Protein AF-0000000076387664 (afdb_homodimer)

Solvent-accessible surface area (backbone atoms only — not comparable to full-atom values): 23752 Å² total; per-residue (Å²): 132,78,81,74,76,81,84,71,78,79,68,80,70,75,61,87,77,56,56,66,65,60,49,48,51,51,49,50,70,64,57,62,90,75,83,64,78,47,61,56,55,52,32,22,51,24,24,40,43,19,26,50,15,23,46,46,24,31,49,44,28,43,52,43,26,47,50,30,44,50,51,26,36,52,34,43,48,50,43,41,53,50,53,54,51,44,67,70,40,57,89,76,50,52,71,69,57,46,52,48,53,50,52,52,52,52,51,33,51,52,48,31,53,52,28,47,53,49,30,53,55,32,43,53,53,30,54,47,25,51,54,40,30,51,45,27,21,50,43,8,47,76,48,65,23,52,67,46,16,51,51,37,51,50,50,49,52,52,51,50,50,54,48,50,53,50,51,53,50,37,52,51,39,53,50,52,40,52,51,53,54,50,54,51,54,56,52,59,62,64,68,59,72,74,76,64,76,77,71,83,71,78,75,79,71,80,78,76,81,76,77,85,66,82,79,69,78,125,132,78,82,74,77,81,84,71,79,77,69,80,68,76,61,87,77,56,57,67,65,61,50,47,52,52,49,51,69,64,57,62,88,76,81,67,80,48,63,55,52,54,31,21,53,25,25,40,44,19,25,50,15,23,46,45,25,31,51,43,26,43,50,44,26,46,49,30,43,51,52,26,37,51,32,42,47,49,42,42,52,49,53,53,51,44,67,69,41,56,91,77,49,51,71,70,55,47,51,50,52,49,53,52,51,53,50,35,52,52,48,32,52,52,28,48,52,50,30,52,56,30,44,54,52,30,54,45,26,51,54,40,31,52,44,27,21,51,43,8,48,75,49,66,23,53,68,48,16,53,51,35,51,50,50,50,52,53,51,51,51,53,50,50,55,51,50,51,49,38,52,50,38,51,48,51,39,52,52,53,55,52,51,52,54,55,52,58,63,65,68,60,71,74,77,63,75,76,69,81,72,76,72,76,70,76,76,71,78,76,74,85,63,79,78,67,78,124

Secondary structure (DSSP, 8-state):
-----S-----S---TTS-HHHHHHHHHHH-----SS-HHHHHHHHHHHHHHHHHHHHHHHHHHHHHHHHHHHHHHHHHHHHHHHHHHHGGG--HHHHHHHHHHHHHHHHHHHHHHHHHHHHHHHHHHHHHHHHHHHHHHHHHT-HHHHHHHHHHHHHHHHHHHHHHHHHHHHHHHHHHHHHHHHHHHHHH---------------------------/-----S-----S---TTS-HHHHHHHHHHH-----SS-HHHHHHHHHHHHHHHHHHHHHHHHHHHHHHHHHHHHHHHHHHHHHHHHHHHGGG--HHHHHHHHHHHHHHHHHHHHHHHHHHHHHHHHHHHHHHHHHHHHHHHHHT-HHHHHHHHHHHHHHHHHHHHHHHHHHHHHHHHHHHHHHHHHHHHHH---------------------------

Nearest PDB structures (foldseek):
  8auw-assembly1_D  TM=9.529E-01  e=4.138E-10  Homo sapiens
  4tx5-assembly1_A  TM=9.502E-01  e=2.004E-09  Homo sapiens
  1g73-assembly2_B  TM=9.040E-01  e=1.109E-09  Homo sapiens
  6jx6-assembly1_A  TM=9.672E-01  e=4.634E-09  Homo sapiens
  8e2i-assembly1_F  TM=9.257E-01  e=3.447E-09  Homo sapiens

Radius of gyration: 40.99 Å; Cα contacts (8 Å, |Δi|>4): 361; chains: 2; bounding box: 117×119×86 Å

pLDDT: mean 77.11, std 24.74, range [21.62, 98.62]

Organism: Callorhinchus milii (NCBI:txid7868)

Foldseek 3Di:
DPDDDDDPPPPPCPDPPDPPVVVVVVVVVVCPPDDPDPVLNVLLVVLLVQLVVLLVLLVVLLVQLLVLLVQLLVLLVVLLVLLVVCVVCVVPDDPVVNVVSVVVNVVSVVSNVVSVVSNVVSVVSNVVSLVSLQVSLVSSVVSVNPVSNVVSVVSSVVSVVSNVVSVVSVVVSVVSSVVSVVVVVVVVVVPPPPPDPPDPPPDPDDPDPPDPDDPVVD/DPDDDDDPPPPPCPDPPDPPVVVVVVVVVVCPPPDPDPVLNVLLVVLLVQLVVLLVLLVVLLVQLLVLLVQLLVLLVVLLVLLVVCVVCVVPDDPVVNVVSVVVNVVSVVSNVVSVVSNVVSVVSNVVSLVSLQVSLVSNVVSVNPVSNVVSVVSSVVSVVSNVVSVVSNVVSVVSSVVSVVVVVVVVVVPPPPPDPPDPPPDPDPPPPPDPDDVVVD

Sequence (436 aa):
MLPLPARFHLHTYLPTYLPTYLMSVFLSLLQSPLLSLSHEDLIKRAASLATDGANTFLSQTTLAFAEALTRYNKAVYTLVSLQQRYTELAPRITGSEEDAVWQVIVGARVKIKEQQEACLQFEAKWLTAVKLSEMAAEAAYQAGADQASVTARTQLELCQGRVEELREQAVRAEGNLAQIQAEDIRRQRQAEPGRETPTPAAAPAPEEEIPEQYLREDMLPLPARFHLHTYLPTYLPTYLMSVFLSLLQSPLLSLSHEDLIKRAASLATDGANTFLSQTTLAFAEALTRYNKAVYTLVSLQQRYTELAPRITGSEEDAVWQVIVGARVKIKEQQEACLQFEAKWLTAVKLSEMAAEAAYQAGADQASVTARTQLELCQGRVEELREQAVRAEGNLAQIQAEDIRRQRQAEPGRETPTPAAAPAPEEEIPEQYLRED

Structure (mmCIF, N/CA/C/O backbone):
data_AF-0000000076387664-model_v1
#
loop_
_entity.id
_entity.type
_entity.pdbx_description
1 polymer 'Direct IAP-binding protein with low pI'
#
loop_
_atom_site.group_PDB
_atom_site.id
_atom_site.type_symbol
_atom_site.label_atom_id
_atom_site.label_alt_id
_atom_site.label_comp_id
_atom_site.label_asym_id
_atom_site.label_entity_id
_atom_site.label_seq_id
_atom_site.pdbx_PDB_ins_code
_atom_site.Cartn_x
_atom_site.Cartn_y
_atom_site.Cartn_z
_atom_site.occupancy
_atom_site.B_iso_or_equiv
_atom_site.auth_seq_id
_atom_site.auth_comp_id
_atom_site.auth_asym_id
_atom_site.auth_atom_id
_atom_site.pdbx_PDB_model_num
ATOM 1 N N . MET A 1 1 ? -10.141 22.344 29.562 1 21.62 1 MET A N 1
ATOM 2 C CA . MET A 1 1 ? -11.367 22.984 29.109 1 21.62 1 MET A CA 1
ATOM 3 C C . MET A 1 1 ? -11.562 24.328 29.812 1 21.62 1 MET A C 1
ATOM 5 O O . MET A 1 1 ? -12.07 24.359 30.938 1 21.62 1 MET A O 1
ATOM 9 N N . LEU A 1 2 ? -10.555 25.219 29.641 1 28.73 2 LEU A N 1
ATOM 10 C CA . LEU A 1 2 ? -10.453 26.344 30.562 1 28.73 2 LEU A CA 1
ATOM 11 C C . LEU A 1 2 ? -11.68 27.25 30.453 1 28.73 2 LEU A C 1
ATOM 13 O O . LEU A 1 2 ? -12.219 27.438 29.359 1 28.73 2 LEU A O 1
ATOM 17 N N . PRO A 1 3 ? -12.438 27.578 31.516 1 29.39 3 PRO A N 1
ATOM 18 C CA . PRO A 1 3 ? -13.734 28.25 31.562 1 29.39 3 PRO A CA 1
ATOM 19 C C . PRO A 1 3 ? -13.719 29.609 30.875 1 29.39 3 PRO A C 1
ATOM 21 O O . PRO A 1 3 ? -12.727 30.344 30.938 1 29.39 3 PRO A O 1
ATOM 24 N N . LEU A 1 4 ? -14.367 29.703 29.641 1 31 4 LEU A N 1
ATOM 25 C CA . LEU A 1 4 ? -14.664 30.906 28.859 1 31 4 LEU A CA 1
ATOM 26 C C . LEU A 1 4 ? -15.297 31.984 29.734 1 31 4 LEU A C 1
ATOM 28 O O . LEU A 1 4 ? -16.266 31.703 30.453 1 31 4 LEU A O 1
ATOM 32 N N . PRO A 1 5 ? -14.586 32.969 30.203 1 31 5 PRO A N 1
ATOM 33 C CA . PRO A 1 5 ? -15.406 33.938 30.922 1 31 5 PRO A CA 1
ATOM 34 C C . PRO A 1 5 ? -16.672 34.312 30.172 1 31 5 PRO A C 1
ATOM 36 O O . PRO A 1 5 ? -16.797 34.031 28.969 1 31 5 PRO A O 1
ATOM 39 N N . ALA A 1 6 ? -17.672 35.125 30.844 1 30.89 6 ALA A N 1
ATOM 40 C CA . ALA A 1 6 ? -19.031 35.594 30.609 1 30.89 6 ALA A CA 1
ATOM 41 C C . ALA A 1 6 ? -19.188 36.125 29.188 1 30.89 6 ALA A C 1
ATOM 43 O O . ALA A 1 6 ? -18.188 36.438 28.531 1 30.89 6 ALA A O 1
ATOM 44 N N . ARG A 1 7 ? -20.516 36.562 28.812 1 33.16 7 ARG A N 1
ATOM 45 C CA . ARG A 1 7 ? -21.375 36.969 27.703 1 33.16 7 ARG A CA 1
ATOM 46 C C . ARG A 1 7 ? -20.766 38.125 26.953 1 33.16 7 ARG A C 1
ATOM 48 O O . ARG A 1 7 ? -21.016 39.281 27.297 1 33.16 7 ARG A O 1
ATOM 55 N N . PHE A 1 8 ? -19.516 38.25 26.844 1 30.52 8 PHE A N 1
ATOM 56 C CA . PHE A 1 8 ? -19.266 39.594 26.281 1 30.52 8 PHE A CA 1
ATOM 57 C C . PHE A 1 8 ? -19.922 39.719 24.906 1 30.52 8 PHE A C 1
ATOM 59 O O . PHE A 1 8 ? -19.781 38.844 24.062 1 30.52 8 PHE A O 1
ATOM 66 N N . HIS A 1 9 ? -21.047 40.438 24.844 1 25.31 9 HIS A N 1
ATOM 67 C CA . HIS A 1 9 ? -21.844 40.969 23.75 1 25.31 9 HIS A CA 1
ATOM 68 C C . HIS A 1 9 ? -20.953 41.469 22.625 1 25.31 9 HIS A C 1
ATOM 70 O O . HIS A 1 9 ? -20.125 42.375 22.828 1 25.31 9 HIS A O 1
ATOM 76 N N . LEU A 1 10 ? -20.578 40.594 21.781 1 27.38 10 LEU A N 1
ATOM 77 C CA . LEU A 1 10 ? -19.766 40.781 20.578 1 27.38 10 LEU A CA 1
ATOM 78 C C . LEU A 1 10 ? -20.422 41.812 19.656 1 27.38 10 LEU A C 1
ATOM 80 O O . LEU A 1 10 ? -21.328 41.469 18.891 1 27.38 10 LEU A O 1
ATOM 84 N N . HIS A 1 11 ? -20.844 43.031 20.297 1 26.58 11 HIS A N 1
ATOM 85 C CA . HIS A 1 11 ? -21.281 44.031 19.328 1 26.58 11 HIS A CA 1
ATOM 86 C C . HIS A 1 11 ? -20.281 44.156 18.188 1 26.58 11 HIS A C 1
ATOM 88 O O . HIS A 1 11 ? -19.078 43.969 18.375 1 26.58 11 HIS A O 1
ATOM 94 N N . THR A 1 12 ? -20.688 44.156 16.969 1 30.03 12 THR A N 1
ATOM 95 C CA . THR A 1 12 ? -20.25 44.25 15.586 1 30.03 12 THR A CA 1
ATOM 96 C C . THR A 1 12 ? -19.188 45.312 15.422 1 30.03 12 THR A C 1
ATOM 98 O O . THR A 1 12 ? -18.75 45.625 14.312 1 30.03 12 THR A O 1
ATOM 101 N N . TYR A 1 13 ? -19.047 46.344 16.406 1 28.06 13 TYR A N 1
ATOM 102 C CA . TYR A 1 13 ? -18.344 47.531 15.969 1 28.06 13 TYR A CA 1
ATOM 103 C C . TYR A 1 13 ? -16.875 47.25 15.75 1 28.06 13 TYR A C 1
ATOM 105 O O . TYR A 1 13 ? -16.156 46.938 16.703 1 28.06 13 TYR A O 1
ATOM 113 N N . LEU A 1 14 ? -16.438 46.562 14.703 1 34.16 14 LEU A N 1
ATOM 114 C CA . LEU A 1 14 ? -15.031 46.594 14.328 1 34.16 14 LEU A CA 1
ATOM 115 C C . LEU A 1 14 ? -14.414 47.938 14.625 1 34.16 14 LEU A C 1
ATOM 117 O O . LEU A 1 14 ? -14.805 48.938 14.023 1 34.16 14 LEU A O 1
ATOM 121 N N . PRO A 1 15 ? -14.086 48.281 15.891 1 36.44 15 PRO A N 1
ATOM 122 C CA . PRO A 1 15 ? -13.664 49.656 16.203 1 36.44 15 PRO A CA 1
ATOM 123 C C . PRO A 1 15 ? -12.57 50.156 15.258 1 36.44 15 PRO A C 1
ATOM 125 O O . PRO A 1 15 ? -11.719 49.406 14.828 1 36.44 15 PRO A O 1
ATOM 128 N N . THR A 1 16 ? -12.781 51.25 14.484 1 38.09 16 THR A N 1
ATOM 129 C CA . THR A 1 16 ? -11.984 52.156 13.68 1 38.09 16 THR A CA 1
ATOM 130 C C . THR A 1 16 ? -10.586 52.312 14.273 1 38.09 16 THR A C 1
ATOM 132 O O . THR A 1 16 ? -9.648 52.719 13.578 1 38.09 16 THR A O 1
ATOM 135 N N . TYR A 1 17 ? -10.391 52.281 15.648 1 38.25 17 TYR A N 1
ATOM 136 C CA . TYR A 1 17 ? -9.125 52.719 16.25 1 38.25 17 TYR A CA 1
ATOM 137 C C . TYR A 1 17 ? -8.211 51.5 16.484 1 38.25 17 TYR A C 1
ATOM 139 O O . TYR A 1 17 ? -7.348 51.562 17.359 1 38.25 17 TYR A O 1
ATOM 147 N N . LEU A 1 18 ? -8.539 50.281 16.094 1 49.34 18 LEU A N 1
ATOM 148 C CA . LEU A 1 18 ? -7.477 49.281 16.281 1 49.34 18 LEU A CA 1
ATOM 149 C C . LEU A 1 18 ? -6.215 49.719 15.531 1 49.34 18 LEU A C 1
ATOM 151 O O . LEU A 1 18 ? -6.277 50.125 14.367 1 49.34 18 LEU A O 1
ATOM 155 N N . PRO A 1 19 ? -5.113 49.812 16.141 1 53.91 19 PRO A N 1
ATOM 156 C CA . PRO A 1 19 ? -3.93 50.156 15.336 1 53.91 19 PRO A CA 1
ATOM 157 C C . PRO A 1 19 ? -3.797 49.25 14.102 1 53.91 19 PRO A C 1
ATOM 159 O O . PRO A 1 19 ? -4.203 48.094 14.125 1 53.91 19 PRO A O 1
ATOM 162 N N . THR A 1 20 ? -3.678 49.875 12.922 1 56.19 20 THR A N 1
ATOM 163 C CA . THR A 1 20 ? -3.59 49.344 11.57 1 56.19 20 THR A CA 1
ATOM 164 C C . THR A 1 20 ? -2.857 48 11.562 1 56.19 20 THR A C 1
ATOM 166 O O . THR A 1 20 ? -3.242 47.094 10.844 1 56.19 20 THR A O 1
ATOM 169 N N . TYR A 1 21 ? -1.98 47.969 12.5 1 52.72 21 TYR A N 1
ATOM 170 C CA . TYR A 1 21 ? -1.157 46.781 12.484 1 52.72 21 TYR A CA 1
ATOM 171 C C . TYR A 1 21 ? -1.936 45.562 13.016 1 52.72 21 TYR A C 1
ATOM 173 O O . TYR A 1 21 ? -1.839 44.469 12.461 1 52.72 21 TYR A O 1
ATOM 181 N N . LEU A 1 22 ? -2.746 45.75 14.055 1 57.53 22 LEU A N 1
ATOM 182 C CA . LEU A 1 22 ? -3.52 44.625 14.602 1 57.53 22 LEU A CA 1
ATOM 183 C C . LEU A 1 22 ? -4.586 44.188 13.617 1 57.53 22 LEU A C 1
ATOM 185 O O . LEU A 1 22 ? -4.867 43 13.5 1 57.53 22 LEU A O 1
ATOM 189 N N . MET A 1 23 ? -5.098 45.156 12.875 1 58.78 23 MET A N 1
ATOM 190 C CA . MET A 1 23 ? -6.074 44.812 11.844 1 58.78 23 MET A CA 1
ATOM 191 C C . MET A 1 23 ? -5.441 44 10.727 1 58.78 23 MET A C 1
ATOM 193 O O . MET A 1 23 ? -6.066 43.062 10.211 1 58.78 23 MET A O 1
ATOM 197 N N . SER A 1 24 ? -4.297 44.375 10.438 1 56.88 24 SER A N 1
ATOM 198 C CA . SER A 1 24 ? -3.598 43.656 9.375 1 56.88 24 SER A CA 1
ATOM 199 C C . SER A 1 24 ? -3.322 42.188 9.781 1 56.88 24 SER A C 1
ATOM 201 O O . SER A 1 24 ? -3.471 41.281 8.969 1 56.88 24 SER A O 1
ATOM 203 N N . VAL A 1 25 ? -3.023 42.094 11 1 57.91 25 VAL A N 1
ATOM 204 C CA . VAL A 1 25 ? -2.76 40.719 11.484 1 57.91 25 VAL A CA 1
ATOM 205 C C . VAL A 1 25 ? -4.051 39.906 11.461 1 57.91 25 VAL A C 1
ATOM 207 O O . VAL A 1 25 ? -4.047 38.75 11.031 1 57.91 25 VAL A O 1
ATOM 210 N N . PHE A 1 26 ? -5.105 40.594 11.844 1 57.22 26 PHE A N 1
ATOM 211 C CA . PHE A 1 26 ? -6.402 39.938 11.805 1 57.22 26 PHE A CA 1
ATOM 212 C C . PHE A 1 26 ? -6.762 39.531 10.383 1 57.22 26 PHE A C 1
ATOM 214 O O . PHE A 1 26 ? -7.215 38.406 10.141 1 57.22 26 PHE A O 1
ATOM 221 N N . LEU A 1 27 ? -6.562 40.5 9.516 1 55.75 27 LEU A N 1
ATOM 222 C CA . LEU A 1 27 ? -6.906 40.219 8.125 1 55.75 27 LEU A CA 1
ATOM 223 C C . LEU A 1 27 ? -6.043 39.094 7.562 1 55.75 27 LEU A C 1
ATOM 225 O O . LEU A 1 27 ? -6.527 38.281 6.785 1 55.75 27 LEU A O 1
ATOM 229 N N . SER A 1 28 ? -4.855 39.156 7.938 1 57.09 28 SER A N 1
ATOM 230 C CA . SER A 1 28 ? -3.951 38.125 7.43 1 57.09 28 SER A CA 1
ATOM 231 C C . SER A 1 28 ? -4.312 36.75 7.977 1 57.09 28 SER A C 1
ATOM 233 O O . SER A 1 28 ? -4.184 35.75 7.277 1 57.09 28 SER A O 1
ATOM 235 N N . LEU A 1 29 ? -4.719 36.781 9.125 1 57.75 29 LEU A N 1
ATOM 236 C CA . LEU A 1 29 ? -5.145 35.531 9.734 1 57.75 29 LEU A CA 1
ATOM 237 C C . LEU A 1 29 ? -6.34 34.938 9 1 57.75 29 LEU A C 1
ATOM 239 O O . LEU A 1 29 ? -6.52 33.719 8.977 1 57.75 29 LEU A O 1
ATOM 243 N N . LEU A 1 30 ? -7.105 35.938 8.492 1 53.31 30 LEU A N 1
ATOM 244 C CA . LEU A 1 30 ? -8.305 35.5 7.773 1 53.31 30 LEU A CA 1
ATOM 245 C C . LEU A 1 30 ? -7.953 35.062 6.363 1 53.31 30 LEU A C 1
ATOM 247 O O . LEU A 1 30 ? -8.734 34.344 5.719 1 53.31 30 LEU A O 1
ATOM 251 N N . GLN A 1 31 ? -6.953 35.625 5.82 1 50.62 31 GLN A N 1
ATOM 252 C CA . GLN A 1 31 ? -6.699 35.375 4.406 1 50.62 31 GLN A CA 1
ATOM 253 C C . GLN A 1 31 ? -6.086 34 4.184 1 50.62 31 GLN A C 1
ATOM 255 O O . GLN A 1 31 ? -4.941 33.75 4.574 1 50.62 31 GLN A O 1
ATOM 260 N N . SER A 1 32 ? -6.746 33.062 4.449 1 52.25 32 SER A N 1
ATOM 261 C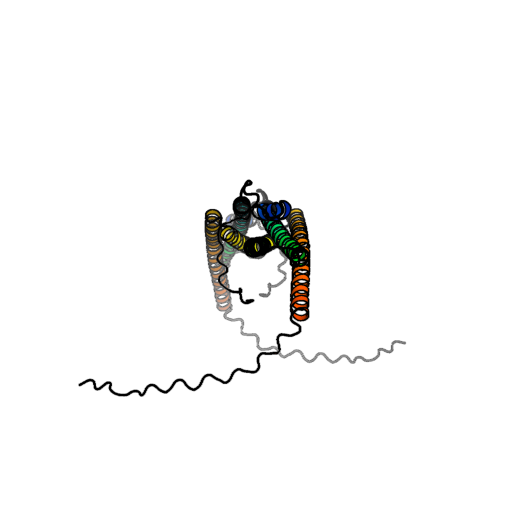 CA . SER A 1 32 ? -6.285 31.766 4 1 52.25 32 SER A CA 1
ATOM 262 C C . SER A 1 32 ? -6.191 31.703 2.479 1 52.25 32 SER A C 1
ATOM 264 O O . SER A 1 32 ? -7.16 32 1.779 1 52.25 32 SER A O 1
ATOM 266 N N . PRO A 1 33 ? -5.148 31.781 1.709 1 45.34 33 PRO A N 1
ATOM 267 C CA . PRO A 1 33 ? -5.082 31.688 0.249 1 45.34 33 PRO A CA 1
ATOM 268 C C . PRO A 1 33 ? -5.941 30.562 -0.312 1 45.34 33 PRO A C 1
ATOM 270 O O . P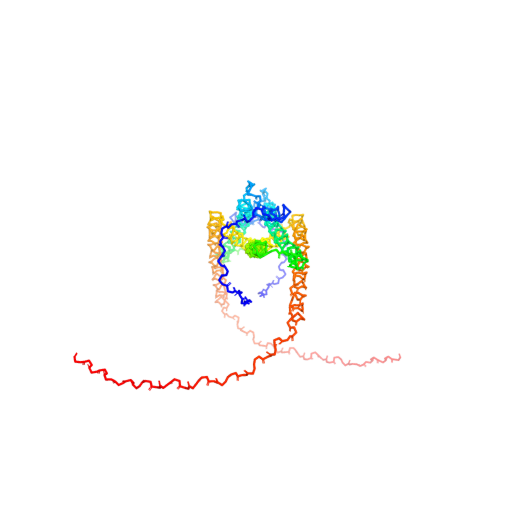RO A 1 33 ? -5.742 29.391 0.045 1 45.34 33 PRO A O 1
ATOM 273 N N . LEU A 1 34 ? -7.137 30.75 -0.855 1 40.5 34 LEU A N 1
ATOM 274 C CA . LEU A 1 34 ? -8.102 29.844 -1.473 1 40.5 34 LEU A CA 1
ATOM 275 C C . LEU A 1 34 ? -7.504 29.156 -2.693 1 40.5 34 LEU A C 1
ATOM 277 O O . LEU A 1 34 ? -8.172 28.359 -3.346 1 40.5 34 LEU A O 1
ATOM 281 N N . LEU A 1 35 ? -6.836 29.844 -3.756 1 40.47 35 LEU A N 1
ATOM 282 C CA . LEU A 1 35 ? -6.98 29.609 -5.188 1 40.47 35 LEU A CA 1
ATOM 283 C C . LEU A 1 35 ? -6.789 28.125 -5.523 1 40.47 35 LEU A C 1
ATOM 285 O O . LEU A 1 35 ? -7.047 27.703 -6.652 1 40.47 35 LEU A O 1
ATOM 289 N N . SER A 1 36 ? -5.516 27.438 -5.633 1 46.59 36 SER A N 1
ATOM 290 C CA . SER A 1 36 ? -4.992 26.281 -6.363 1 46.59 36 SER A CA 1
ATOM 291 C C . SER A 1 36 ? -5.809 25.031 -6.07 1 46.59 36 SER A C 1
ATOM 293 O O . SER A 1 36 ? -6.559 24.984 -5.094 1 46.59 36 SER A O 1
ATOM 295 N N . LEU A 1 37 ? -5.957 24.109 -7.102 1 55.38 37 LEU A N 1
ATOM 296 C CA . LEU A 1 37 ? -6.629 22.844 -6.797 1 55.38 37 LEU A CA 1
ATOM 297 C C . LEU A 1 37 ? -6.422 22.469 -5.336 1 55.38 37 LEU A C 1
ATOM 299 O O . LEU A 1 37 ? -5.293 22.469 -4.84 1 55.38 37 LEU A O 1
ATOM 303 N N . SER A 1 38 ? -7.602 22.391 -4.648 1 79.12 38 SER A N 1
ATOM 304 C CA . SER A 1 38 ? -7.512 22.172 -3.211 1 79.12 38 SER A CA 1
ATOM 305 C C . SER A 1 38 ? -6.625 20.969 -2.898 1 79.12 38 SER A C 1
ATOM 307 O O . SER A 1 38 ? -6.426 20.094 -3.75 1 79.12 38 SER A O 1
ATOM 309 N N . HIS A 1 39 ? -5.715 21.188 -2.199 1 87.81 39 HIS A N 1
ATOM 310 C CA . HIS A 1 39 ? -4.977 20.047 -1.672 1 87.81 39 HIS A CA 1
ATOM 311 C C . HIS A 1 39 ? -5.828 18.781 -1.703 1 87.81 39 HIS A C 1
ATOM 313 O O . HIS A 1 39 ? -5.316 17.703 -1.993 1 87.81 39 HIS A O 1
ATOM 319 N N . GLU A 1 40 ? -7.07 18.938 -1.749 1 90.38 40 GLU A N 1
ATOM 320 C CA . GLU A 1 40 ? -7.965 17.781 -1.731 1 90.38 40 GLU A CA 1
ATOM 321 C C . GLU A 1 40 ? -8.086 17.156 -3.119 1 90.38 40 GLU A C 1
ATOM 323 O O . GLU A 1 40 ? -8.078 15.938 -3.256 1 90.38 40 GLU A O 1
ATOM 328 N N . ASP A 1 41 ? -8.18 18.016 -4.062 1 93 41 ASP A N 1
ATOM 329 C CA . ASP A 1 41 ? -8.297 17.5 -5.422 1 93 41 ASP A CA 1
ATOM 330 C C . ASP A 1 41 ? -7.016 16.797 -5.855 1 93 41 ASP A C 1
ATOM 332 O O . ASP A 1 41 ? -7.062 15.742 -6.492 1 93 41 ASP A O 1
ATOM 336 N N . LEU A 1 42 ? -5.938 17.359 -5.559 1 92.56 42 LEU A N 1
ATOM 337 C CA . LEU A 1 42 ? -4.645 16.781 -5.914 1 92.56 42 LEU A CA 1
ATOM 338 C C . LEU A 1 42 ? -4.434 15.445 -5.207 1 92.56 42 LEU A C 1
ATOM 340 O O . LEU A 1 42 ? -3.918 14.5 -5.805 1 92.56 42 LEU A O 1
ATOM 344 N N . ILE A 1 43 ? -4.875 15.359 -4.035 1 95.81 43 ILE A N 1
ATOM 345 C CA . ILE A 1 43 ? -4.75 14.133 -3.258 1 95.81 43 ILE A CA 1
ATOM 346 C C . ILE A 1 43 ? -5.66 13.055 -3.846 1 95.81 43 ILE A C 1
ATOM 348 O O . ILE A 1 43 ? -5.266 11.891 -3.953 1 95.81 43 ILE A O 1
ATOM 352 N N . LYS A 1 44 ? -6.844 13.484 -4.266 1 95.5 44 LYS A N 1
ATOM 353 C CA . LYS A 1 44 ? -7.77 12.539 -4.895 1 95.5 44 LYS A CA 1
ATOM 354 C C . LYS A 1 44 ? -7.18 11.961 -6.176 1 95.5 44 LYS A C 1
ATOM 356 O O . LYS A 1 44 ? -7.25 10.75 -6.406 1 95.5 44 LYS A O 1
ATOM 361 N N . ARG A 1 45 ? -6.633 12.805 -6.918 1 94.62 45 ARG A N 1
ATOM 362 C CA . ARG A 1 45 ? -6.008 12.352 -8.156 1 94.62 45 ARG A CA 1
ATOM 363 C C . ARG A 1 45 ? -4.832 11.422 -7.879 1 94.62 45 ARG A C 1
ATOM 365 O O . ARG A 1 45 ? -4.672 10.398 -8.547 1 94.62 45 ARG A O 1
ATOM 372 N N . ALA A 1 46 ? -4.035 11.836 -6.953 1 97 46 ALA A N 1
ATOM 373 C CA . ALA A 1 46 ? -2.881 11.016 -6.602 1 97 46 ALA A CA 1
ATOM 374 C C . ALA A 1 46 ? -3.316 9.656 -6.07 1 97 46 ALA A C 1
ATOM 376 O O . ALA A 1 46 ? -2.676 8.641 -6.348 1 97 46 ALA A O 1
ATOM 377 N N . ALA A 1 47 ? -4.398 9.633 -5.305 1 97.62 47 ALA A N 1
ATOM 378 C CA . ALA A 1 47 ? -4.938 8.367 -4.797 1 97.62 47 ALA A CA 1
ATOM 379 C C . ALA A 1 47 ? -5.387 7.465 -5.941 1 97.62 47 ALA A C 1
ATOM 381 O O . ALA A 1 47 ? -5.168 6.254 -5.902 1 97.62 47 ALA A O 1
ATOM 382 N N . SER A 1 48 ? -5.973 8.055 -6.938 1 96.88 48 SER A N 1
ATOM 383 C CA . SER A 1 48 ? -6.402 7.289 -8.102 1 96.88 48 SER A CA 1
ATOM 384 C C . SER A 1 48 ? -5.211 6.695 -8.844 1 96.88 48 SER A C 1
ATOM 386 O O . SER A 1 48 ? -5.254 5.539 -9.273 1 96.88 48 SER A O 1
ATOM 388 N N . LEU A 1 49 ? -4.207 7.449 -8.945 1 94.5 49 LEU A N 1
ATOM 389 C CA . LEU A 1 49 ? -2.994 6.961 -9.586 1 94.5 49 LEU A CA 1
ATOM 390 C C . LEU A 1 49 ? -2.383 5.809 -8.797 1 94.5 49 LEU A C 1
ATOM 392 O O . LEU A 1 49 ? -1.91 4.832 -9.375 1 94.5 49 LEU A O 1
ATOM 396 N N . ALA A 1 50 ? -2.379 5.941 -7.492 1 97.56 50 ALA A N 1
ATOM 397 C CA . ALA A 1 50 ? -1.838 4.891 -6.633 1 97.56 50 ALA A CA 1
ATOM 398 C C . ALA A 1 50 ? -2.635 3.598 -6.781 1 97.56 50 ALA A C 1
ATOM 400 O O . ALA A 1 50 ? -2.057 2.51 -6.855 1 97.56 50 ALA A O 1
ATOM 401 N N . THR A 1 51 ? -3.986 3.709 -6.832 1 98.19 51 THR A N 1
ATOM 402 C CA . THR A 1 51 ? -4.812 2.521 -7.016 1 98.19 51 THR A CA 1
ATOM 403 C C . THR A 1 51 ? -4.562 1.891 -8.383 1 98.19 51 THR A C 1
ATOM 405 O O . THR A 1 51 ? -4.512 0.665 -8.5 1 98.19 51 THR A O 1
ATOM 408 N N . ASP A 1 52 ? -4.355 2.701 -9.367 1 96 52 ASP A N 1
ATOM 409 C CA . ASP A 1 52 ? -4.074 2.174 -10.695 1 96 52 ASP A CA 1
ATOM 410 C C . ASP A 1 52 ? -2.77 1.38 -10.711 1 96 52 ASP A C 1
ATOM 412 O O . ASP A 1 52 ? -2.703 0.294 -11.289 1 96 52 ASP A O 1
ATOM 416 N N . GLY A 1 53 ? -1.798 1.969 -10.086 1 96.19 53 GLY A N 1
ATOM 417 C CA . GLY A 1 53 ? -0.529 1.266 -9.992 1 96.19 53 GLY A CA 1
ATOM 418 C C . GLY A 1 53 ? -0.628 -0.045 -9.234 1 96.19 53 GLY A C 1
ATOM 419 O O . GLY A 1 53 ? -0.129 -1.074 -9.695 1 96.19 53 GLY A O 1
ATOM 420 N N . ALA A 1 54 ? -1.292 -0.029 -8.148 1 98.12 54 ALA A N 1
ATOM 421 C CA . ALA A 1 54 ? -1.462 -1.23 -7.34 1 98.12 54 ALA A CA 1
ATOM 422 C C . ALA A 1 54 ? -2.268 -2.289 -8.086 1 98.12 54 ALA A C 1
ATOM 424 O O . ALA A 1 54 ? -1.935 -3.477 -8.047 1 98.12 54 ALA A O 1
ATOM 425 N N . ASN A 1 55 ? -3.271 -1.834 -8.82 1 96.19 55 ASN A N 1
ATOM 426 C CA . ASN A 1 55 ? -4.117 -2.75 -9.578 1 96.19 55 ASN A CA 1
ATOM 427 C C . ASN A 1 55 ? -3.346 -3.408 -10.719 1 96.19 55 ASN A C 1
ATOM 429 O O . ASN A 1 55 ? -3.535 -4.594 -11 1 96.19 55 ASN A O 1
ATOM 433 N N . THR A 1 56 ? -2.576 -2.689 -11.344 1 96.38 56 THR A N 1
ATOM 434 C CA . THR A 1 56 ? -1.752 -3.248 -12.414 1 96.38 56 THR A CA 1
ATOM 435 C C . THR A 1 56 ? -0.787 -4.293 -11.852 1 96.38 56 THR A C 1
ATOM 437 O O . THR A 1 56 ? -0.612 -5.359 -12.445 1 96.38 56 THR A O 1
ATOM 440 N N . PHE A 1 57 ? -0.133 -3.967 -10.75 1 98.44 57 PHE A N 1
ATOM 441 C CA . PHE A 1 57 ? 0.755 -4.914 -10.086 1 98.44 57 PHE A CA 1
ATOM 442 C C . PHE A 1 57 ? 0.001 -6.176 -9.695 1 98.44 57 PHE A C 1
ATOM 444 O O . PHE A 1 57 ? 0.469 -7.289 -9.945 1 98.44 57 PHE A O 1
ATOM 451 N N . LEU A 1 58 ? -1.185 -5.988 -9.164 1 98.06 58 LEU A N 1
ATOM 452 C CA . LEU A 1 58 ? -2.025 -7.117 -8.781 1 98.06 58 LEU A CA 1
ATOM 453 C C . LEU A 1 58 ? -2.395 -7.961 -10 1 98.06 58 LEU A C 1
ATOM 455 O O . LEU A 1 58 ? -2.291 -9.188 -9.961 1 98.06 58 LEU A O 1
ATOM 459 N N . SER A 1 59 ? -2.748 -7.332 -11.031 1 97.25 59 SER A N 1
ATOM 460 C CA . SER A 1 59 ? -3.148 -8.031 -12.25 1 97.25 59 SER A CA 1
ATOM 461 C C . SER A 1 59 ? -1.995 -8.852 -12.82 1 97.25 59 SER A C 1
ATOM 463 O O . SER A 1 59 ? -2.168 -10.023 -13.156 1 97.25 59 SER A O 1
ATOM 465 N N . GLN A 1 60 ? -0.87 -8.219 -12.875 1 96 60 GLN A N 1
ATOM 466 C CA . GLN A 1 60 ? 0.284 -8.914 -13.445 1 96 60 GLN A CA 1
ATOM 467 C C . GLN A 1 60 ? 0.71 -10.086 -12.57 1 96 60 GLN A C 1
ATOM 469 O O . GLN A 1 60 ? 1.037 -11.156 -13.078 1 96 60 GLN A O 1
ATOM 474 N N . THR A 1 61 ? 0.732 -9.898 -11.266 1 97.56 61 THR A N 1
ATOM 475 C CA . THR A 1 61 ? 1.107 -10.992 -10.367 1 97.56 61 THR A CA 1
ATOM 476 C C . THR A 1 61 ? 0.067 -12.109 -10.406 1 97.56 61 THR A C 1
ATOM 478 O O . THR A 1 61 ? 0.41 -13.289 -10.312 1 97.56 61 THR A O 1
ATOM 481 N N . THR A 1 62 ? -1.207 -11.719 -10.555 1 98 62 THR A N 1
ATOM 482 C CA . THR A 1 62 ? -2.264 -12.719 -10.656 1 98 62 THR A CA 1
ATOM 483 C C . THR A 1 62 ? -2.092 -13.562 -11.914 1 98 62 THR A C 1
ATOM 485 O O . THR A 1 62 ? -2.223 -14.789 -11.867 1 98 62 THR A O 1
ATOM 488 N N . LEU A 1 63 ? -1.762 -12.859 -12.961 1 95.44 63 LEU A N 1
ATOM 489 C CA . LEU A 1 63 ? -1.563 -13.57 -14.219 1 95.44 63 LEU A CA 1
ATOM 490 C C . LEU A 1 63 ? -0.403 -14.555 -14.109 1 95.44 63 LEU A C 1
ATOM 492 O O . LEU A 1 63 ? -0.519 -15.711 -14.531 1 95.44 63 LEU A O 1
ATOM 496 N N . ALA A 1 64 ? 0.661 -14.102 -13.57 1 95.12 64 ALA A N 1
ATOM 497 C CA . ALA A 1 64 ? 1.836 -14.961 -13.414 1 95.12 64 ALA A CA 1
ATOM 498 C C . ALA A 1 64 ? 1.542 -16.141 -12.492 1 95.12 64 ALA A C 1
ATOM 500 O O . ALA A 1 64 ? 1.9 -17.281 -12.797 1 95.12 64 ALA A O 1
ATOM 501 N N . PHE A 1 65 ? 0.913 -15.859 -11.398 1 96.75 65 PHE A N 1
ATOM 502 C CA . PHE A 1 65 ? 0.586 -16.906 -10.438 1 96.75 65 PHE A CA 1
ATOM 503 C C . PHE A 1 65 ? -0.418 -17.891 -11.023 1 96.75 65 PHE A C 1
ATOM 505 O O . PHE A 1 65 ? -0.264 -19.094 -10.875 1 96.75 65 PHE A O 1
ATOM 512 N N . ALA A 1 66 ? -1.422 -17.422 -11.703 1 95.19 66 ALA A N 1
ATOM 513 C CA . ALA A 1 66 ? -2.418 -18.281 -12.344 1 95.19 66 ALA A CA 1
ATOM 514 C C . ALA A 1 66 ? -1.767 -19.203 -13.359 1 95.19 66 ALA A C 1
ATOM 516 O O . ALA A 1 66 ? -2.088 -20.391 -13.414 1 95.19 66 ALA A O 1
ATOM 517 N N . GLU A 1 67 ? -0.911 -18.641 -14.117 1 93.75 67 GLU A N 1
ATOM 518 C CA . GLU A 1 67 ? -0.208 -19.453 -15.102 1 93.75 67 GLU A CA 1
ATOM 519 C C . GLU A 1 67 ? 0.649 -20.516 -14.422 1 93.75 67 GLU A C 1
ATOM 521 O O . GLU A 1 67 ? 0.708 -21.672 -14.883 1 93.75 67 GLU A O 1
ATOM 526 N N . ALA A 1 68 ? 1.333 -20.078 -13.336 1 94.19 68 ALA A N 1
ATOM 527 C CA . ALA A 1 68 ? 2.135 -21.031 -12.594 1 94.19 68 ALA A CA 1
ATOM 528 C C . ALA A 1 68 ? 1.263 -22.156 -12.031 1 94.19 68 ALA A C 1
ATOM 530 O O . ALA A 1 68 ? 1.632 -23.328 -12.094 1 94.19 68 ALA A O 1
ATOM 531 N N . LEU A 1 69 ? 0.122 -21.844 -11.516 1 95.5 69 LEU A N 1
ATOM 532 C CA . LEU A 1 69 ? -0.802 -22.844 -10.984 1 95.5 69 LEU A CA 1
ATOM 533 C C . LEU A 1 69 ? -1.297 -23.766 -12.094 1 95.5 69 LEU A C 1
ATOM 535 O O . LEU A 1 69 ? -1.401 -24.969 -11.891 1 95.5 69 LEU A O 1
ATOM 539 N N . THR A 1 70 ? -1.597 -23.188 -13.234 1 93.69 70 THR A N 1
ATOM 540 C CA . THR A 1 70 ? -2.064 -23.969 -14.367 1 93.69 70 THR A CA 1
ATOM 541 C C . THR A 1 70 ? -0.99 -24.953 -14.82 1 93.69 70 THR A C 1
ATOM 543 O O . THR A 1 70 ? -1.286 -26.125 -15.094 1 93.69 70 THR A O 1
ATOM 546 N N . ARG A 1 71 ? 0.219 -24.453 -14.844 1 92.19 71 ARG A N 1
ATOM 547 C CA . ARG A 1 71 ? 1.325 -25.328 -15.203 1 92.19 71 ARG A CA 1
ATOM 548 C C . ARG A 1 71 ? 1.507 -26.438 -14.172 1 92.19 71 ARG A C 1
ATOM 550 O O . ARG A 1 71 ? 1.771 -27.594 -14.531 1 92.19 71 ARG A O 1
ATOM 557 N N . TYR A 1 72 ? 1.368 -26.078 -12.961 1 94.31 72 TYR A N 1
ATOM 558 C CA . TYR A 1 72 ? 1.444 -27.062 -11.883 1 94.31 72 TYR A CA 1
ATOM 559 C C . TYR A 1 72 ? 0.354 -28.109 -12.039 1 94.31 72 TYR A C 1
ATOM 561 O O . TYR A 1 72 ? 0.63 -29.312 -11.977 1 94.31 72 TYR A O 1
ATOM 569 N N . ASN A 1 73 ? -0.874 -27.734 -12.227 1 94.56 73 ASN A N 1
ATOM 570 C CA . ASN A 1 73 ? -1.998 -28.641 -12.406 1 9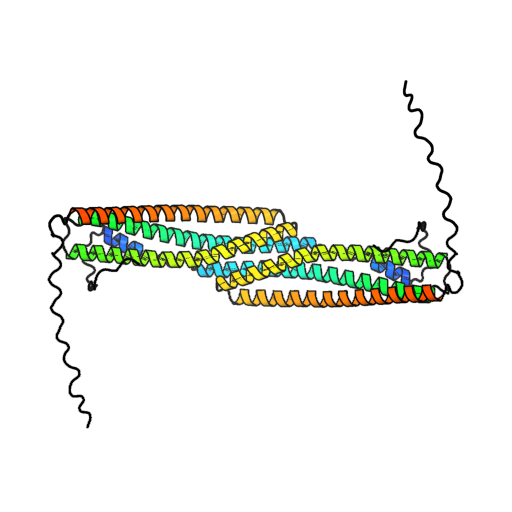4.56 73 ASN A CA 1
ATOM 571 C C . ASN A 1 73 ? -1.773 -29.594 -13.586 1 94.56 73 ASN A C 1
ATOM 573 O O . ASN A 1 73 ? -2.01 -30.797 -13.477 1 94.56 73 ASN A O 1
ATOM 577 N N . LYS A 1 74 ? -1.33 -29 -14.656 1 92 74 LYS A N 1
ATOM 578 C CA . LYS A 1 74 ? -1.061 -29.812 -15.844 1 92 74 LYS A CA 1
ATOM 579 C C . LYS A 1 74 ? 0.002 -30.875 -15.562 1 92 74 LYS A C 1
ATOM 581 O O . LYS A 1 74 ? -0.111 -32 -16.016 1 92 74 LYS A O 1
ATOM 586 N N . ALA A 1 75 ? 1.017 -30.422 -14.828 1 92.69 75 ALA A N 1
ATOM 587 C CA . ALA A 1 75 ? 2.084 -31.359 -14.484 1 92.69 75 ALA A CA 1
ATOM 588 C C . ALA A 1 75 ? 1.552 -32.5 -13.633 1 92.69 75 ALA A C 1
ATOM 590 O O . ALA A 1 75 ? 1.909 -33.656 -13.852 1 92.69 75 ALA A O 1
ATOM 591 N N . VAL A 1 76 ? 0.7 -32.25 -12.711 1 93.88 76 VAL A N 1
ATOM 592 C CA . VAL A 1 76 ? 0.135 -33.281 -11.836 1 93.88 76 VAL A CA 1
ATOM 593 C C . VAL A 1 76 ? -0.743 -34.219 -12.648 1 93.88 76 VAL A C 1
ATOM 595 O O . VAL A 1 76 ? -0.625 -35.438 -12.523 1 93.88 76 VAL A O 1
ATOM 598 N N . TYR A 1 77 ? -1.579 -33.719 -13.539 1 91.88 77 TYR A N 1
ATOM 599 C CA . TYR A 1 77 ? -2.447 -34.562 -14.367 1 91.88 77 TYR A CA 1
ATOM 600 C C . TYR A 1 77 ? -1.63 -35.406 -15.32 1 91.88 77 TYR A C 1
ATOM 602 O O . TYR A 1 77 ? -2.014 -36.562 -15.625 1 91.88 77 TYR A O 1
ATOM 610 N N . THR A 1 78 ? -0.575 -34.844 -15.766 1 90.5 78 THR A N 1
ATOM 611 C CA . THR A 1 78 ? 0.311 -35.625 -16.625 1 90.5 78 THR A CA 1
ATOM 612 C C . THR A 1 78 ? 0.856 -36.844 -15.875 1 90.5 78 THR A C 1
ATOM 614 O O . THR A 1 78 ? 0.862 -37.938 -16.406 1 90.5 78 THR A O 1
ATOM 617 N N . LEU A 1 79 ? 1.311 -36.594 -14.617 1 91.88 79 LEU A N 1
ATOM 618 C CA . LEU A 1 79 ? 1.809 -37.719 -13.812 1 91.88 79 LEU A CA 1
ATOM 619 C C . LEU A 1 79 ? 0.706 -38.719 -13.547 1 91.88 79 LEU A C 1
ATOM 621 O O . LEU A 1 79 ? 0.939 -39.938 -13.633 1 91.88 79 LEU A O 1
ATOM 625 N N . VAL A 1 80 ? -0.454 -38.312 -13.258 1 90 80 VAL A N 1
ATOM 626 C CA . VAL A 1 80 ? -1.601 -39.188 -13.016 1 90 80 VAL A CA 1
ATOM 627 C C . VAL A 1 80 ? -1.86 -40.062 -14.242 1 90 80 VAL A C 1
ATOM 629 O O . VAL A 1 80 ? -2.025 -41.281 -14.133 1 90 80 VAL A O 1
ATOM 632 N N . SER A 1 81 ? -1.839 -39.438 -15.398 1 88.75 81 SER A N 1
ATOM 633 C CA . SER A 1 81 ? -2.078 -40.156 -16.656 1 88.75 81 SER A CA 1
ATOM 634 C C . SER A 1 81 ? -0.977 -41.188 -16.922 1 88.75 81 SER A C 1
ATOM 636 O O . SER A 1 81 ? -1.253 -42.281 -17.375 1 88.75 81 SER A O 1
ATOM 638 N N . LEU A 1 82 ? 0.214 -40.812 -16.609 1 85 82 LEU A N 1
ATOM 639 C CA . LEU A 1 82 ? 1.344 -41.719 -16.812 1 85 82 LEU A CA 1
ATOM 640 C C . LEU A 1 82 ? 1.263 -42.938 -15.883 1 85 82 LEU A C 1
ATOM 642 O O . LEU A 1 82 ? 1.508 -44.062 -16.297 1 85 82 LEU A O 1
ATOM 646 N N . GLN A 1 83 ? 0.923 -42.656 -14.703 1 86.19 83 GLN A N 1
ATOM 647 C CA . GLN A 1 83 ? 0.813 -43.75 -13.719 1 86.19 83 GLN A CA 1
ATOM 648 C C . GLN A 1 83 ? -0.324 -44.688 -14.07 1 86.19 83 GLN A C 1
ATOM 650 O O . GLN A 1 83 ? -0.187 -45.906 -13.938 1 86.19 83 GLN A O 1
ATOM 655 N N . GLN A 1 84 ? -1.374 -44.219 -14.508 1 83.94 84 GLN A N 1
ATOM 656 C CA . GLN A 1 84 ? -2.496 -45.062 -14.938 1 83.94 84 GLN A CA 1
ATOM 657 C C . GLN A 1 84 ? -2.117 -45.906 -16.141 1 83.94 84 GLN A C 1
ATOM 659 O O . GLN A 1 84 ? -2.404 -47.094 -16.172 1 83.94 84 GLN A O 1
ATOM 664 N N . ARG A 1 85 ? -1.47 -45.312 -17.078 1 80.88 85 ARG A N 1
ATOM 665 C CA . ARG A 1 85 ? -1.053 -46.031 -18.281 1 80.88 85 ARG A CA 1
ATOM 666 C C . ARG A 1 85 ? -0.03 -47.094 -17.938 1 80.88 85 ARG A C 1
ATOM 668 O O . ARG A 1 85 ? -0.049 -48.188 -18.516 1 80.88 85 ARG A O 1
ATOM 675 N N . TYR A 1 86 ? 0.844 -46.75 -17.016 1 83.25 86 TYR A N 1
ATOM 676 C CA . TYR A 1 86 ? 1.84 -47.719 -16.594 1 83.25 86 TYR A CA 1
ATOM 677 C C . TYR A 1 86 ? 1.174 -48.938 -15.977 1 83.25 86 TYR A C 1
ATOM 679 O O . TYR A 1 86 ? 1.562 -50.094 -16.266 1 83.25 86 TYR A O 1
ATOM 687 N N . THR A 1 87 ? 0.238 -48.781 -15.172 1 81.44 87 THR A N 1
ATOM 688 C CA . THR A 1 87 ? -0.463 -49.875 -14.516 1 81.44 87 THR A CA 1
ATOM 689 C C . THR A 1 87 ? -1.168 -50.75 -15.539 1 81.44 87 THR A C 1
ATOM 691 O O . THR A 1 87 ? -1.239 -51.969 -15.375 1 81.44 87 THR A O 1
ATOM 694 N N . GLU A 1 88 ? -1.604 -50.156 -16.531 1 78.94 88 GLU A N 1
ATOM 695 C CA . GLU A 1 88 ? -2.311 -50.906 -17.562 1 78.94 88 GLU A CA 1
ATOM 696 C C . GLU A 1 88 ? -1.337 -51.688 -18.453 1 78.94 88 GLU A C 1
ATOM 698 O O . GLU A 1 88 ? -1.642 -52.812 -18.891 1 78.94 88 GLU A O 1
ATOM 703 N N . LEU A 1 89 ? -0.168 -51.188 -18.625 1 79.25 89 LEU A N 1
ATOM 704 C CA . LEU A 1 89 ? 0.768 -51.75 -19.594 1 79.25 89 LEU A CA 1
ATOM 705 C C . LEU A 1 89 ? 1.759 -52.688 -18.906 1 79.25 89 LEU A C 1
ATOM 707 O O . LEU A 1 89 ? 2.389 -53.531 -19.562 1 79.25 89 LEU A O 1
ATOM 711 N N . ALA A 1 90 ? 1.974 -52.531 -17.656 1 77.5 90 ALA A N 1
ATOM 712 C CA . ALA A 1 90 ? 3.025 -53.188 -16.891 1 77.5 90 ALA A CA 1
ATOM 713 C C . ALA A 1 90 ? 3.053 -54.688 -17.172 1 77.5 90 ALA A C 1
ATOM 715 O O . ALA A 1 90 ? 4.117 -55.25 -17.406 1 77.5 90 ALA A O 1
ATOM 716 N N . PRO A 1 91 ? 1.812 -55.406 -17.297 1 75.06 91 PRO A N 1
ATOM 717 C CA . PRO A 1 91 ? 1.861 -56.844 -17.531 1 75.06 91 PRO A CA 1
ATOM 718 C C . PRO A 1 91 ? 2.328 -57.188 -18.938 1 75.06 91 PRO A C 1
ATOM 720 O O . PRO A 1 91 ? 2.74 -58.344 -19.188 1 75.06 91 PRO A O 1
ATOM 723 N N . ARG A 1 92 ? 2.516 -56.344 -19.828 1 80.81 92 ARG A N 1
ATOM 724 C CA . ARG A 1 92 ? 2.732 -56.625 -2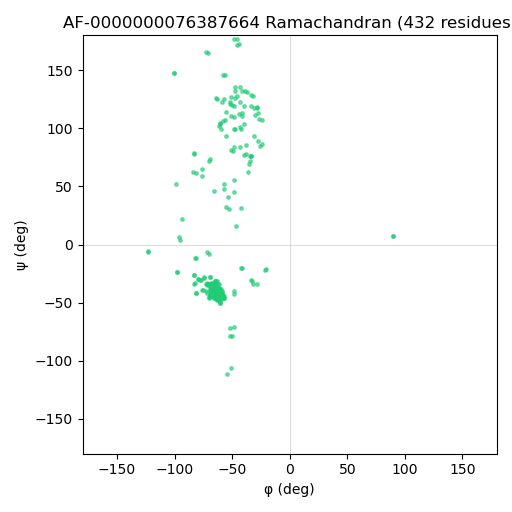1.25 1 80.81 92 ARG A CA 1
ATOM 725 C C . ARG A 1 92 ? 4.043 -56.031 -21.734 1 80.81 92 ARG A C 1
ATOM 727 O O . ARG A 1 92 ? 4.438 -56.25 -22.891 1 80.81 92 ARG A O 1
ATOM 734 N N . ILE A 1 93 ? 4.668 -55.281 -20.844 1 77.88 93 ILE A N 1
ATOM 735 C CA . ILE A 1 93 ? 5.793 -54.531 -21.375 1 77.88 93 ILE A CA 1
ATOM 736 C C . ILE A 1 93 ? 7.102 -55.219 -21.047 1 77.88 93 ILE A C 1
ATOM 738 O O . ILE A 1 93 ? 7.176 -56 -20.062 1 77.88 93 ILE A O 1
ATOM 742 N N . THR A 1 94 ? 8.039 -55.031 -22 1 81.38 94 THR A N 1
ATOM 743 C CA . THR A 1 94 ? 9.375 -55.562 -21.781 1 81.38 94 THR A CA 1
ATOM 744 C C . THR A 1 94 ? 10.117 -54.781 -20.719 1 81.38 94 THR A C 1
ATOM 746 O O . THR A 1 94 ? 9.688 -53.688 -20.344 1 81.38 94 THR A O 1
ATOM 749 N N . GLY A 1 95 ? 11.203 -55.312 -20.203 1 76.5 95 GLY A N 1
ATOM 750 C CA . GLY A 1 95 ? 11.992 -54.656 -19.188 1 76.5 95 GLY A CA 1
ATOM 751 C C . GLY A 1 95 ? 12.547 -53.312 -19.641 1 76.5 95 GLY A C 1
ATOM 752 O O . GLY A 1 95 ? 12.523 -52.312 -18.891 1 76.5 95 GLY A O 1
ATOM 753 N N . SER A 1 96 ? 12.992 -53.312 -20.812 1 80.38 96 SER A N 1
ATOM 754 C CA . SER A 1 96 ? 13.562 -52.094 -21.344 1 80.38 96 SER A CA 1
ATOM 755 C C . SER A 1 96 ? 12.484 -51.031 -21.516 1 80.38 96 SER A C 1
ATOM 757 O O . SER A 1 96 ? 12.734 -49.844 -21.266 1 80.38 96 SER A O 1
ATOM 759 N N . GLU A 1 97 ? 11.258 -51.5 -21.922 1 76.44 97 GLU A N 1
ATOM 760 C CA . GLU A 1 97 ? 10.133 -50.562 -22.078 1 76.44 97 GLU A CA 1
ATOM 761 C C . GLU A 1 97 ? 9.672 -50.062 -20.719 1 76.44 97 GLU A C 1
ATOM 763 O O . GLU A 1 97 ? 9.312 -48.875 -20.594 1 76.44 97 GLU A O 1
ATOM 768 N N . GLU A 1 98 ? 9.773 -50.906 -19.781 1 80.31 98 GLU A N 1
ATOM 769 C CA . GLU A 1 98 ? 9.398 -50.5 -18.438 1 80.31 98 GLU A CA 1
ATOM 770 C C . GLU A 1 98 ? 10.344 -49.438 -17.875 1 80.31 98 GLU A C 1
ATOM 772 O O . GLU A 1 98 ? 9.906 -48.5 -17.25 1 80.31 98 GLU A O 1
ATOM 777 N N . ASP A 1 99 ? 11.602 -49.625 -18.109 1 80.5 99 ASP A N 1
ATOM 778 C CA . ASP A 1 99 ? 12.594 -48.656 -17.656 1 80.5 99 ASP A CA 1
ATOM 779 C C . ASP A 1 99 ? 12.359 -47.281 -18.281 1 80.5 99 ASP A C 1
ATOM 781 O O . ASP A 1 99 ? 12.516 -46.25 -17.625 1 80.5 99 ASP A O 1
ATOM 785 N N . ALA A 1 100 ? 11.992 -47.281 -19.5 1 80.19 100 ALA A N 1
ATOM 786 C CA . ALA A 1 100 ? 11.734 -46.031 -20.188 1 80.19 100 ALA A CA 1
ATOM 787 C C . ALA A 1 100 ? 10.523 -45.312 -19.594 1 80.19 100 ALA A C 1
ATOM 789 O O . ALA A 1 100 ? 10.539 -44.094 -19.406 1 80.19 100 ALA A O 1
ATOM 790 N N . VAL A 1 101 ? 9.5 -46.125 -19.281 1 80.94 101 VAL A N 1
ATOM 791 C CA . VAL A 1 101 ? 8.297 -45.562 -18.703 1 80.94 101 VAL A CA 1
ATOM 792 C C . VAL A 1 101 ? 8.617 -44.969 -17.312 1 80.94 101 VAL A C 1
ATOM 794 O O . VAL A 1 101 ? 8.164 -43.875 -16.969 1 80.94 101 VAL A O 1
ATOM 797 N N . TRP A 1 102 ? 9.492 -45.625 -16.625 1 83.81 102 TRP A N 1
ATOM 798 C CA . TRP A 1 102 ? 9.875 -45.188 -15.289 1 83.81 102 TRP A CA 1
ATOM 799 C C . TRP A 1 102 ? 10.664 -43.875 -15.359 1 83.81 102 TRP A C 1
ATOM 801 O O . TRP A 1 102 ? 10.492 -43 -14.523 1 83.81 102 TRP A O 1
ATOM 811 N N . GLN A 1 103 ? 11.453 -43.75 -16.328 1 83.56 103 GLN A N 1
ATOM 812 C CA . GLN A 1 103 ? 12.219 -42.531 -16.5 1 83.56 103 GLN A CA 1
ATOM 813 C C . GLN A 1 103 ? 11.305 -41.344 -16.766 1 83.56 103 GLN A C 1
ATOM 815 O O . GLN A 1 103 ? 11.539 -40.25 -16.25 1 83.56 103 GLN A O 1
ATOM 820 N N . VAL A 1 104 ? 10.242 -41.594 -17.516 1 86.06 104 VAL A N 1
ATOM 821 C CA . VAL A 1 104 ? 9.281 -40.531 -17.828 1 86.06 104 VAL A CA 1
ATOM 822 C C . VAL A 1 104 ? 8.508 -40.156 -16.562 1 86.06 104 VAL A C 1
ATOM 824 O O . VAL A 1 104 ? 8.258 -38.969 -16.312 1 86.06 104 VAL A O 1
ATOM 827 N N . ILE A 1 105 ? 8.25 -41.094 -15.742 1 87.56 105 ILE A N 1
ATOM 828 C CA . ILE A 1 105 ? 7.52 -40.844 -14.5 1 87.56 105 ILE A CA 1
ATOM 829 C C . ILE A 1 105 ? 8.375 -40.031 -13.547 1 87.56 105 ILE A C 1
ATOM 831 O O . ILE A 1 105 ? 7.895 -39.062 -12.945 1 87.56 105 ILE A O 1
ATOM 835 N N . VAL A 1 106 ? 9.617 -40.344 -13.43 1 89 106 VAL A N 1
ATOM 836 C CA . VAL A 1 106 ? 10.539 -39.594 -12.578 1 89 106 VAL A CA 1
ATOM 837 C C . VAL A 1 106 ? 10.688 -38.188 -13.102 1 89 106 VAL A C 1
ATOM 839 O O . VAL A 1 106 ? 10.688 -37.219 -12.32 1 89 106 VAL A O 1
ATOM 842 N N . GLY A 1 107 ? 10.82 -38.062 -14.445 1 89.44 107 GLY A N 1
ATOM 843 C CA . GLY A 1 107 ? 10.875 -36.75 -15.047 1 89.44 107 GLY A CA 1
ATOM 844 C C . GLY A 1 107 ? 9.641 -35.906 -14.75 1 89.44 107 GLY A C 1
ATOM 845 O O . GLY A 1 107 ? 9.75 -34.719 -14.469 1 89.44 107 GLY A O 1
ATOM 846 N N . ALA A 1 108 ? 8.492 -36.562 -14.781 1 89.94 108 ALA A N 1
ATOM 847 C CA . ALA A 1 108 ? 7.238 -35.875 -14.477 1 89.94 108 ALA A CA 1
ATOM 848 C C . ALA A 1 108 ? 7.207 -35.438 -13.016 1 89.94 108 ALA A C 1
ATOM 850 O O . ALA A 1 108 ? 6.703 -34.344 -12.703 1 89.94 108 ALA A O 1
ATOM 851 N N . ARG A 1 109 ? 7.758 -36.188 -12.133 1 91.25 109 ARG A N 1
ATOM 852 C CA . ARG A 1 109 ? 7.812 -35.844 -10.719 1 91.25 109 ARG A CA 1
ATOM 853 C C . ARG A 1 109 ? 8.711 -34.656 -10.484 1 91.25 109 ARG A C 1
ATOM 855 O O . ARG A 1 109 ? 8.398 -33.781 -9.672 1 91.25 109 ARG A O 1
ATOM 862 N N . VAL A 1 110 ? 9.828 -34.656 -11.172 1 92.75 110 VAL A N 1
ATOM 863 C CA . VAL A 1 110 ? 10.75 -33.531 -11.07 1 92.75 110 VAL A CA 1
ATOM 864 C C . VAL A 1 110 ? 10.062 -32.25 -11.562 1 92.75 110 VAL A C 1
ATOM 866 O O . VAL A 1 110 ? 10.188 -31.188 -10.938 1 92.75 110 VAL A O 1
ATOM 869 N N . LYS A 1 111 ? 9.312 -32.375 -12.641 1 91.25 111 LYS A N 1
ATOM 870 C CA . LYS A 1 111 ? 8.609 -31.219 -13.195 1 91.25 111 LYS A CA 1
ATOM 871 C C . LYS A 1 111 ? 7.57 -30.672 -12.219 1 91.25 111 LYS A C 1
ATOM 873 O O . LYS A 1 111 ? 7.387 -29.469 -12.102 1 91.25 111 LYS A O 1
ATOM 878 N N . ILE A 1 112 ? 6.914 -31.562 -11.523 1 93.62 112 ILE A N 1
ATOM 879 C CA . ILE A 1 112 ? 5.934 -31.141 -10.531 1 93.62 112 ILE A CA 1
ATOM 880 C C . ILE A 1 112 ? 6.617 -30.312 -9.445 1 93.62 112 ILE A C 1
ATOM 882 O O . ILE A 1 112 ? 6.109 -29.266 -9.039 1 93.62 112 ILE A O 1
ATOM 886 N N . LYS A 1 113 ? 7.766 -30.766 -9.008 1 93.62 113 LYS A N 1
ATOM 887 C CA . LYS A 1 113 ? 8.5 -30.047 -7.973 1 93.62 113 LYS A CA 1
ATOM 888 C C . LYS A 1 113 ? 8.953 -28.672 -8.477 1 93.62 113 LYS A C 1
ATOM 890 O O . LYS A 1 113 ? 8.891 -27.688 -7.738 1 93.62 113 LYS A O 1
ATOM 895 N N . GLU A 1 114 ? 9.375 -28.625 -9.711 1 92.81 114 GLU A N 1
ATOM 896 C CA . GLU A 1 114 ? 9.789 -27.359 -10.312 1 92.81 114 GLU A CA 1
ATOM 897 C C . GLU A 1 114 ? 8.625 -26.375 -10.383 1 92.81 114 GLU A C 1
ATOM 899 O O . GLU A 1 114 ? 8.773 -25.203 -10.031 1 92.81 114 GLU A O 1
ATOM 904 N N . GLN A 1 115 ? 7.496 -26.953 -10.859 1 93.5 115 GLN A N 1
ATOM 905 C CA . GLN A 1 115 ? 6.32 -26.094 -10.977 1 93.5 115 GLN A CA 1
ATOM 906 C C . GLN A 1 115 ? 5.805 -25.672 -9.602 1 93.5 115 GLN A C 1
ATOM 908 O O . GLN A 1 115 ? 5.293 -24.562 -9.445 1 93.5 115 GLN A O 1
ATOM 913 N N . GLN A 1 116 ? 5.93 -26.531 -8.656 1 94.75 116 GLN A N 1
ATOM 914 C CA . GLN A 1 116 ? 5.531 -26.203 -7.293 1 94.75 116 GLN A CA 1
ATOM 915 C C . GLN A 1 116 ? 6.367 -25.047 -6.738 1 94.75 116 GLN A C 1
ATOM 917 O O . GLN A 1 116 ? 5.832 -24.141 -6.098 1 94.75 116 GLN A O 1
ATOM 922 N N . GLU A 1 117 ? 7.641 -25.062 -6.969 1 94.56 117 GLU A N 1
ATOM 923 C CA . GLU A 1 117 ? 8.523 -24 -6.52 1 94.56 117 GLU A CA 1
ATOM 924 C C . GLU A 1 117 ? 8.172 -22.672 -7.191 1 94.56 117 GLU A C 1
ATOM 926 O O . GLU A 1 117 ? 8.18 -21.625 -6.539 1 94.56 117 GLU A O 1
ATOM 931 N N . ALA A 1 118 ? 7.914 -22.766 -8.445 1 92.38 118 ALA A N 1
ATOM 932 C CA . ALA A 1 118 ? 7.496 -21.562 -9.164 1 92.38 118 ALA A CA 1
ATOM 933 C C . ALA A 1 118 ? 6.199 -21 -8.586 1 92.38 118 ALA A C 1
ATOM 935 O O . ALA A 1 118 ? 6.047 -19.797 -8.445 1 92.38 118 ALA A O 1
ATOM 936 N N . CYS A 1 119 ? 5.301 -21.922 -8.242 1 94.25 119 CYS A N 1
ATOM 937 C CA . CYS A 1 119 ? 4.031 -21.5 -7.656 1 94.25 119 CYS A CA 1
ATOM 938 C C . CYS A 1 119 ? 4.25 -20.766 -6.34 1 94.25 119 CYS A C 1
ATOM 940 O O . CYS A 1 119 ? 3.613 -19.75 -6.086 1 94.25 119 CYS A O 1
ATOM 942 N N . LEU A 1 120 ? 5.156 -21.234 -5.594 1 95.56 120 LEU A N 1
ATOM 943 C CA . LEU A 1 120 ? 5.43 -20.625 -4.297 1 95.56 120 LEU A CA 1
ATOM 944 C C . LEU A 1 120 ? 6.027 -19.219 -4.469 1 95.56 120 LEU A C 1
ATOM 946 O O . LEU A 1 120 ? 5.684 -18.297 -3.727 1 95.56 120 LEU A O 1
ATOM 950 N N . GLN A 1 121 ? 6.867 -19.094 -5.395 1 94.62 121 GLN A N 1
ATOM 951 C CA . GLN A 1 121 ? 7.504 -17.812 -5.652 1 94.62 121 GLN A CA 1
ATOM 952 C C . GLN A 1 121 ? 6.484 -16.781 -6.109 1 94.62 121 GLN A C 1
ATOM 954 O O . GLN A 1 121 ? 6.461 -15.656 -5.598 1 94.62 121 GLN A O 1
ATOM 959 N N . PHE A 1 122 ? 5.664 -17.141 -6.996 1 95.69 122 PHE A N 1
ATOM 960 C CA . PHE A 1 122 ? 4.691 -16.203 -7.523 1 95.69 122 PHE A CA 1
ATOM 961 C C . PHE A 1 122 ? 3.578 -15.953 -6.512 1 95.69 122 PHE A C 1
ATOM 963 O O . PHE A 1 122 ? 3.004 -14.859 -6.469 1 95.69 122 PHE A O 1
ATOM 970 N N . GLU A 1 123 ? 3.316 -16.922 -5.676 1 96.94 123 GLU A N 1
ATOM 971 C CA . GLU A 1 123 ? 2.328 -16.719 -4.617 1 96.94 123 GLU A CA 1
ATOM 972 C C . GLU A 1 123 ? 2.77 -15.625 -3.652 1 96.94 123 GLU A C 1
ATOM 974 O O . GLU A 1 123 ? 1.961 -14.797 -3.232 1 96.94 123 GLU A O 1
ATOM 979 N N . ALA A 1 124 ? 3.961 -15.641 -3.309 1 96.12 124 ALA A N 1
ATOM 980 C CA . ALA A 1 124 ? 4.488 -14.633 -2.4 1 96.12 124 ALA A CA 1
ATOM 981 C C . ALA A 1 124 ? 4.32 -13.227 -2.982 1 96.12 124 ALA A C 1
ATOM 983 O O . ALA A 1 124 ? 3.893 -12.305 -2.285 1 96.12 124 ALA A O 1
ATOM 984 N N . LYS A 1 125 ? 4.703 -13.133 -4.23 1 96.56 125 LYS A N 1
ATOM 985 C CA . LYS A 1 125 ? 4.531 -11.844 -4.898 1 96.56 125 LYS A CA 1
ATOM 986 C C . LYS A 1 125 ? 3.059 -11.445 -4.957 1 96.56 125 LYS A C 1
ATOM 988 O O . LYS A 1 125 ? 2.715 -10.281 -4.742 1 96.56 125 LYS A O 1
ATOM 993 N N . TRP A 1 126 ? 2.262 -12.445 -5.262 1 97.94 126 TRP A N 1
ATOM 994 C CA . TRP A 1 126 ? 0.827 -12.203 -5.371 1 97.94 126 TRP A CA 1
ATOM 995 C C . TRP A 1 126 ? 0.249 -11.758 -4.031 1 97.94 126 TRP A C 1
ATOM 997 O O . TRP A 1 126 ? -0.569 -10.828 -3.98 1 97.94 126 TRP A O 1
ATOM 1007 N N . LEU A 1 127 ? 0.646 -12.336 -2.922 1 97.88 127 LEU A N 1
ATOM 1008 C CA . LEU A 1 127 ? 0.16 -11.977 -1.595 1 97.88 127 LEU A CA 1
ATOM 1009 C C . LEU A 1 127 ? 0.537 -10.539 -1.249 1 97.88 127 LEU A C 1
ATOM 1011 O O . LEU A 1 127 ? -0.266 -9.805 -0.667 1 97.88 127 LEU A O 1
ATOM 1015 N N . THR A 1 128 ? 1.707 -10.211 -1.6 1 97.88 128 THR A N 1
ATOM 1016 C CA . THR A 1 128 ? 2.143 -8.836 -1.387 1 97.88 128 THR A CA 1
ATOM 1017 C C . THR A 1 128 ? 1.301 -7.867 -2.215 1 97.88 128 THR A C 1
ATOM 1019 O O . THR A 1 128 ? 0.939 -6.789 -1.74 1 97.88 128 THR A O 1
ATOM 1022 N N . ALA A 1 129 ? 1.008 -8.25 -3.465 1 98.5 129 ALA A N 1
ATOM 1023 C CA . ALA A 1 129 ? 0.178 -7.422 -4.336 1 98.5 129 ALA A CA 1
ATOM 1024 C C . ALA A 1 129 ? -1.225 -7.254 -3.756 1 98.5 129 ALA A C 1
ATOM 1026 O O . ALA A 1 129 ? -1.814 -6.176 -3.848 1 98.5 129 ALA A O 1
ATOM 1027 N N . VAL A 1 130 ? -1.742 -8.258 -3.164 1 98.62 130 VAL A N 1
ATOM 1028 C CA . VAL A 1 130 ? -3.062 -8.203 -2.543 1 98.62 130 VAL A CA 1
ATOM 1029 C C . VAL A 1 130 ? -3.061 -7.188 -1.406 1 98.62 130 VAL A C 1
ATOM 1031 O O . VAL A 1 130 ? -3.939 -6.324 -1.335 1 98.62 130 VAL A O 1
ATOM 1034 N N . LYS A 1 131 ? -2.102 -7.234 -0.578 1 98 131 LYS A N 1
ATOM 1035 C CA . LYS A 1 131 ? -1.99 -6.301 0.539 1 98 131 LYS A CA 1
ATOM 1036 C C . LYS A 1 131 ? -1.854 -4.863 0.043 1 98 131 LYS A C 1
ATOM 1038 O O . LYS A 1 131 ? -2.477 -3.951 0.588 1 98 131 LYS A O 1
ATOM 1043 N N . LEU A 1 132 ? -1.028 -4.727 -0.941 1 98.62 132 LEU A N 1
ATOM 1044 C CA . LEU A 1 132 ? -0.82 -3.402 -1.517 1 98.62 132 LEU A CA 1
ATOM 1045 C C . LEU A 1 132 ? -2.121 -2.848 -2.088 1 98.62 132 LEU A C 1
ATOM 1047 O O . LEU A 1 132 ? -2.436 -1.672 -1.898 1 98.62 132 LEU A O 1
ATOM 1051 N N . SER A 1 133 ? -2.832 -3.688 -2.783 1 98.31 133 SER A N 1
ATOM 1052 C CA . SER A 1 133 ? -4.09 -3.268 -3.391 1 98.31 133 SER A CA 1
ATOM 1053 C C . SER A 1 133 ? -5.129 -2.918 -2.328 1 98.31 133 SER A C 1
ATOM 1055 O O . SER A 1 133 ? -5.879 -1.952 -2.479 1 98.31 133 SER A O 1
ATOM 1057 N N . GLU A 1 134 ? -5.168 -3.648 -1.297 1 98.12 134 GLU A N 1
ATOM 1058 C CA . GLU A 1 134 ? -6.066 -3.357 -0.185 1 98.12 134 GLU A CA 1
ATOM 1059 C C . GLU A 1 134 ? -5.758 -1.999 0.435 1 98.12 134 GLU A C 1
ATOM 1061 O O . GLU A 1 134 ? -6.668 -1.213 0.707 1 98.12 134 GLU A O 1
ATOM 1066 N N . MET A 1 135 ? -4.531 -1.814 0.655 1 97.88 135 MET A N 1
ATOM 1067 C CA . MET A 1 135 ? -4.113 -0.551 1.258 1 97.88 135 MET A CA 1
ATOM 1068 C C . MET A 1 135 ? -4.395 0.619 0.322 1 97.88 135 MET A C 1
ATOM 1070 O O . MET A 1 135 ? -4.781 1.7 0.771 1 97.88 135 MET A O 1
ATOM 1074 N N . ALA A 1 136 ? -4.145 0.406 -0.948 1 98.56 136 ALA A N 1
ATOM 1075 C CA . ALA A 1 136 ? -4.418 1.456 -1.925 1 98.56 136 ALA A CA 1
ATOM 1076 C C . ALA A 1 136 ? -5.906 1.788 -1.966 1 98.56 136 ALA A C 1
ATOM 1078 O O . ALA A 1 136 ? -6.285 2.955 -2.094 1 98.56 136 ALA A O 1
ATOM 1079 N N . ALA A 1 137 ? -6.73 0.792 -1.888 1 98.44 137 ALA A N 1
ATOM 1080 C CA . ALA A 1 137 ? -8.172 1.016 -1.86 1 98.44 137 ALA A CA 1
ATOM 1081 C C . ALA A 1 137 ? -8.578 1.836 -0.639 1 98.44 137 ALA A C 1
ATOM 1083 O O . ALA A 1 137 ? -9.406 2.744 -0.74 1 98.44 137 ALA A O 1
ATOM 1084 N N . GLU A 1 138 ? -8.008 1.493 0.481 1 97.44 138 GLU A N 1
ATOM 1085 C CA . GLU A 1 138 ? -8.266 2.242 1.708 1 97.44 138 GLU A CA 1
ATOM 1086 C C . GLU A 1 138 ? -7.793 3.688 1.58 1 97.44 138 GLU A C 1
ATOM 1088 O O . GLU A 1 138 ? -8.492 4.613 1.995 1 97.44 138 GLU A O 1
ATOM 1093 N N . ALA A 1 139 ? -6.645 3.871 1.062 1 98.12 139 ALA A N 1
ATOM 1094 C CA . ALA A 1 139 ? -6.105 5.211 0.842 1 98.12 139 ALA A CA 1
ATOM 1095 C C . ALA A 1 139 ? -7.039 6.039 -0.038 1 98.12 139 ALA A C 1
ATOM 1097 O O . ALA A 1 139 ? -7.305 7.207 0.253 1 98.12 139 ALA A O 1
ATOM 1098 N N . ALA A 1 140 ? -7.523 5.418 -1.103 1 98.38 140 ALA A N 1
ATOM 1099 C CA . ALA A 1 140 ? -8.445 6.102 -2.006 1 98.38 140 ALA A CA 1
ATOM 1100 C C . ALA A 1 140 ? -9.734 6.488 -1.283 1 98.38 140 ALA A C 1
ATOM 1102 O O . ALA A 1 140 ? -10.242 7.598 -1.458 1 98.38 140 ALA A O 1
ATOM 1103 N N . TYR A 1 141 ? -10.219 5.629 -0.458 1 97.31 141 TYR A N 1
ATOM 1104 C CA . TYR A 1 141 ? -11.422 5.902 0.312 1 97.31 141 TYR A CA 1
ATOM 1105 C C . TYR A 1 141 ? -11.219 7.086 1.248 1 97.31 141 TYR A C 1
ATOM 1107 O O . TYR A 1 141 ? -12.039 8.008 1.288 1 97.31 141 TYR A O 1
ATOM 1115 N N . GLN A 1 142 ? -10.109 7.098 1.97 1 96.06 142 GLN A N 1
ATOM 1116 C CA . GLN A 1 142 ? -9.797 8.164 2.92 1 96.06 142 GLN A CA 1
ATOM 1117 C C . GLN A 1 142 ? -9.602 9.492 2.205 1 96.06 142 GLN A C 1
ATOM 1119 O O . GLN A 1 142 ? -9.922 10.555 2.754 1 96.06 142 GLN A O 1
ATOM 1124 N N . ALA A 1 143 ? -9.109 9.398 0.979 1 96.38 143 ALA A N 1
ATOM 1125 C CA . ALA A 1 143 ? -8.844 10.602 0.191 1 96.38 143 ALA A CA 1
ATOM 1126 C C . ALA A 1 143 ? -10.117 11.109 -0.477 1 96.38 143 ALA A C 1
ATOM 1128 O O . ALA A 1 143 ? -10.133 12.195 -1.053 1 96.38 143 ALA A O 1
ATOM 1129 N N . GLY A 1 144 ? -11.18 10.328 -0.465 1 95.69 144 GLY A N 1
ATOM 1130 C CA . GLY A 1 144 ? -12.445 10.711 -1.088 1 95.69 144 GLY A CA 1
ATOM 1131 C C . GLY A 1 144 ? -12.539 10.281 -2.541 1 95.69 144 GLY A C 1
ATOM 1132 O O . GLY A 1 144 ? -13.406 10.758 -3.275 1 95.69 144 GLY A O 1
ATOM 1133 N N . ALA A 1 145 ? -11.609 9.539 -2.994 1 97.31 145 ALA A N 1
ATOM 1134 C CA . ALA A 1 145 ? -11.648 8.992 -4.352 1 97.31 145 ALA A CA 1
ATOM 1135 C C . ALA A 1 145 ? -12.492 7.723 -4.41 1 97.31 145 ALA A C 1
ATOM 1137 O O . ALA A 1 145 ? -11.969 6.633 -4.637 1 97.31 145 ALA A O 1
ATOM 1138 N N . ASP A 1 146 ? -13.734 7.781 -4.418 1 96.19 146 ASP A N 1
ATOM 1139 C CA . ASP A 1 146 ? -14.648 6.664 -4.23 1 96.19 146 ASP A CA 1
ATOM 1140 C C . ASP A 1 146 ? -14.625 5.723 -5.434 1 96.19 146 ASP A C 1
ATOM 1142 O O . ASP A 1 146 ? -14.594 4.5 -5.27 1 96.19 146 ASP A O 1
ATOM 1146 N N . GLN A 1 147 ? -14.672 6.301 -6.535 1 96.56 147 GLN A N 1
ATOM 1147 C CA . GLN A 1 147 ? -14.664 5.465 -7.73 1 96.56 147 GLN A CA 1
ATOM 1148 C C . GLN A 1 147 ? -13.398 4.613 -7.801 1 96.56 147 GLN A C 1
ATOM 1150 O O . GLN A 1 147 ? -13.461 3.428 -8.133 1 96.56 147 GLN A O 1
ATOM 1155 N N . ALA A 1 148 ? -12.297 5.27 -7.535 1 97.12 148 ALA A N 1
ATOM 1156 C CA . ALA A 1 148 ? -11.039 4.535 -7.531 1 97.12 148 ALA A CA 1
ATOM 1157 C C . ALA A 1 148 ? -11.047 3.426 -6.488 1 97.12 148 ALA A C 1
ATOM 1159 O O . ALA A 1 148 ? -10.57 2.318 -6.742 1 97.12 148 ALA A O 1
ATOM 1160 N N . SER A 1 149 ? -11.578 3.684 -5.293 1 98.12 149 SER A N 1
ATOM 1161 C CA . SER A 1 149 ? -11.664 2.703 -4.215 1 98.12 149 SER A CA 1
ATOM 1162 C C . SER A 1 149 ? -12.516 1.509 -4.621 1 98.12 149 SER A C 1
ATOM 1164 O O . SER A 1 149 ? -12.094 0.359 -4.477 1 98.12 149 SER A O 1
ATOM 1166 N N . VAL A 1 150 ? -13.625 1.736 -5.199 1 97.88 150 VAL A N 1
ATOM 1167 C CA . VAL A 1 150 ? -14.547 0.679 -5.598 1 97.88 150 VAL A CA 1
ATOM 1168 C C . VAL A 1 150 ? -13.93 -0.159 -6.711 1 97.88 150 VAL A C 1
ATOM 1170 O O . VAL A 1 150 ? -13.992 -1.391 -6.68 1 97.88 150 VAL A O 1
ATOM 1173 N N . THR A 1 151 ? -13.367 0.481 -7.652 1 96.88 151 THR A N 1
ATOM 1174 C CA . THR A 1 151 ? -12.719 -0.23 -8.75 1 96.88 151 THR A CA 1
ATOM 1175 C C . THR A 1 151 ? -11.609 -1.136 -8.227 1 96.88 151 THR A C 1
ATOM 1177 O O . THR A 1 151 ? -11.484 -2.283 -8.656 1 96.88 151 THR A O 1
ATOM 1180 N N . ALA A 1 152 ? -10.805 -0.568 -7.328 1 97.5 152 ALA A N 1
ATOM 1181 C CA . ALA A 1 152 ? -9.711 -1.35 -6.762 1 97.5 152 ALA A CA 1
ATOM 1182 C C . ALA A 1 152 ? -10.234 -2.572 -6.02 1 97.5 152 ALA A C 1
ATOM 1184 O O . ALA A 1 152 ? -9.703 -3.674 -6.164 1 97.5 152 ALA A O 1
ATOM 1185 N N . ARG A 1 153 ? -11.281 -2.436 -5.258 1 97.88 153 ARG A N 1
ATOM 1186 C CA . ARG A 1 153 ? -11.859 -3.535 -4.496 1 97.88 153 ARG A CA 1
ATOM 1187 C C . ARG A 1 153 ? -12.453 -4.59 -5.426 1 97.88 153 ARG A C 1
ATOM 1189 O O . ARG A 1 153 ? -12.32 -5.789 -5.176 1 97.88 153 ARG A O 1
ATOM 1196 N N . THR A 1 154 ? -13.055 -4.148 -6.422 1 97.38 154 THR A N 1
ATOM 1197 C CA . THR A 1 154 ? -13.633 -5.062 -7.402 1 97.38 154 THR A CA 1
ATOM 1198 C C . THR A 1 154 ? -12.539 -5.887 -8.078 1 97.38 154 THR A C 1
ATOM 1200 O O . THR A 1 154 ? -12.68 -7.098 -8.25 1 97.38 154 THR A O 1
ATOM 1203 N N . GLN A 1 155 ? -11.508 -5.199 -8.508 1 96.94 155 GLN A N 1
ATOM 1204 C CA . GLN A 1 155 ? -10.383 -5.898 -9.125 1 96.94 155 GLN A CA 1
ATOM 1205 C C . GLN A 1 155 ? -9.773 -6.914 -8.164 1 96.94 155 GLN A C 1
ATOM 1207 O O . GLN A 1 155 ? -9.391 -8.016 -8.57 1 96.94 155 GLN A O 1
ATOM 1212 N N . LEU A 1 156 ? -9.656 -6.52 -6.934 1 98.25 156 LEU A N 1
ATOM 1213 C CA . LEU A 1 156 ? -9.133 -7.406 -5.902 1 98.25 156 LEU A CA 1
ATOM 1214 C C . LEU A 1 156 ? -9.969 -8.68 -5.809 1 98.25 156 LEU A C 1
ATOM 1216 O O . LEU A 1 156 ? -9.43 -9.789 -5.812 1 98.25 156 LEU A O 1
ATOM 1220 N N . GLU A 1 157 ? -11.234 -8.547 -5.797 1 97.69 157 GLU A N 1
ATOM 1221 C CA . GLU A 1 157 ? -12.148 -9.68 -5.703 1 97.69 157 GLU A CA 1
ATOM 1222 C C . GLU A 1 157 ? -12.039 -10.578 -6.93 1 97.69 157 GLU A C 1
ATOM 1224 O O . GLU A 1 157 ? -12.039 -11.805 -6.812 1 97.69 157 GLU A O 1
ATOM 1229 N N . LEU A 1 158 ? -11.961 -9.977 -8.055 1 97.25 158 LEU A N 1
ATOM 1230 C CA . LEU A 1 158 ? -11.836 -10.734 -9.297 1 97.25 158 LEU A CA 1
ATOM 1231 C C . LEU A 1 158 ? -10.555 -11.562 -9.305 1 97.25 158 LEU A C 1
ATOM 1233 O O . LEU A 1 158 ? -10.578 -12.742 -9.656 1 97.25 158 LEU A O 1
ATOM 1237 N N . CYS A 1 159 ? -9.484 -10.898 -8.93 1 98.06 159 CYS A N 1
ATOM 1238 C CA . CYS A 1 159 ? -8.195 -11.594 -8.914 1 98.06 159 CYS A CA 1
ATOM 1239 C C . CYS A 1 159 ? -8.188 -12.711 -7.883 1 98.06 159 CYS A C 1
ATOM 1241 O O . CYS A 1 159 ? -7.688 -13.805 -8.148 1 98.06 159 CYS A O 1
ATOM 1243 N N . GLN A 1 160 ? -8.742 -12.5 -6.762 1 97.88 160 GLN A N 1
ATOM 1244 C CA . GLN A 1 160 ? -8.836 -13.531 -5.734 1 97.88 160 GLN A CA 1
ATOM 1245 C C . GLN A 1 160 ? -9.695 -14.695 -6.203 1 97.88 160 GLN A C 1
ATOM 1247 O O . GLN A 1 160 ? -9.367 -15.859 -5.945 1 97.88 160 GLN A O 1
ATOM 1252 N N . GLY A 1 161 ? -10.766 -14.391 -6.871 1 97.75 161 GLY A N 1
ATOM 1253 C CA . GLY A 1 161 ? -11.609 -15.438 -7.426 1 97.75 161 GLY A CA 1
ATOM 1254 C C . GLY A 1 161 ? -10.883 -16.312 -8.43 1 97.75 161 GLY A C 1
ATOM 1255 O O . GLY A 1 161 ? -11.039 -17.531 -8.422 1 97.75 161 GLY A O 1
ATOM 1256 N N . ARG A 1 162 ? -10.156 -15.719 -9.211 1 97.31 162 ARG A N 1
ATOM 1257 C CA . ARG A 1 162 ? -9.406 -16.453 -10.219 1 97.31 162 ARG A CA 1
ATOM 1258 C C . ARG A 1 162 ? -8.406 -17.406 -9.57 1 97.31 162 ARG A C 1
ATOM 1260 O O . ARG A 1 162 ? -8.305 -18.562 -9.977 1 97.31 162 ARG A O 1
ATOM 1267 N N . VAL A 1 163 ? -7.691 -16.938 -8.609 1 97.94 163 VAL A N 1
ATOM 1268 C CA . VAL A 1 163 ? -6.68 -17.734 -7.93 1 97.94 163 VAL A CA 1
ATOM 1269 C C . VAL A 1 163 ? -7.352 -18.875 -7.168 1 97.94 163 VAL A C 1
ATOM 1271 O O . VAL A 1 163 ? -6.867 -20.016 -7.176 1 97.94 163 VAL A O 1
ATOM 1274 N N . GLU A 1 164 ? -8.453 -18.609 -6.613 1 97.62 164 GLU A N 1
ATOM 1275 C CA . GLU A 1 164 ? -9.164 -19.641 -5.852 1 97.62 164 GLU A CA 1
ATOM 1276 C C . GLU A 1 164 ? -9.641 -20.766 -6.758 1 97.62 164 GLU A C 1
ATOM 1278 O O . GLU A 1 164 ? -9.555 -21.938 -6.391 1 97.62 164 GLU A O 1
ATOM 1283 N N . GLU A 1 165 ? -10.086 -20.469 -7.875 1 97.06 165 GLU A N 1
ATOM 1284 C CA . GLU A 1 165 ? -10.516 -21.484 -8.844 1 97.06 165 GLU A CA 1
ATOM 1285 C C . GLU A 1 165 ? -9.367 -22.422 -9.203 1 97.06 165 GLU A C 1
ATOM 1287 O O . GLU A 1 165 ? -9.539 -23.641 -9.234 1 97.06 165 GLU A O 1
ATOM 1292 N N . LEU A 1 166 ? -8.289 -21.844 -9.406 1 97.31 166 LEU A N 1
ATOM 1293 C CA . LEU A 1 166 ? -7.129 -22.641 -9.805 1 97.31 166 LEU A CA 1
ATOM 1294 C C . LEU A 1 166 ? -6.609 -23.453 -8.625 1 97.31 166 LEU A C 1
ATOM 1296 O O . LEU A 1 166 ? -6.125 -24.578 -8.812 1 97.31 166 LEU A O 1
ATOM 1300 N N . ARG A 1 167 ? -6.711 -22.922 -7.453 1 97.19 167 ARG A N 1
ATOM 1301 C CA . ARG A 1 167 ? -6.316 -23.656 -6.258 1 97.19 167 ARG A CA 1
ATOM 1302 C C . ARG A 1 167 ? -7.207 -24.875 -6.039 1 97.19 167 ARG A C 1
ATOM 1304 O O . ARG A 1 167 ? -6.73 -25.938 -5.648 1 97.19 167 ARG A O 1
ATOM 1311 N N . GLU A 1 168 ? -8.438 -24.75 -6.352 1 97.31 168 GLU A N 1
ATOM 1312 C CA . GLU A 1 168 ? -9.367 -25.875 -6.258 1 97.31 168 GLU A CA 1
ATOM 1313 C C . GLU A 1 168 ? -9.008 -26.969 -7.258 1 97.31 168 GLU A C 1
ATOM 1315 O O . GLU A 1 168 ? -9.102 -28.156 -6.945 1 97.31 168 GLU A O 1
ATOM 1320 N N . GLN A 1 169 ? -8.648 -26.547 -8.398 1 96.69 169 GLN A N 1
ATOM 1321 C CA . GLN A 1 169 ? -8.219 -27.5 -9.406 1 96.69 169 GLN A CA 1
ATOM 1322 C C . GLN A 1 169 ? -6.961 -28.25 -8.961 1 96.69 169 GLN A C 1
ATOM 1324 O O . GLN A 1 169 ? -6.816 -29.438 -9.203 1 96.69 169 GLN A O 1
ATOM 1329 N N . ALA A 1 170 ? -6.125 -27.453 -8.297 1 95.56 170 ALA A N 1
ATOM 1330 C CA . ALA A 1 170 ? -4.906 -28.078 -7.789 1 95.56 170 ALA A CA 1
ATOM 1331 C C . ALA A 1 170 ? -5.223 -29.125 -6.723 1 95.56 170 ALA A C 1
ATOM 1333 O O . ALA A 1 170 ? -4.66 -30.219 -6.734 1 95.56 170 ALA A O 1
ATOM 1334 N N . VAL A 1 171 ? -6.129 -28.828 -5.898 1 96.31 171 VAL A N 1
ATOM 1335 C CA . VAL A 1 171 ? -6.543 -29.75 -4.848 1 96.31 171 VAL A CA 1
ATOM 1336 C C . VAL A 1 171 ? -7.156 -31 -5.473 1 96.31 171 VAL A C 1
ATOM 1338 O O . VAL A 1 171 ? -6.871 -32.125 -5.039 1 96.31 171 VAL A O 1
ATOM 1341 N N . ARG A 1 172 ? -7.875 -30.891 -6.508 1 95.5 172 ARG A N 1
ATOM 1342 C CA . ARG A 1 172 ? -8.492 -32.031 -7.199 1 95.5 172 ARG A CA 1
ATOM 1343 C C . ARG A 1 172 ? -7.441 -32.875 -7.883 1 95.5 172 ARG A C 1
ATOM 1345 O O . ARG A 1 172 ? -7.484 -34.125 -7.793 1 95.5 172 ARG A O 1
ATOM 1352 N N . ALA A 1 173 ? -6.566 -32.188 -8.516 1 94.31 173 ALA A N 1
ATOM 1353 C CA . ALA A 1 173 ? -5.492 -32.938 -9.188 1 94.31 173 ALA A CA 1
ATOM 1354 C C . ALA A 1 173 ? -4.664 -33.719 -8.188 1 94.31 173 ALA A C 1
ATOM 1356 O O . ALA A 1 173 ? -4.344 -34.906 -8.438 1 94.31 173 ALA A O 1
ATOM 1357 N N . GLU A 1 174 ? -4.359 -33.094 -7.09 1 95.06 174 GLU A N 1
ATOM 1358 C CA . GLU A 1 174 ? -3.588 -33.75 -6.047 1 95.06 174 GLU A CA 1
ATOM 1359 C C . GLU A 1 174 ? -4.371 -34.906 -5.426 1 95.06 174 GLU A C 1
ATOM 1361 O O . GLU A 1 174 ? -3.799 -35.938 -5.074 1 95.06 174 GLU A O 1
ATOM 1366 N N . GLY A 1 175 ? -5.625 -34.781 -5.328 1 95 175 GLY A N 1
ATOM 1367 C CA . GLY A 1 175 ? -6.48 -35.875 -4.867 1 95 175 GLY A CA 1
ATOM 1368 C C . GLY A 1 175 ? -6.473 -37.062 -5.793 1 95 175 GLY A C 1
ATOM 1369 O O . GLY A 1 175 ? -6.41 -38.219 -5.332 1 95 175 GLY A O 1
ATOM 1370 N N . ASN A 1 176 ? -6.52 -36.844 -7.066 1 94.19 176 ASN A N 1
ATOM 1371 C CA . ASN A 1 176 ? -6.445 -37.906 -8.062 1 94.19 176 ASN A CA 1
ATOM 1372 C C . ASN A 1 176 ? -5.113 -38.656 -7.992 1 94.19 176 ASN A C 1
ATOM 1374 O O . ASN A 1 176 ? -5.078 -39.875 -8.086 1 94.19 176 ASN A O 1
ATOM 1378 N N . LEU A 1 177 ? -4.094 -37.844 -7.824 1 94.12 177 LEU A N 1
ATOM 1379 C CA . LEU A 1 177 ? -2.773 -38.469 -7.73 1 94.12 177 LEU A CA 1
ATOM 1380 C C . LEU A 1 177 ? -2.676 -39.344 -6.496 1 94.12 177 LEU A C 1
ATOM 1382 O O . LEU A 1 177 ? -2.162 -40.469 -6.57 1 94.12 177 LEU A O 1
ATOM 1386 N N . ALA A 1 178 ? -3.182 -38.844 -5.426 1 94.31 178 ALA A N 1
ATOM 1387 C CA . ALA A 1 178 ? -3.178 -39.625 -4.188 1 94.31 178 ALA A CA 1
ATOM 1388 C C . ALA A 1 178 ? -3.973 -40.906 -4.344 1 94.31 178 ALA A C 1
ATOM 1390 O O . ALA A 1 178 ? -3.562 -41.969 -3.85 1 94.31 178 ALA A O 1
ATOM 1391 N N . GLN A 1 179 ? -5.074 -40.906 -5.047 1 91.81 179 GLN A N 1
ATOM 1392 C CA . GLN A 1 179 ? -5.918 -42.062 -5.266 1 91.81 179 GLN A CA 1
ATOM 1393 C C . GLN A 1 179 ? -5.199 -43.125 -6.117 1 91.81 179 GLN A C 1
ATOM 1395 O O . GLN A 1 179 ? -5.23 -44.312 -5.805 1 91.81 179 GLN A O 1
ATOM 1400 N N . ILE A 1 180 ? -4.535 -42.719 -7.086 1 90.38 180 ILE A N 1
ATOM 1401 C CA . ILE A 1 180 ? -3.824 -43.625 -7.977 1 90.38 180 ILE A CA 1
ATOM 1402 C C . ILE A 1 180 ? -2.656 -44.281 -7.23 1 90.38 180 ILE A C 1
ATOM 1404 O O . ILE A 1 180 ? -2.4 -45.469 -7.379 1 90.38 180 ILE A O 1
ATOM 1408 N N . GLN A 1 181 ? -1.995 -43.5 -6.461 1 88.56 181 GLN A N 1
ATOM 1409 C CA . GLN A 1 181 ? -0.884 -44.031 -5.676 1 88.56 181 GLN A CA 1
ATOM 1410 C C . GLN A 1 181 ? -1.369 -45.062 -4.652 1 88.56 181 GLN A C 1
ATOM 1412 O O . GLN A 1 181 ? -0.723 -46.094 -4.441 1 88.56 181 GLN A O 1
ATOM 1417 N N . ALA A 1 182 ? -2.502 -44.781 -4.098 1 88.81 182 ALA A N 1
ATOM 1418 C CA . ALA A 1 182 ? -3.076 -45.75 -3.148 1 88.81 182 ALA A CA 1
ATOM 1419 C C . ALA A 1 182 ? -3.48 -47.031 -3.846 1 88.81 182 ALA A C 1
ATOM 1421 O O . ALA A 1 182 ? -3.275 -48.125 -3.309 1 88.81 182 ALA A O 1
ATOM 1422 N N . GLU A 1 183 ? -4.039 -46.969 -4.973 1 86.25 183 GLU A N 1
ATOM 1423 C CA . GLU A 1 183 ? -4.445 -48.156 -5.746 1 86.25 183 GLU A CA 1
ATOM 1424 C C . GLU A 1 183 ? -3.234 -48.969 -6.152 1 86.25 183 GLU A C 1
ATOM 1426 O O . GLU A 1 183 ? -3.291 -50.219 -6.141 1 86.25 183 GLU A O 1
ATOM 1431 N N . ASP A 1 184 ? -2.225 -48.312 -6.453 1 82.19 184 ASP A N 1
ATOM 1432 C CA . ASP A 1 184 ? -0.996 -49.031 -6.812 1 82.19 184 ASP A CA 1
ATOM 1433 C C . ASP A 1 184 ? -0.442 -49.812 -5.625 1 82.19 184 ASP A C 1
ATOM 1435 O O . ASP A 1 184 ? 0.004 -50.938 -5.777 1 82.19 184 ASP A O 1
ATOM 1439 N N . ILE A 1 185 ? -0.501 -49.188 -4.48 1 83.19 185 ILE A N 1
ATOM 1440 C CA . ILE A 1 185 ? -0.016 -49.844 -3.273 1 83.19 185 ILE A CA 1
ATOM 1441 C C . ILE A 1 185 ? -0.882 -51.062 -2.969 1 83.19 185 ILE A C 1
ATOM 1443 O O . ILE A 1 185 ? -0.365 -52.125 -2.639 1 83.19 185 ILE A O 1
ATOM 1447 N N . ARG A 1 186 ? -2.145 -51.031 -3.162 1 85.5 186 ARG A N 1
ATOM 1448 C CA . ARG A 1 186 ? -3.074 -52.156 -2.912 1 85.5 186 ARG A CA 1
ATOM 1449 C C . ARG A 1 186 ? -2.842 -53.281 -3.891 1 85.5 186 ARG A C 1
ATOM 1451 O O . ARG A 1 186 ? -2.84 -54.469 -3.498 1 85.5 186 ARG A O 1
ATOM 1458 N N . ARG A 1 187 ? -2.508 -53.125 -5.129 1 80.75 187 ARG A N 1
ATOM 1459 C CA . ARG A 1 187 ? -2.273 -54.125 -6.164 1 80.75 187 ARG A CA 1
ATOM 1460 C C . ARG A 1 187 ? -0.975 -54.875 -5.906 1 80.75 187 ARG A C 1
ATOM 1462 O O . ARG A 1 187 ? -0.916 -56.094 -6.082 1 80.75 187 ARG A O 1
ATOM 1469 N N . GLN A 1 188 ? 0.046 -54.188 -5.52 1 78.12 188 GLN A N 1
ATOM 1470 C CA . GLN A 1 188 ? 1.333 -54.812 -5.234 1 78.12 188 GLN A CA 1
ATOM 1471 C C . GLN A 1 188 ? 1.236 -55.719 -4.031 1 78.12 188 GLN A C 1
ATOM 1473 O O . GLN A 1 188 ? 1.85 -56.812 -4.016 1 78.12 188 GLN A O 1
ATOM 1478 N N . ARG A 1 189 ? 0.466 -55.406 -3.059 1 80.88 189 ARG A N 1
ATOM 1479 C CA . ARG A 1 189 ? 0.276 -56.25 -1.876 1 80.88 189 ARG A CA 1
ATOM 1480 C C . ARG A 1 189 ? -0.49 -57.531 -2.221 1 80.88 189 ARG A C 1
ATOM 1482 O O . ARG A 1 189 ? -0.209 -58.594 -1.673 1 80.88 189 ARG A O 1
ATOM 1489 N N . GLN A 1 190 ? -1.351 -57.562 -3.223 1 78.06 190 GLN A N 1
ATOM 1490 C CA . GLN A 1 190 ? -2.146 -58.688 -3.633 1 78.06 190 GLN A CA 1
ATOM 1491 C C . GLN A 1 190 ? -1.347 -59.625 -4.547 1 78.06 190 GLN A C 1
ATOM 1493 O O . GLN A 1 190 ? -1.568 -60.844 -4.559 1 78.06 190 GLN A O 1
ATOM 1498 N N . ALA A 1 191 ? -0.403 -59.344 -5.27 1 69.62 191 ALA A N 1
ATOM 1499 C CA . ALA A 1 191 ? 0.387 -60.156 -6.199 1 69.62 191 ALA A CA 1
ATOM 1500 C C . ALA A 1 191 ? 1.471 -60.938 -5.465 1 69.62 191 ALA A C 1
ATOM 1502 O O . ALA A 1 191 ? 1.904 -62 -5.926 1 69.62 191 ALA A O 1
ATOM 1503 N N . GLU A 1 192 ? 2.094 -60.625 -4.484 1 59 192 GLU A N 1
ATOM 1504 C CA . GLU A 1 192 ? 3.041 -61.438 -3.697 1 59 192 GLU A CA 1
ATOM 1505 C C . GLU A 1 192 ? 2.316 -62.312 -2.682 1 59 192 GLU A C 1
ATOM 1507 O O . GLU A 1 192 ? 2.143 -61.906 -1.526 1 59 192 GLU A O 1
ATOM 1512 N N . PRO A 1 193 ? 1.525 -63.156 -3.301 1 55.19 193 PRO A N 1
ATOM 1513 C CA . PRO A 1 193 ? 0.914 -63.969 -2.242 1 55.19 193 PRO A CA 1
ATOM 1514 C C . PRO A 1 193 ? 1.941 -64.5 -1.264 1 55.19 193 PRO A C 1
ATOM 1516 O O . PRO A 1 193 ? 1.679 -64.625 -0.061 1 55.19 193 PRO A O 1
ATOM 1519 N N . GLY A 1 194 ? 2.863 -65.625 -1.84 1 51.09 194 GLY A N 1
ATOM 1520 C CA . GLY A 1 194 ? 3.691 -66.625 -1.18 1 51.09 194 GLY A CA 1
ATOM 1521 C C . GLY A 1 194 ? 4.84 -66 -0.394 1 51.09 194 GLY A C 1
ATOM 1522 O O . GLY A 1 194 ? 5.703 -66.75 0.107 1 51.09 194 GLY A O 1
ATOM 1523 N N . ARG A 1 195 ? 5.57 -65.062 -0.745 1 49.28 195 ARG A N 1
ATOM 1524 C CA . ARG A 1 195 ? 6.75 -64.812 0.089 1 49.28 195 ARG A CA 1
ATOM 1525 C C . ARG A 1 195 ? 6.371 -64.75 1.565 1 49.28 195 ARG A C 1
ATOM 1527 O O . ARG A 1 195 ? 5.602 -63.906 1.986 1 49.28 195 ARG A O 1
ATOM 1534 N N . GLU A 1 196 ? 6.223 -65.938 2.182 1 46.94 196 GLU A N 1
ATOM 1535 C CA . GLU A 1 196 ? 6.281 -66.188 3.619 1 46.94 196 GLU A CA 1
ATOM 1536 C C . GLU A 1 196 ? 7.164 -65.125 4.324 1 46.94 196 GLU A C 1
ATOM 1538 O O . GLU A 1 196 ? 8.211 -64.75 3.803 1 46.94 196 GLU A O 1
ATOM 1543 N N . THR A 1 197 ? 6.645 -64.25 5.047 1 45.44 197 THR A N 1
ATOM 1544 C CA . THR A 1 197 ? 7.398 -63.438 5.973 1 45.44 197 THR A CA 1
ATOM 1545 C C . THR A 1 197 ? 8.664 -64.125 6.445 1 45.44 197 THR A C 1
ATOM 1547 O O . THR A 1 197 ? 8.594 -65.25 6.957 1 45.44 197 THR A O 1
ATOM 1550 N N . PRO A 1 198 ? 9.883 -64.062 5.688 1 42.94 198 PRO A N 1
ATOM 1551 C CA . PRO A 1 198 ? 11.047 -64.75 6.262 1 42.94 198 PRO A CA 1
ATOM 1552 C C . PRO A 1 198 ? 11.039 -64.75 7.789 1 42.94 198 PRO A C 1
ATOM 1554 O O . PRO A 1 198 ? 10.57 -63.812 8.406 1 42.94 198 PRO A O 1
ATOM 1557 N N . THR A 1 199 ? 10.969 -65.875 8.461 1 41.28 199 THR A N 1
ATOM 1558 C CA . THR A 1 199 ? 11.242 -66.062 9.883 1 41.28 199 THR A CA 1
ATOM 1559 C C . THR A 1 199 ? 12.469 -65.312 10.305 1 41.28 199 THR A C 1
ATOM 1561 O O . THR A 1 199 ? 13.445 -65.188 9.562 1 41.28 199 THR A O 1
ATOM 1564 N N . PRO A 1 200 ? 12.391 -64.375 11.328 1 43.25 200 PRO A N 1
ATOM 1565 C CA . PRO A 1 200 ? 13.469 -63.594 11.891 1 43.25 200 PRO A CA 1
ATOM 1566 C C . PRO A 1 200 ? 14.797 -64.312 11.953 1 43.25 200 PRO A C 1
ATOM 1568 O O . PRO A 1 200 ? 14.898 -65.375 12.617 1 43.25 200 PRO A O 1
ATOM 1571 N N . ALA A 1 201 ? 15.531 -64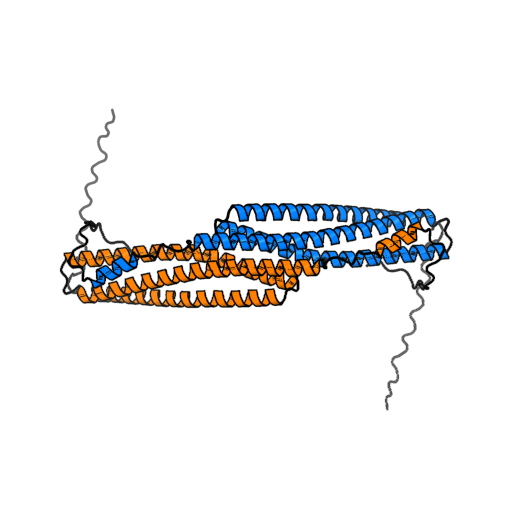.562 10.828 1 38.47 201 ALA A N 1
ATOM 1572 C CA . ALA A 1 201 ? 16.859 -65.188 10.992 1 38.47 201 ALA A CA 1
ATOM 1573 C C . ALA A 1 201 ? 17.562 -64.625 12.219 1 38.47 201 ALA A C 1
ATOM 1575 O O . ALA A 1 201 ? 17.328 -63.469 12.609 1 38.47 201 ALA A O 1
ATOM 1576 N N . ALA A 1 202 ? 18.141 -65.5 13.109 1 39.16 202 ALA A N 1
ATOM 1577 C CA . ALA A 1 202 ? 18.891 -65.312 14.352 1 39.16 202 ALA A CA 1
ATOM 1578 C C . ALA A 1 202 ? 19.922 -64.188 14.219 1 39.16 202 ALA A C 1
ATOM 1580 O O . ALA A 1 202 ? 20.516 -64 13.156 1 39.16 202 ALA A O 1
ATOM 1581 N N . ALA A 1 203 ? 19.672 -63.094 14.961 1 40.03 203 ALA A N 1
ATOM 1582 C CA . ALA A 1 203 ? 20.516 -61.938 15.18 1 40.03 203 ALA A CA 1
ATOM 1583 C C . ALA A 1 203 ? 22 -62.281 15.148 1 40.03 203 ALA A C 1
ATOM 1585 O O . ALA A 1 203 ? 22.422 -63.25 15.805 1 40.03 203 ALA A O 1
ATOM 1586 N N . PRO A 1 204 ? 22.656 -62.125 13.906 1 38.09 204 PRO A N 1
ATOM 1587 C CA . PRO A 1 204 ? 24.078 -62.438 13.961 1 38.09 204 PRO A CA 1
ATOM 1588 C C . PRO A 1 204 ? 24.734 -62 15.273 1 38.09 204 PRO A C 1
ATOM 1590 O O . PRO A 1 204 ? 24.25 -61.062 15.93 1 38.09 204 PRO A O 1
ATOM 1593 N N . ALA A 1 205 ? 25.469 -62.906 15.867 1 37.06 205 ALA A N 1
ATOM 1594 C CA . ALA A 1 205 ? 26.172 -62.906 17.156 1 37.06 205 ALA A CA 1
ATOM 1595 C C . ALA A 1 205 ? 26.969 -61.594 17.312 1 37.06 205 ALA A C 1
ATOM 1597 O O . ALA A 1 205 ? 27.375 -61 16.328 1 37.06 205 ALA A O 1
ATOM 1598 N N . PRO A 1 206 ? 26.906 -60.938 18.516 1 37.91 206 PRO A N 1
ATOM 1599 C CA . PRO A 1 206 ? 27.594 -59.719 18.984 1 37.91 206 PRO A CA 1
ATOM 1600 C C . PRO A 1 206 ? 29.062 -59.688 18.594 1 37.91 206 PRO A C 1
ATOM 1602 O O . PRO A 1 206 ? 29.797 -60.625 18.844 1 37.91 206 PRO A O 1
ATOM 1605 N N . GLU A 1 207 ? 29.328 -59.188 17.25 1 31.97 207 GLU A N 1
ATOM 1606 C CA . GLU A 1 207 ? 30.734 -59.031 16.891 1 31.97 207 GLU A CA 1
ATOM 1607 C C . GLU A 1 207 ? 31.578 -58.625 18.109 1 31.97 207 GLU A C 1
ATOM 1609 O O . GLU A 1 207 ? 31.141 -57.812 18.922 1 31.97 207 GLU A O 1
ATOM 1614 N N . GLU A 1 208 ? 32.531 -59.406 18.484 1 32.5 208 GLU A N 1
ATOM 1615 C CA . GLU A 1 208 ? 33.531 -59.406 19.547 1 32.5 208 GLU A CA 1
ATOM 1616 C C . GLU A 1 208 ? 34.25 -58.062 19.641 1 32.5 208 GLU A C 1
ATOM 1618 O O . GLU A 1 208 ? 34.562 -57.438 18.609 1 32.5 208 GLU A O 1
ATOM 1623 N N . GLU A 1 209 ? 34 -57.25 20.75 1 34.25 209 GLU A N 1
ATOM 1624 C CA . GLU A 1 209 ? 34.594 -56.062 21.359 1 34.25 209 GLU A CA 1
ATOM 1625 C C . GLU A 1 209 ? 36.125 -56.094 21.203 1 34.25 209 GLU A C 1
ATOM 1627 O O . GLU A 1 209 ? 36.812 -56.906 21.812 1 34.25 209 GLU A O 1
ATOM 1632 N N . ILE A 1 210 ? 36.594 -55.906 19.828 1 35.25 210 ILE A N 1
ATOM 1633 C CA . ILE A 1 210 ? 38.031 -55.875 19.688 1 35.25 210 ILE A CA 1
ATOM 1634 C C . ILE A 1 210 ? 38.625 -54.875 20.688 1 35.25 210 ILE A C 1
ATOM 1636 O O . ILE A 1 210 ? 38.219 -53.719 20.75 1 35.25 210 ILE A O 1
ATOM 1640 N N . PRO A 1 211 ? 39.344 -55.312 21.734 1 36.19 211 PRO A N 1
ATOM 1641 C CA . PRO A 1 211 ? 39.969 -54.562 22.844 1 36.19 211 PRO A CA 1
ATOM 1642 C C . PRO A 1 211 ? 40.906 -53.469 22.375 1 36.19 211 PRO A C 1
ATOM 1644 O O . PRO A 1 211 ? 41.562 -53.594 21.344 1 36.19 211 PRO A O 1
ATOM 1647 N N . GLU A 1 212 ? 40.562 -52.125 22.625 1 34.06 212 GLU A N 1
ATOM 1648 C CA . GLU A 1 212 ? 41.25 -50.812 22.5 1 34.06 212 GLU A CA 1
ATOM 1649 C C . GLU A 1 212 ? 42.688 -50.875 22.984 1 34.06 212 GLU A C 1
ATOM 1651 O O . GLU A 1 212 ? 43.219 -49.906 23.453 1 34.06 212 GLU A O 1
ATOM 1656 N N . GLN A 1 213 ? 43.344 -52.062 22.828 1 30.48 213 GLN A N 1
ATOM 1657 C CA . GLN A 1 213 ? 44.594 -52.094 23.547 1 30.48 213 GLN A CA 1
ATOM 1658 C C . GLN A 1 213 ? 45.5 -50.906 23.156 1 30.48 213 GLN A C 1
ATOM 1660 O O . GLN A 1 213 ? 45.844 -50.062 24 1 30.48 213 GLN A O 1
ATOM 1665 N N . TYR A 1 214 ? 46.688 -51.125 22.438 1 30.98 214 TYR A N 1
ATOM 1666 C CA . TYR A 1 214 ? 48.062 -50.781 22.781 1 30.98 214 TYR A CA 1
ATOM 1667 C C . TYR A 1 214 ? 48.469 -49.5 22.078 1 30.98 214 TYR A C 1
ATOM 1669 O O . TYR A 1 214 ? 48.812 -49.5 20.891 1 30.98 214 TYR A O 1
ATOM 1677 N N . LEU A 1 215 ? 47.688 -48.406 22.188 1 29.16 215 LEU A N 1
ATOM 1678 C CA . LEU A 1 215 ? 48.188 -47.125 21.719 1 29.16 215 LEU A CA 1
ATOM 1679 C C . LEU A 1 215 ? 49.594 -46.812 22.234 1 29.16 215 LEU A C 1
ATOM 1681 O O . LEU A 1 215 ? 49.75 -46.406 23.391 1 29.16 215 LEU A O 1
ATOM 1685 N N . ARG A 1 216 ? 50.469 -47.781 22.172 1 31.2 216 ARG A N 1
ATOM 1686 C CA . ARG A 1 216 ? 51.812 -47.469 22.688 1 31.2 216 ARG A CA 1
ATOM 1687 C C . ARG A 1 216 ? 52.469 -46.406 21.812 1 31.2 216 ARG A C 1
ATOM 1689 O O . ARG A 1 216 ? 52.969 -46.719 20.719 1 31.2 216 ARG A O 1
ATOM 1696 N N . GLU A 1 217 ? 51.75 -45.344 21.469 1 28.36 217 GLU A N 1
ATOM 1697 C CA . GLU A 1 217 ? 52.531 -44.406 20.672 1 28.36 217 GLU A CA 1
ATOM 1698 C C . GLU A 1 217 ? 53.812 -44 21.391 1 28.36 217 GLU A C 1
ATOM 1700 O O . GLU A 1 217 ? 53.781 -43.5 22.516 1 28.36 217 GLU A O 1
ATOM 1705 N N . ASP A 1 218 ? 54.969 -44.688 21.156 1 25.83 218 ASP A N 1
ATOM 1706 C CA . ASP A 1 218 ? 56.281 -44.156 21.375 1 25.83 218 ASP A CA 1
ATOM 1707 C C . ASP A 1 218 ? 56.469 -42.812 20.625 1 25.83 218 ASP A C 1
ATOM 1709 O O . ASP A 1 218 ? 55.938 -42.656 19.516 1 25.83 218 ASP A O 1
ATOM 1713 N N . MET B 1 1 ? 8.656 -37.938 2.891 1 22.14 1 MET B N 1
ATOM 1714 C CA . MET B 1 1 ? 9.945 -38.156 2.227 1 22.14 1 MET B CA 1
ATOM 1715 C C . MET B 1 1 ? 10.086 -39.594 1.737 1 22.14 1 MET B C 1
ATOM 1717 O O . MET B 1 1 ? 10.422 -40.469 2.514 1 22.14 1 MET B O 1
ATOM 1721 N N . LEU B 1 2 ? 9.102 -39.969 0.85 1 28.92 2 LEU B N 1
ATOM 1722 C CA . LEU B 1 2 ? 8.914 -41.406 0.617 1 28.92 2 LEU B CA 1
ATOM 1723 C C . LEU B 1 2 ? 10.156 -42.031 -0.022 1 28.92 2 LEU B C 1
ATOM 1725 O O . LEU B 1 2 ? 10.836 -41.375 -0.823 1 28.92 2 LEU B O 1
ATOM 1729 N N . PRO B 1 3 ? 10.805 -43.094 0.481 1 29.39 3 PRO B N 1
ATOM 1730 C CA . PRO B 1 3 ? 12.109 -43.656 0.132 1 29.39 3 PRO B CA 1
ATOM 1731 C C . PRO B 1 3 ? 12.203 -44.062 -1.343 1 29.39 3 PRO B C 1
ATOM 1733 O O . PRO B 1 3 ? 11.219 -44.5 -1.932 1 29.39 3 PRO B O 1
ATOM 1736 N N . LEU B 1 4 ? 12.969 -43.25 -2.16 1 31.02 4 LEU B N 1
ATOM 1737 C CA . LEU B 1 4 ? 13.383 -43.469 -3.541 1 31.02 4 LEU B CA 1
ATOM 1738 C C . LEU B 1 4 ? 13.938 -44.875 -3.715 1 31.02 4 LEU B C 1
ATOM 1740 O O . LEU B 1 4 ? 14.797 -45.312 -2.945 1 31.02 4 LEU B O 1
ATOM 1744 N N . PRO B 1 5 ? 13.18 -45.844 -4.223 1 30.98 5 PRO B N 1
ATOM 1745 C CA . PRO B 1 5 ? 13.945 -47.094 -4.402 1 30.98 5 PRO B CA 1
ATOM 1746 C C . PRO B 1 5 ? 15.32 -46.844 -5.023 1 30.98 5 PRO B C 1
ATOM 1748 O O . PRO B 1 5 ? 15.578 -45.781 -5.559 1 30.98 5 PRO B O 1
ATOM 1751 N N . ALA B 1 6 ? 16.219 -48 -5.086 1 31.05 6 ALA B N 1
ATOM 1752 C CA . ALA B 1 6 ? 17.625 -48.219 -5.445 1 31.05 6 ALA B CA 1
ATOM 1753 C C . ALA B 1 6 ? 17.953 -47.531 -6.777 1 31.05 6 ALA B C 1
ATOM 1755 O O . ALA B 1 6 ? 17.062 -47.156 -7.535 1 31.05 6 ALA B O 1
ATOM 1756 N N . ARG B 1 7 ? 19.328 -47.625 -7.191 1 33.03 7 ARG B N 1
ATOM 1757 C CA . ARG B 1 7 ? 20.328 -47.156 -8.148 1 33.03 7 ARG B CA 1
ATOM 1758 C C . ARG B 1 7 ? 19.844 -47.344 -9.586 1 33.03 7 ARG B C 1
ATOM 1760 O O . ARG B 1 7 ? 20.094 -48.375 -10.195 1 33.03 7 ARG B O 1
ATOM 1767 N N . PHE B 1 8 ? 18.609 -47.281 -9.867 1 30.41 8 PHE B N 1
ATOM 1768 C CA . PHE B 1 8 ? 18.5 -47.719 -11.258 1 30.41 8 PHE B CA 1
ATOM 1769 C C . PHE B 1 8 ? 19.297 -46.812 -12.18 1 30.41 8 PHE B C 1
ATOM 1771 O O . PHE B 1 8 ? 19.203 -45.594 -12.094 1 30.41 8 PHE B O 1
ATOM 1778 N N . HIS B 1 9 ? 20.453 -47.281 -12.625 1 25.64 9 HIS B N 1
ATOM 1779 C CA . HIS B 1 9 ? 21.391 -46.844 -13.664 1 25.64 9 HIS B CA 1
ATOM 1780 C C . HIS B 1 9 ? 20.641 -46.312 -14.875 1 25.64 9 HIS B C 1
ATOM 1782 O O . HIS B 1 9 ? 19.906 -47.031 -15.547 1 25.64 9 HIS B O 1
ATOM 1788 N N . LEU B 1 10 ? 20.172 -45.125 -14.766 1 27.64 10 LEU B N 1
ATOM 1789 C CA . LEU B 1 10 ? 19.469 -44.375 -15.797 1 27.64 10 LEU B CA 1
ATOM 1790 C C . LEU B 1 10 ? 20.312 -44.25 -17.047 1 27.64 10 LEU B C 1
ATOM 1792 O O . LEU B 1 10 ? 21.219 -43.406 -17.109 1 27.64 10 LEU B O 1
ATOM 1796 N N . HIS B 1 11 ? 20.828 -45.469 -17.562 1 26.7 11 HIS B N 1
ATOM 1797 C CA . HIS B 1 11 ? 21.422 -45.375 -18.891 1 26.7 11 HIS B CA 1
ATOM 1798 C C . HIS B 1 11 ? 20.562 -44.531 -19.812 1 26.7 11 HIS B C 1
ATOM 1800 O O . HIS B 1 11 ? 19.344 -44.5 -19.672 1 26.7 11 HIS B O 1
ATOM 1806 N N . THR B 1 12 ? 21.109 -43.656 -20.562 1 30 12 THR B N 1
ATOM 1807 C CA . THR B 1 12 ? 20.844 -42.656 -21.578 1 30 12 THR B CA 1
ATOM 1808 C C . THR B 1 12 ? 19.844 -43.156 -22.609 1 30 12 THR B C 1
ATOM 1810 O O . THR B 1 12 ? 19.547 -42.469 -23.594 1 30 12 THR B O 1
ATOM 1813 N N . TYR B 1 13 ? 19.625 -44.531 -22.75 1 28.28 13 TYR B N 1
ATOM 1814 C CA . TYR B 1 13 ? 19.016 -44.938 -24.016 1 28.28 13 TYR B CA 1
ATOM 1815 C C . TYR B 1 13 ? 17.562 -44.5 -24.094 1 28.28 13 TYR B C 1
ATOM 1817 O O . TYR B 1 13 ? 16.719 -44.969 -23.328 1 28.28 13 TYR B O 1
ATOM 1825 N N . LEU B 1 14 ? 17.234 -43.219 -24.25 1 34.03 14 LEU B N 1
ATOM 1826 C CA . LEU B 1 14 ? 15.883 -42.875 -24.656 1 34.03 14 LEU B CA 1
ATOM 1827 C C . LEU B 1 14 ? 15.305 -43.906 -25.609 1 34.03 14 LEU B C 1
ATOM 1829 O O . LEU B 1 14 ? 15.797 -44.094 -26.719 1 34.03 14 LEU B O 1
ATOM 1833 N N . PRO B 1 15 ? 14.867 -45.125 -25.125 1 36.47 15 PRO B N 1
ATOM 1834 C CA . PRO B 1 15 ? 14.469 -46.188 -26.031 1 36.47 15 PRO B CA 1
ATOM 1835 C C . PRO B 1 15 ? 13.5 -45.719 -27.125 1 36.47 15 PRO B C 1
ATOM 1837 O O . PRO B 1 15 ? 12.664 -44.844 -26.859 1 36.47 15 PRO B O 1
ATOM 1840 N N . THR B 1 16 ? 13.844 -45.812 -28.406 1 38.31 16 THR B N 1
ATOM 1841 C CA . THR B 1 16 ? 13.156 -45.75 -29.703 1 38.31 16 THR B CA 1
ATOM 1842 C C . THR B 1 16 ? 11.711 -46.219 -29.578 1 38.31 16 THR B C 1
ATOM 1844 O O . THR B 1 16 ? 10.867 -45.875 -30.406 1 38.31 16 THR B O 1
ATOM 1847 N N . TYR B 1 17 ? 11.383 -47.219 -28.688 1 38.59 17 TYR B N 1
ATOM 1848 C CA . TYR B 1 17 ? 10.078 -47.875 -28.75 1 38.59 17 TYR B CA 1
ATOM 1849 C C . TYR B 1 17 ? 9.102 -47.25 -27.766 1 38.59 17 TYR B C 1
ATOM 1851 O O . TYR B 1 17 ? 8.156 -47.875 -27.312 1 38.59 17 TYR B O 1
ATOM 1859 N N . LEU B 1 18 ? 9.422 -46.156 -27.062 1 49.56 18 LEU B N 1
ATOM 1860 C CA . LEU B 1 18 ? 8.32 -45.594 -26.281 1 49.56 18 LEU B CA 1
ATOM 1861 C C . LEU B 1 18 ? 7.145 -45.219 -27.172 1 49.56 18 LEU B C 1
ATOM 1863 O O . LEU B 1 18 ? 7.328 -44.625 -28.234 1 49.56 18 LEU B O 1
ATOM 1867 N N . PRO B 1 19 ? 6 -45.719 -26.969 1 54.53 19 PRO B N 1
ATOM 1868 C CA . PRO B 1 19 ? 4.902 -45.281 -27.828 1 54.53 19 PRO B CA 1
ATOM 1869 C C . PRO B 1 19 ? 4.848 -43.75 -27.969 1 54.53 19 PRO B C 1
ATOM 1871 O O . PRO B 1 19 ? 5.203 -43.031 -27.047 1 54.53 19 PRO B O 1
ATOM 1874 N N . THR B 1 20 ? 4.848 -43.281 -29.219 1 56.34 20 THR B N 1
ATOM 1875 C CA . THR B 1 20 ? 4.852 -41.906 -29.703 1 56.34 20 THR B CA 1
ATOM 1876 C C . THR B 1 20 ? 4.074 -41 -28.766 1 56.34 20 THR B C 1
ATOM 1878 O O . THR B 1 20 ? 4.484 -39.875 -28.5 1 56.34 20 THR B O 1
ATOM 1881 N N . TYR B 1 21 ? 3.127 -41.656 -28.188 1 53 21 TYR B N 1
ATOM 1882 C CA . TYR B 1 21 ? 2.268 -40.812 -27.359 1 53 21 TYR B CA 1
ATOM 1883 C C . TYR B 1 21 ? 2.959 -40.469 -26.047 1 53 21 TYR B C 1
ATOM 1885 O O . TYR B 1 21 ? 2.873 -39.312 -25.594 1 53 21 TYR B O 1
ATOM 1893 N N . LEU B 1 22 ? 3.686 -41.406 -25.422 1 58.31 22 LEU B N 1
ATOM 1894 C CA . LEU B 1 22 ? 4.379 -41.125 -24.172 1 58.31 22 LEU B CA 1
ATOM 1895 C C . LEU B 1 22 ? 5.508 -40.125 -24.391 1 58.31 22 LEU B C 1
ATOM 1897 O O . LEU B 1 22 ? 5.758 -39.25 -23.531 1 58.31 22 LEU B O 1
ATOM 1901 N N . MET B 1 23 ? 6.113 -40.219 -25.547 1 59.19 23 MET B N 1
ATOM 1902 C CA . MET B 1 23 ? 7.16 -39.281 -25.906 1 59.19 23 MET B CA 1
ATOM 1903 C C . MET B 1 23 ? 6.594 -37.875 -26.062 1 59.19 23 MET B C 1
ATOM 1905 O O . MET B 1 23 ? 7.227 -36.875 -25.656 1 59.19 23 MET B O 1
ATOM 1909 N N . SER B 1 24 ? 5.477 -37.844 -26.625 1 56.94 24 SER B N 1
ATOM 1910 C CA . SER B 1 24 ? 4.848 -36.531 -26.828 1 56.94 24 SER B CA 1
ATOM 1911 C C . SER B 1 24 ? 4.492 -35.875 -25.5 1 56.94 24 SER B C 1
ATOM 1913 O O . SER B 1 24 ? 4.676 -34.656 -25.344 1 56.94 24 SER B O 1
ATOM 1915 N N . VAL B 1 25 ? 4.094 -36.719 -24.656 1 58.62 25 VAL B N 1
ATOM 1916 C CA . VAL B 1 25 ? 3.744 -36.156 -23.344 1 58.62 25 VAL B CA 1
ATOM 1917 C 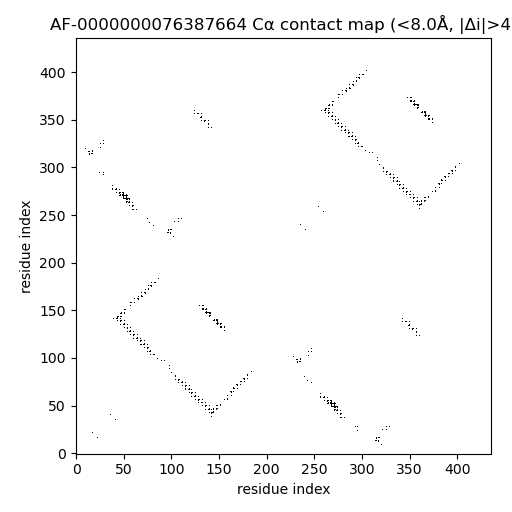C . VAL B 1 25 ? 5 -35.656 -22.641 1 58.62 25 VAL B C 1
ATOM 1919 O O . VAL B 1 25 ? 4.992 -34.562 -22.047 1 58.62 25 VAL B O 1
ATOM 1922 N N . PHE B 1 26 ? 6.043 -36.438 -22.828 1 57.94 26 PHE B N 1
ATOM 1923 C CA . PHE B 1 26 ? 7.312 -36.031 -22.25 1 57.94 26 PHE B CA 1
ATOM 1924 C C . PHE B 1 26 ? 7.777 -34.719 -22.859 1 57.94 26 PHE B C 1
ATOM 1926 O O . PHE B 1 26 ? 8.211 -33.812 -22.125 1 57.94 26 PHE B O 1
ATOM 1933 N N . LEU B 1 27 ? 7.688 -34.688 -24.141 1 55.97 27 LEU B N 1
ATOM 1934 C CA . LEU B 1 27 ? 8.125 -33.469 -24.828 1 55.97 27 LEU B CA 1
ATOM 1935 C C . LEU B 1 27 ? 7.273 -32.281 -24.422 1 55.97 27 LEU B C 1
ATOM 1937 O O . LEU B 1 27 ? 7.785 -31.172 -24.266 1 55.97 27 LEU B O 1
ATOM 1941 N N . SER B 1 28 ? 6.055 -32.562 -24.312 1 57.56 28 SER B N 1
ATOM 1942 C CA . SER B 1 28 ? 5.164 -31.469 -23.953 1 57.56 28 SER B CA 1
ATOM 1943 C C . SER B 1 28 ? 5.434 -31 -22.531 1 57.56 28 SER B C 1
ATOM 1945 O O . SER B 1 28 ? 5.336 -29.797 -22.234 1 57.56 28 SER B O 1
ATOM 1947 N N . LEU B 1 29 ? 5.762 -31.891 -21.797 1 57.84 29 LEU B N 1
ATOM 1948 C CA . LEU B 1 29 ? 6.09 -31.547 -20.406 1 57.84 29 LEU B CA 1
ATOM 1949 C C . LEU B 1 29 ? 7.32 -30.656 -20.344 1 57.84 29 LEU B C 1
ATOM 1951 O O . LEU B 1 29 ? 7.453 -29.828 -19.438 1 57.84 29 LEU B O 1
ATOM 1955 N N . LEU B 1 30 ? 8.164 -30.953 -21.359 1 53.59 30 LEU B N 1
ATOM 1956 C CA . LEU B 1 30 ? 9.398 -30.172 -21.406 1 53.59 30 LEU B CA 1
ATOM 1957 C C . LEU B 1 30 ? 9.156 -28.797 -22.016 1 53.59 30 LEU B C 1
ATOM 1959 O O . LEU B 1 30 ? 9.953 -27.875 -21.812 1 53.59 30 LEU B O 1
ATOM 1963 N N . GLN B 1 31 ? 8.227 -28.719 -22.875 1 50.91 31 GLN B N 1
ATOM 1964 C CA . GLN B 1 31 ? 8.078 -27.484 -23.641 1 50.91 31 GLN B CA 1
ATOM 1965 C C . GLN B 1 31 ? 7.43 -26.391 -22.812 1 50.91 31 GLN B C 1
ATOM 1967 O O . GLN B 1 31 ? 6.23 -26.438 -22.516 1 50.91 31 GLN B O 1
ATOM 1972 N N . SER B 1 32 ? 7.965 -26.078 -21.828 1 52.41 32 SER B N 1
ATOM 1973 C CA . SER B 1 32 ? 7.484 -24.875 -21.172 1 52.41 32 SER B CA 1
ATOM 1974 C C . SER B 1 32 ? 7.602 -23.656 -22.094 1 52.41 32 SER B C 1
ATOM 1976 O O . SER B 1 32 ? 8.68 -23.375 -22.625 1 52.41 32 SER B O 1
ATOM 1978 N N . PRO B 1 33 ? 6.691 -23.078 -22.812 1 45.41 33 PRO B N 1
ATOM 1979 C CA . PRO B 1 33 ? 6.824 -21.906 -23.672 1 45.41 33 PRO B CA 1
ATOM 1980 C C . PRO B 1 33 ? 7.656 -20.797 -23.047 1 45.41 33 PRO B C 1
ATOM 1982 O O . PRO B 1 33 ? 7.309 -20.297 -21.969 1 45.41 33 PRO B O 1
ATOM 1985 N N . LEU B 1 34 ? 8.898 -20.594 -23.328 1 41.16 34 LEU B N 1
ATOM 1986 C CA . LEU B 1 34 ? 9.836 -19.547 -22.906 1 41.16 34 LEU B CA 1
ATOM 1987 C C . LEU B 1 34 ? 9.352 -18.172 -23.328 1 41.16 34 LEU B C 1
ATOM 1989 O O . LEU B 1 34 ? 10.039 -17.172 -23.094 1 41.16 34 LEU B O 1
ATOM 1993 N N . LEU B 1 35 ? 8.844 -17.844 -24.594 1 40.22 35 LEU B N 1
ATOM 1994 C CA . LEU B 1 35 ? 9.078 -16.625 -25.375 1 40.22 35 LEU B CA 1
ATOM 1995 C C . LEU B 1 35 ? 8.828 -15.383 -24.516 1 40.22 35 LEU B C 1
ATOM 1997 O O . LEU B 1 35 ? 9.172 -14.273 -24.922 1 40.22 35 LEU B O 1
ATOM 2001 N N . SER B 1 36 ? 7.539 -14.805 -24.172 1 46.81 36 SER B N 1
ATOM 2002 C CA . SER B 1 36 ? 7.023 -13.477 -23.844 1 46.81 36 SER B CA 1
ATOM 2003 C C . SER B 1 36 ? 7.742 -12.883 -22.641 1 46.81 36 SER B C 1
ATOM 2005 O O . SER B 1 36 ? 8.398 -13.594 -21.891 1 46.81 36 SER B O 1
ATOM 2007 N N . LEU B 1 37 ? 7.941 -11.492 -22.625 1 55.12 37 LEU B N 1
ATOM 2008 C CA . LEU B 1 37 ? 8.508 -10.891 -21.422 1 55.12 37 LEU B CA 1
ATOM 2009 C C . LEU B 1 37 ? 8.141 -11.711 -20.188 1 55.12 37 LEU B C 1
ATOM 2011 O O . LEU B 1 37 ? 6.973 -12.031 -19.969 1 55.12 37 LEU B O 1
ATOM 2015 N N . SER B 1 38 ? 9.234 -12.234 -19.562 1 79.38 38 SER B N 1
ATOM 2016 C CA . SER B 1 38 ? 9 -13.164 -18.469 1 79.38 38 SER B CA 1
ATOM 2017 C C . SER B 1 38 ? 8.039 -12.57 -17.438 1 79.38 38 SER B C 1
ATOM 2019 O O . SER B 1 38 ? 7.883 -11.352 -17.359 1 79.38 38 SER B O 1
ATOM 2021 N N . HIS B 1 39 ? 7.07 -13.203 -17.266 1 88.19 39 HIS B N 1
ATOM 2022 C CA . HIS B 1 39 ? 6.242 -12.82 -16.125 1 88.19 39 HIS B CA 1
ATOM 2023 C C . HIS B 1 39 ? 7.035 -12.008 -15.109 1 88.19 39 HIS B C 1
ATOM 2025 O O . HIS B 1 39 ? 6.512 -11.055 -14.523 1 88.19 39 HIS B O 1
ATOM 2031 N N . GLU B 1 40 ? 8.281 -12.125 -15.148 1 90.44 40 GLU B N 1
ATOM 2032 C CA . GLU B 1 40 ? 9.125 -11.422 -14.18 1 90.44 40 GLU B CA 1
ATOM 2033 C C . GLU B 1 40 ? 9.344 -9.969 -14.602 1 90.44 40 GLU B C 1
ATOM 2035 O O . GLU B 1 40 ? 9.297 -9.062 -13.773 1 90.44 40 GLU B O 1
ATOM 2040 N N . ASP B 1 41 ? 9.562 -9.82 -15.852 1 93 41 ASP B N 1
ATOM 2041 C CA . ASP B 1 41 ? 9.781 -8.461 -16.344 1 93 41 ASP B CA 1
ATOM 2042 C C . ASP B 1 41 ? 8.516 -7.621 -16.203 1 93 41 ASP B C 1
ATOM 2044 O O . ASP B 1 41 ? 8.578 -6.453 -15.812 1 93 41 ASP B O 1
ATOM 2048 N N . LEU B 1 42 ? 7.438 -8.164 -16.531 1 92.69 42 LEU B N 1
ATOM 2049 C CA . LEU B 1 42 ? 6.16 -7.465 -16.438 1 92.69 42 LEU B CA 1
ATOM 2050 C C . LEU B 1 42 ? 5.832 -7.113 -14.992 1 92.69 42 LEU B C 1
ATOM 2052 O O . LEU B 1 42 ? 5.336 -6.02 -14.711 1 92.69 42 LEU B O 1
ATOM 2056 N N . ILE B 1 43 ? 6.152 -7.961 -14.125 1 95.94 43 ILE B N 1
ATOM 2057 C CA . ILE B 1 43 ? 5.906 -7.738 -12.703 1 95.94 43 ILE B CA 1
ATOM 2058 C C . ILE B 1 43 ? 6.82 -6.629 -12.188 1 95.94 43 ILE B C 1
ATOM 2060 O O . ILE B 1 43 ? 6.387 -5.77 -11.414 1 95.94 43 ILE B O 1
ATOM 2064 N N . LYS B 1 44 ? 8.055 -6.641 -12.672 1 95.62 44 LYS B N 1
ATOM 2065 C CA . LYS B 1 44 ? 8.992 -5.594 -12.289 1 95.62 44 LYS B CA 1
ATOM 2066 C C . LYS B 1 44 ? 8.5 -4.219 -12.734 1 95.62 44 LYS B C 1
ATOM 2068 O O . LYS B 1 44 ? 8.539 -3.26 -11.961 1 95.62 44 LYS B O 1
ATOM 2073 N N . ARG B 1 45 ? 8.055 -4.184 -13.891 1 94.94 45 ARG B N 1
ATOM 2074 C CA . ARG B 1 45 ? 7.531 -2.928 -14.422 1 94.94 45 ARG B CA 1
ATOM 2075 C C . ARG B 1 45 ? 6.293 -2.484 -13.641 1 94.94 45 ARG B C 1
ATOM 2077 O O . ARG B 1 45 ? 6.152 -1.305 -13.312 1 94.94 45 ARG B O 1
ATOM 2084 N N . ALA B 1 46 ? 5.438 -3.422 -13.43 1 97.06 46 ALA B N 1
ATOM 2085 C CA . ALA B 1 46 ? 4.223 -3.104 -12.688 1 97.06 46 ALA B CA 1
ATOM 2086 C C . ALA B 1 46 ? 4.551 -2.631 -11.273 1 97.06 46 ALA B C 1
ATOM 2088 O O . ALA B 1 46 ? 3.896 -1.729 -10.742 1 97.06 46 ALA B O 1
ATOM 2089 N N . ALA B 1 47 ? 5.559 -3.236 -10.656 1 97.62 47 ALA B N 1
ATOM 2090 C CA . ALA B 1 47 ? 5.996 -2.816 -9.328 1 97.62 47 ALA B CA 1
ATOM 2091 C C . ALA B 1 47 ? 6.512 -1.38 -9.344 1 97.62 47 ALA B C 1
ATOM 2093 O O . ALA B 1 47 ? 6.238 -0.604 -8.422 1 97.62 47 ALA B O 1
ATOM 2094 N N . SER B 1 48 ? 7.207 -1.033 -10.383 1 96.88 48 SER B N 1
ATOM 2095 C CA . SER B 1 48 ? 7.711 0.329 -10.523 1 96.88 48 SER B CA 1
ATOM 2096 C C . SER B 1 48 ? 6.566 1.329 -10.664 1 96.88 48 SER B C 1
ATOM 2098 O O . SER B 1 48 ? 6.602 2.408 -10.07 1 96.88 48 SER B O 1
ATOM 2100 N N . LEU B 1 49 ? 5.605 0.947 -11.391 1 94.56 49 LEU B N 1
ATOM 2101 C CA . LEU B 1 49 ? 4.434 1.806 -11.547 1 94.56 49 LEU B CA 1
ATOM 2102 C C . LEU B 1 49 ? 3.705 1.984 -10.227 1 94.56 49 LEU B C 1
ATOM 2104 O O . LEU B 1 49 ? 3.248 3.084 -9.906 1 94.56 49 LEU B O 1
ATOM 2108 N N . ALA B 1 50 ? 3.598 0.917 -9.477 1 97.62 50 ALA B N 1
ATOM 2109 C CA . ALA B 1 50 ? 2.938 0.979 -8.18 1 97.62 50 ALA B CA 1
ATOM 2110 C C . ALA B 1 50 ? 3.691 1.901 -7.223 1 97.62 50 ALA B C 1
ATOM 2112 O O . ALA B 1 50 ? 3.078 2.693 -6.504 1 97.62 50 ALA B O 1
ATOM 2113 N N . THR B 1 51 ? 5.043 1.806 -7.215 1 98.19 51 THR B N 1
ATOM 2114 C CA . THR B 1 51 ? 5.84 2.684 -6.359 1 98.19 51 THR B CA 1
ATOM 2115 C C . THR B 1 51 ? 5.684 4.141 -6.793 1 98.19 51 THR B C 1
ATOM 2117 O O . THR B 1 51 ? 5.602 5.035 -5.949 1 98.19 51 THR B O 1
ATOM 2120 N N . ASP B 1 52 ? 5.602 4.363 -8.062 1 95.81 52 ASP B N 1
ATOM 2121 C CA . ASP B 1 52 ? 5.418 5.727 -8.555 1 95.81 52 ASP B CA 1
ATOM 2122 C C . ASP B 1 52 ? 4.09 6.309 -8.086 1 95.81 52 ASP B C 1
ATOM 2124 O O . ASP B 1 52 ? 4.031 7.461 -7.645 1 95.81 52 ASP B O 1
ATOM 2128 N N . GLY B 1 53 ? 3.092 5.492 -8.203 1 96.06 53 GLY B N 1
ATOM 2129 C CA . GLY B 1 53 ? 1.791 5.934 -7.727 1 96.06 53 GLY B CA 1
ATOM 2130 C C . GLY B 1 53 ? 1.767 6.215 -6.238 1 96.06 53 GLY B C 1
ATOM 2131 O O . GLY B 1 53 ? 1.267 7.254 -5.805 1 96.06 53 GLY B O 1
ATOM 2132 N N . ALA B 1 54 ? 2.336 5.363 -5.484 1 98.12 54 ALA B N 1
ATOM 2133 C CA . ALA B 1 54 ? 2.383 5.531 -4.035 1 98.12 54 ALA B CA 1
ATOM 2134 C C . ALA B 1 54 ? 3.209 6.754 -3.648 1 98.12 54 ALA B C 1
ATOM 2136 O O . ALA B 1 54 ? 2.826 7.512 -2.754 1 98.12 54 ALA B O 1
ATOM 2137 N N . ASN B 1 55 ? 4.293 6.973 -4.375 1 96.12 55 ASN B N 1
ATOM 2138 C CA . ASN B 1 55 ? 5.164 8.109 -4.105 1 96.12 55 ASN B CA 1
ATOM 2139 C C . ASN B 1 55 ? 4.473 9.43 -4.418 1 96.12 55 ASN B C 1
ATOM 2141 O O . ASN B 1 55 ? 4.641 10.414 -3.689 1 96.12 55 ASN B O 1
ATOM 2145 N N . THR B 1 56 ? 3.787 9.461 -5.438 1 96.25 56 THR B N 1
ATOM 2146 C CA . THR B 1 56 ? 3.039 10.672 -5.777 1 96.25 56 THR B CA 1
ATOM 2147 C C . THR B 1 56 ? 1.985 10.969 -4.715 1 96.25 56 THR B C 1
ATOM 2149 O O . THR B 1 56 ? 1.819 12.125 -4.309 1 96.25 56 THR B O 1
ATOM 2152 N N . PHE B 1 57 ? 1.261 9.953 -4.305 1 98.38 57 PHE B N 1
ATOM 2153 C CA . PHE B 1 57 ? 0.277 10.102 -3.238 1 98.38 57 PHE B CA 1
ATOM 2154 C C . PHE B 1 57 ? 0.938 10.602 -1.958 1 98.38 57 PHE B C 1
ATOM 2156 O O . PHE B 1 57 ? 0.448 11.539 -1.324 1 98.38 57 PHE B O 1
ATOM 2163 N N . LEU B 1 58 ? 2.082 10.039 -1.649 1 98.06 58 LEU B N 1
ATOM 2164 C CA . LEU B 1 58 ? 2.838 10.445 -0.472 1 98.06 58 LEU B CA 1
ATOM 2165 C C . LEU B 1 58 ? 3.281 11.898 -0.592 1 98.06 58 LEU B C 1
ATOM 2167 O O . LEU B 1 58 ? 3.125 12.68 0.349 1 98.06 58 LEU B O 1
ATOM 2171 N N . SER B 1 59 ? 3.74 12.258 -1.706 1 97.12 59 SER B N 1
ATOM 2172 C CA . SER B 1 59 ? 4.223 13.617 -1.927 1 97.12 59 SER B CA 1
ATOM 2173 C C . SER B 1 59 ? 3.092 14.633 -1.784 1 97.12 59 SER B C 1
ATOM 2175 O O . SER B 1 59 ? 3.248 15.648 -1.105 1 97.12 59 SER B O 1
ATOM 2177 N N . GLN B 1 60 ? 2 14.297 -2.391 1 95.69 60 GLN B N 1
ATOM 2178 C CA . GLN B 1 60 ? 0.876 15.227 -2.348 1 95.69 60 GLN B CA 1
ATOM 2179 C C . GLN B 1 60 ? 0.322 15.352 -0.931 1 95.69 60 GLN B C 1
ATOM 2181 O O . GLN B 1 60 ? 0 16.453 -0.482 1 95.69 60 GLN B O 1
ATOM 2186 N N . THR B 1 61 ? 0.196 14.25 -0.228 1 97.5 61 THR B N 1
ATOM 2187 C CA . THR B 1 61 ? -0.304 14.305 1.142 1 97.5 61 THR B CA 1
ATOM 2188 C C . THR B 1 61 ? 0.689 15.023 2.053 1 97.5 61 THR B C 1
ATOM 2190 O O . THR B 1 61 ? 0.291 15.734 2.977 1 97.5 61 THR B O 1
ATOM 2193 N N . THR B 1 62 ? 1.986 14.836 1.791 1 97.94 62 THR B N 1
ATOM 2194 C CA . THR B 1 62 ? 3.008 15.523 2.574 1 97.94 62 THR B CA 1
ATOM 2195 C C . THR B 1 62 ? 2.916 17.031 2.379 1 97.94 62 THR B C 1
ATOM 2197 O O . THR B 1 62 ? 2.994 17.797 3.344 1 97.94 62 THR B O 1
ATOM 2200 N N . LEU B 1 63 ? 2.711 17.375 1.142 1 95.25 63 LEU B N 1
ATOM 2201 C CA . LEU B 1 63 ? 2.6 18.797 0.844 1 95.25 63 LEU B CA 1
ATOM 2202 C C . LEU B 1 63 ? 1.394 19.406 1.55 1 95.25 63 LEU B C 1
ATOM 2204 O O . LEU B 1 63 ? 1.498 20.469 2.156 1 95.25 63 LEU B O 1
ATOM 2208 N N . ALA B 1 64 ? 0.3 18.75 1.47 1 94.94 64 ALA B N 1
ATOM 2209 C CA . ALA B 1 64 ? -0.919 19.234 2.107 1 94.94 64 ALA B CA 1
ATOM 2210 C C . ALA B 1 64 ? -0.758 19.297 3.623 1 94.94 64 ALA B C 1
ATOM 2212 O O . ALA B 1 64 ? -1.136 20.281 4.254 1 94.94 64 ALA B O 1
ATOM 2213 N N . PHE B 1 65 ? -0.222 18.266 4.188 1 96.69 65 PHE B N 1
ATOM 2214 C CA . PHE B 1 65 ? -0.027 18.203 5.633 1 96.69 65 PHE B CA 1
ATOM 2215 C C . PHE B 1 65 ? 0.984 19.25 6.086 1 96.69 65 PHE B C 1
ATOM 2217 O O . PHE B 1 65 ? 0.77 19.938 7.086 1 96.69 65 PHE B O 1
ATOM 2224 N N . ALA B 1 66 ? 2.064 19.422 5.371 1 94.88 66 ALA B N 1
ATOM 2225 C CA . ALA B 1 66 ? 3.08 20.422 5.688 1 94.88 66 ALA B CA 1
ATOM 2226 C C . ALA B 1 66 ? 2.49 21.828 5.672 1 94.88 66 ALA B C 1
ATOM 2228 O O . ALA B 1 66 ? 2.768 22.641 6.562 1 94.88 66 ALA B O 1
ATOM 2229 N N . GLU B 1 67 ? 1.729 22.062 4.68 1 93.56 67 GLU B N 1
ATOM 2230 C CA . GLU B 1 67 ? 1.087 23.375 4.594 1 93.56 67 GLU B CA 1
ATOM 2231 C C . GLU B 1 67 ? 0.126 23.594 5.762 1 93.56 67 GLU B C 1
ATOM 2233 O O . GLU B 1 67 ? 0.058 24.688 6.316 1 93.56 67 GLU B O 1
ATOM 2238 N N . ALA B 1 68 ? -0.645 22.5 6.059 1 94.19 68 ALA B N 1
ATOM 2239 C CA . ALA B 1 68 ? -1.548 22.609 7.203 1 94.19 68 ALA B CA 1
ATOM 2240 C C . ALA B 1 68 ? -0.776 22.875 8.492 1 94.19 68 ALA B C 1
ATOM 2242 O O . ALA B 1 68 ? -1.183 23.703 9.305 1 94.19 68 ALA B O 1
ATOM 2243 N N . LEU B 1 69 ? 0.342 22.234 8.688 1 95.31 69 LEU B N 1
ATOM 2244 C CA . LEU B 1 69 ? 1.176 22.453 9.867 1 95.31 69 LEU B CA 1
ATOM 2245 C C . LEU B 1 69 ? 1.73 23.875 9.891 1 95.31 69 LEU B C 1
ATOM 2247 O O . LEU B 1 69 ? 1.771 24.516 10.945 1 95.31 69 LEU B O 1
ATOM 2251 N N . THR B 1 70 ? 2.15 24.344 8.742 1 93.5 70 THR B N 1
ATOM 2252 C CA . THR B 1 70 ? 2.686 25.703 8.641 1 93.5 70 THR B CA 1
ATOM 2253 C C . THR B 1 70 ? 1.618 26.734 9 1 93.5 70 THR B C 1
ATOM 2255 O O . THR B 1 70 ? 1.889 27.688 9.727 1 93.5 70 THR B O 1
ATOM 2258 N N . ARG B 1 71 ? 0.434 26.469 8.492 1 92.12 71 ARG B N 1
ATOM 2259 C CA . ARG B 1 71 ? -0.672 27.359 8.82 1 92.12 71 ARG B CA 1
ATOM 2260 C C . ARG B 1 71 ? -0.988 27.312 10.312 1 92.12 71 ARG B C 1
ATOM 2262 O O . ARG B 1 71 ? -1.271 28.344 10.93 1 92.12 71 ARG B O 1
ATOM 2269 N N . TYR B 1 72 ? -0.94 26.156 10.836 1 94.31 72 TYR B N 1
ATOM 2270 C CA . TYR B 1 72 ? -1.152 25.984 12.273 1 94.31 72 TYR B CA 1
ATOM 2271 C C . TYR B 1 72 ? -0.096 26.75 13.07 1 94.31 72 TYR B C 1
ATOM 2273 O O . TYR B 1 72 ? -0.425 27.5 13.992 1 94.31 72 TYR B O 1
ATOM 2281 N N . ASN B 1 73 ? 1.16 26.594 12.758 1 94.19 73 ASN B N 1
ATOM 2282 C CA . ASN B 1 73 ? 2.258 27.281 13.438 1 94.19 73 ASN B CA 1
ATOM 2283 C C . ASN B 1 73 ? 2.104 28.797 13.359 1 94.19 73 ASN B C 1
ATOM 2285 O O . ASN B 1 73 ? 2.279 29.5 14.359 1 94.19 73 ASN B O 1
ATOM 2289 N N . LYS B 1 74 ? 1.777 29.234 12.188 1 91.62 74 LYS B N 1
ATOM 2290 C CA . LYS B 1 74 ? 1.584 30.672 11.992 1 91.62 74 LYS B CA 1
ATOM 2291 C C . LYS B 1 74 ? 0.458 31.188 12.883 1 91.62 74 LYS B C 1
ATOM 2293 O O . LYS B 1 74 ? 0.565 32.281 13.453 1 91.62 74 LYS B O 1
ATOM 2298 N N . ALA B 1 75 ? -0.604 30.391 12.938 1 92.5 75 ALA B N 1
ATOM 2299 C CA . ALA B 1 75 ? -1.733 30.781 13.773 1 92.5 75 ALA B CA 1
ATOM 2300 C C . ALA B 1 75 ? -1.326 30.875 15.242 1 92.5 75 ALA B C 1
ATOM 2302 O O . ALA B 1 75 ? -1.709 31.812 15.945 1 92.5 75 ALA B O 1
ATOM 2303 N N . VAL B 1 76 ? -0.539 29.969 15.711 1 93.81 76 VAL B N 1
ATOM 2304 C CA . VAL B 1 76 ? -0.094 29.953 17.094 1 93.81 76 VAL B CA 1
ATOM 2305 C C . VAL B 1 76 ? 0.814 31.156 17.359 1 93.81 76 VAL B C 1
ATOM 2307 O O . VAL B 1 76 ? 0.639 31.859 18.359 1 93.81 76 VAL B O 1
ATOM 2310 N N . TYR B 1 77 ? 1.735 31.469 16.5 1 91.62 77 TYR B N 1
ATOM 2311 C CA . TYR B 1 77 ? 2.641 32.594 16.672 1 91.62 77 TYR B CA 1
ATOM 2312 C C . TYR B 1 77 ? 1.879 33.938 16.625 1 91.62 77 TYR B C 1
ATOM 2314 O O . TYR B 1 77 ? 2.244 34.875 17.312 1 91.62 77 TYR B O 1
ATOM 2322 N N . THR B 1 78 ? 0.885 33.938 15.812 1 90.19 78 THR B N 1
ATOM 2323 C CA . THR B 1 78 ? 0.049 35.125 15.766 1 90.19 78 THR B CA 1
ATOM 2324 C C . THR B 1 78 ? -0.608 35.375 17.125 1 90.19 78 THR B C 1
ATOM 2326 O O . THR B 1 78 ? -0.613 36.5 17.609 1 90.19 78 THR B O 1
ATOM 2329 N N . LEU B 1 79 ? -1.148 34.281 17.719 1 91.75 79 LEU B N 1
ATOM 2330 C CA . LEU B 1 79 ? -1.759 34.438 19.031 1 91.75 79 LEU B CA 1
ATOM 2331 C C . LEU B 1 79 ? -0.723 34.844 20.078 1 91.75 79 LEU B C 1
ATOM 2333 O O . LEU B 1 79 ? -0.995 35.719 20.906 1 91.75 79 LEU B O 1
ATOM 2337 N N . VAL B 1 80 ? 0.417 34.312 20.047 1 89.81 80 VAL B N 1
ATOM 2338 C CA . VAL B 1 80 ? 1.504 34.656 20.953 1 89.81 80 VAL B CA 1
ATOM 2339 C C . VAL B 1 80 ? 1.836 36.125 20.828 1 89.81 80 VAL B C 1
ATOM 2341 O O . VAL B 1 80 ? 1.942 36.844 21.828 1 89.81 80 VAL B O 1
ATOM 2344 N N . SER B 1 81 ? 1.938 36.625 19.625 1 88.31 81 SER B N 1
ATOM 2345 C CA . SER B 1 81 ? 2.262 38 19.375 1 88.31 81 SER B CA 1
ATOM 2346 C C . SER B 1 81 ? 1.15 38.938 19.875 1 88.31 81 SER B C 1
ATOM 2348 O O . SER B 1 81 ? 1.422 40 20.438 1 88.31 81 SER B O 1
ATOM 2350 N N . LEU B 1 82 ? -0.052 38.531 19.703 1 84.62 82 LEU B N 1
ATOM 2351 C CA . LEU B 1 82 ? -1.193 39.312 20.141 1 84.62 82 LEU B CA 1
ATOM 2352 C C . LEU B 1 82 ? -1.24 39.406 21.672 1 84.62 82 LEU B C 1
ATOM 2354 O O . LEU B 1 82 ? -1.496 40.469 22.234 1 84.62 82 LEU B O 1
ATOM 2358 N N . GLN B 1 83 ? -0.99 38.312 22.266 1 86.06 83 GLN B N 1
ATOM 2359 C CA . GLN B 1 83 ? -1.004 38.281 23.734 1 86.06 83 GLN B CA 1
ATOM 2360 C C . GLN B 1 83 ? 0.124 39.125 24.312 1 86.06 83 GLN B C 1
ATOM 2362 O O . GLN B 1 83 ? -0.07 39.812 25.312 1 86.06 83 GLN B O 1
ATOM 2367 N N . GLN B 1 84 ? 1.219 39.094 23.75 1 83.75 84 GLN B N 1
ATOM 2368 C CA . GLN B 1 84 ? 2.342 39.938 24.203 1 83.75 84 GLN B CA 1
ATOM 2369 C C . GLN B 1 84 ? 2.037 41.406 24.031 1 83.75 84 GLN B C 1
ATOM 2371 O O . GLN B 1 84 ? 2.285 42.219 24.938 1 83.75 84 GLN B O 1
ATOM 2376 N N . ARG B 1 85 ? 1.486 41.75 22.906 1 80.31 85 ARG B N 1
ATOM 2377 C CA . ARG B 1 85 ? 1.149 43.125 22.641 1 80.31 85 ARG B CA 1
ATOM 2378 C C . ARG B 1 85 ? 0.06 43.625 23.578 1 80.31 85 ARG B C 1
ATOM 2380 O O . ARG B 1 85 ? 0.086 44.781 24.016 1 80.31 85 ARG B O 1
ATOM 2387 N N . TYR B 1 86 ? -0.871 42.75 23.844 1 83.06 86 TYR B N 1
ATOM 2388 C CA . TYR B 1 86 ? -1.936 43.125 24.766 1 83.06 86 TYR B CA 1
ATOM 2389 C C . TYR B 1 86 ? -1.374 43.438 26.156 1 83.06 86 TYR B C 1
ATOM 2391 O O . TYR B 1 86 ? -1.783 44.406 26.797 1 83.06 86 TYR B O 1
ATOM 2399 N N . THR B 1 87 ? -0.5 42.656 26.625 1 81.31 87 THR B N 1
ATOM 2400 C CA . THR B 1 87 ? 0.1 42.844 27.938 1 81.31 87 THR B CA 1
ATOM 2401 C C . THR B 1 87 ? 0.859 44.188 28 1 81.31 87 THR B C 1
ATOM 2403 O O . THR B 1 87 ? 0.876 44.844 29.031 1 81.31 87 THR B O 1
ATOM 2406 N N . GLU B 1 88 ? 1.389 44.531 26.953 1 78.88 88 GLU B N 1
ATOM 2407 C CA . GLU B 1 88 ? 2.156 45.75 26.891 1 78.88 88 GLU B CA 1
ATOM 2408 C C . GLU B 1 88 ? 1.236 46.969 26.812 1 78.88 88 GLU B C 1
ATOM 2410 O O . GLU B 1 88 ? 1.538 48.031 27.391 1 78.88 88 GLU B O 1
ATOM 2415 N N . LEU B 1 89 ? 0.108 46.844 26.234 1 78.88 89 LEU B N 1
ATOM 2416 C CA . LEU B 1 89 ? -0.76 47.969 25.938 1 78.88 89 LEU B CA 1
ATOM 2417 C C . LEU B 1 89 ? -1.844 48.125 27 1 78.88 89 LEU B C 1
ATOM 2419 O O . LEU B 1 89 ? -2.449 49.188 27.141 1 78.88 89 LEU B O 1
ATOM 2423 N N . ALA B 1 90 ? -2.158 47.094 27.688 1 77.38 90 ALA B N 1
ATOM 2424 C CA . ALA B 1 90 ? -3.299 46.969 28.594 1 77.38 90 ALA B CA 1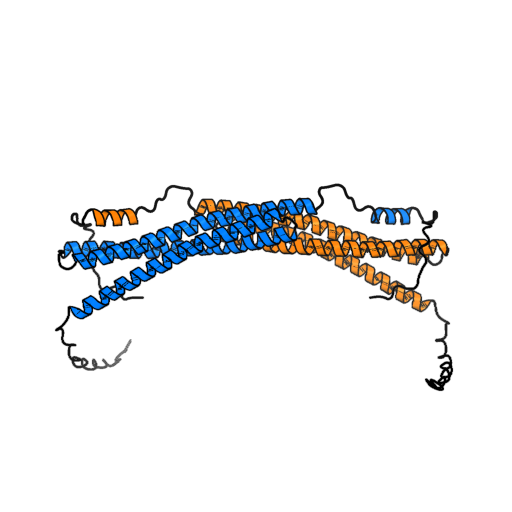
ATOM 2425 C C . ALA B 1 90 ? -3.365 48.188 29.531 1 77.38 90 ALA B C 1
ATOM 2427 O O . ALA B 1 90 ? -4.434 48.781 29.719 1 77.38 90 ALA B O 1
ATOM 2428 N N . PRO B 1 91 ? -2.154 48.688 30.109 1 74.81 91 PRO B N 1
ATOM 2429 C CA . PRO B 1 91 ? -2.246 49.844 31.031 1 74.81 91 PRO B CA 1
ATOM 2430 C C . PRO B 1 91 ? -2.6 51.125 30.344 1 74.81 91 PRO B C 1
ATOM 2432 O O . PRO B 1 91 ? -3.035 52.094 30.984 1 74.81 91 PRO B O 1
ATOM 2435 N N . ARG B 1 92 ? -2.664 51.25 29.094 1 80.75 92 ARG B N 1
ATOM 2436 C CA . ARG B 1 92 ? -2.771 52.5 28.375 1 80.75 92 ARG B CA 1
ATOM 2437 C C . ARG B 1 92 ? -4.012 52.531 27.484 1 80.75 92 ARG B C 1
ATOM 2439 O O . ARG B 1 92 ? -4.324 53.562 26.875 1 80.75 92 ARG B O 1
ATOM 2446 N N . ILE B 1 93 ? -4.68 51.406 27.438 1 77.69 93 ILE B N 1
ATOM 2447 C CA . ILE B 1 93 ? -5.727 51.344 26.422 1 77.69 93 ILE B CA 1
ATOM 2448 C C . ILE B 1 93 ? -7.086 51.594 27.062 1 77.69 93 ILE B C 1
ATOM 2450 O O . ILE B 1 93 ? -7.273 51.375 28.25 1 77.69 93 ILE B O 1
ATOM 2454 N N . THR B 1 94 ? -7.914 52.219 26.203 1 81.12 94 THR B N 1
ATOM 2455 C CA . THR B 1 94 ? -9.281 52.469 26.641 1 81.12 94 THR B CA 1
ATOM 2456 C C . THR B 1 94 ? -10.086 51.188 26.672 1 81.12 94 THR B C 1
ATOM 2458 O O . THR B 1 94 ? -9.656 50.156 26.125 1 81.12 94 THR B O 1
ATOM 2461 N N . GLY B 1 95 ? -11.227 51.188 27.297 1 76.62 95 GLY B N 1
ATOM 2462 C CA . GLY B 1 95 ? -12.086 50.031 27.391 1 76.62 95 GLY B CA 1
ATOM 2463 C C . GLY B 1 95 ? -12.547 49.5 26.047 1 76.62 95 GLY B C 1
ATOM 2464 O O . GLY B 1 95 ? -12.547 48.312 25.797 1 76.62 95 GLY B O 1
ATOM 2465 N N . SER B 1 96 ? -12.891 50.438 25.25 1 80.25 96 SER B N 1
ATOM 2466 C CA . SER B 1 96 ? -13.359 50.031 23.922 1 80.25 96 SER B CA 1
ATOM 2467 C C . SER B 1 96 ? -12.242 49.406 23.094 1 80.25 96 SER B C 1
ATOM 2469 O O . SER B 1 96 ? -12.461 48.469 22.359 1 80.25 96 SER B O 1
ATOM 2471 N N . GLU B 1 97 ? -10.992 49.969 23.312 1 76.31 97 GLU B N 1
ATOM 2472 C CA . GLU B 1 97 ? -9.828 49.438 22.609 1 76.31 97 GLU B CA 1
ATOM 2473 C C . GLU B 1 97 ? -9.469 48.062 23.141 1 76.31 97 GLU B C 1
ATOM 2475 O O . GLU B 1 97 ? -9.078 47.188 22.375 1 76.31 97 GLU B O 1
ATOM 2480 N N . GLU B 1 98 ? -9.68 47.906 24.375 1 80.25 98 GLU B N 1
ATOM 2481 C CA . GLU B 1 98 ? -9.406 46.625 25 1 80.25 98 GLU B CA 1
ATOM 2482 C C . GLU B 1 98 ? -10.359 45.531 24.484 1 80.25 98 GLU B C 1
ATOM 2484 O O . GLU B 1 98 ? -9.938 44.406 24.203 1 80.25 98 GLU B O 1
ATOM 2489 N N . ASP B 1 99 ? -11.602 45.875 24.344 1 80.38 99 ASP B N 1
ATOM 2490 C CA . ASP B 1 99 ? -12.594 44.969 23.828 1 80.38 99 ASP B CA 1
ATOM 2491 C C . ASP B 1 99 ? -12.25 44.531 22.406 1 80.38 99 ASP B C 1
ATOM 2493 O O . ASP B 1 99 ? -12.422 43.344 22.047 1 80.38 99 ASP B O 1
ATOM 2497 N N . ALA B 1 100 ? -11.773 45.438 21.656 1 79.94 100 ALA B N 1
ATOM 2498 C CA . ALA B 1 100 ? -11.398 45.125 20.281 1 79.94 100 ALA B CA 1
ATOM 2499 C C . ALA B 1 100 ? -10.219 44.156 20.234 1 79.94 100 ALA B C 1
ATOM 2501 O O . ALA B 1 100 ? -10.211 43.219 19.438 1 79.94 100 ALA B O 1
ATOM 2502 N N . VAL B 1 101 ? -9.258 44.406 21.141 1 80.81 101 VAL B N 1
ATOM 2503 C CA . VAL B 1 101 ? -8.086 43.531 21.188 1 80.81 101 VAL B CA 1
ATOM 2504 C C . VAL B 1 101 ? -8.508 42.125 21.625 1 80.81 101 VAL B C 1
ATOM 2506 O O . VAL B 1 101 ? -8.047 41.125 21.078 1 80.81 101 VAL B O 1
ATOM 2509 N N . TRP B 1 102 ? -9.469 42.062 22.5 1 83.81 102 TRP B N 1
ATOM 2510 C CA . TRP B 1 102 ? -9.953 40.781 23 1 83.81 102 TRP B CA 1
ATOM 2511 C C . TRP B 1 102 ? -10.688 40.031 21.891 1 83.81 102 TRP B C 1
ATOM 2513 O O . TRP B 1 102 ? -10.555 38.781 21.797 1 83.81 102 TRP B O 1
ATOM 2523 N N . GLN B 1 103 ? -11.367 40.719 21.094 1 83.38 103 GLN B N 1
ATOM 2524 C CA . GLN B 1 103 ? -12.07 40.062 20 1 83.38 103 GLN B CA 1
ATOM 2525 C C . GLN B 1 103 ? -11.094 39.438 19 1 83.38 103 GLN B C 1
ATOM 2527 O O . GLN B 1 103 ? -11.328 38.344 18.484 1 83.38 103 GLN B O 1
ATOM 2532 N N . VAL B 1 104 ? -9.969 40.125 18.812 1 85.81 104 VAL B N 1
ATOM 2533 C CA . VAL B 1 104 ? -8.953 39.625 17.891 1 85.81 104 VAL B CA 1
ATOM 2534 C C . VAL B 1 104 ? -8.281 38.406 18.5 1 85.81 104 VAL B C 1
ATOM 2536 O O . VAL B 1 104 ? -8.008 37.406 17.781 1 85.81 104 VAL B O 1
ATOM 2539 N N . ILE B 1 105 ? -8.133 38.375 19.766 1 87.5 105 ILE B N 1
ATOM 2540 C CA . ILE B 1 105 ? -7.508 37.25 20.453 1 87.5 105 ILE B CA 1
ATOM 2541 C C . ILE B 1 105 ? -8.414 36.031 20.375 1 87.5 105 ILE B C 1
ATOM 2543 O O . ILE B 1 105 ? -7.949 34.938 20.078 1 87.5 105 ILE B O 1
ATOM 2547 N N . VAL B 1 106 ? -9.68 36.219 20.578 1 88.81 106 VAL B N 1
ATOM 2548 C CA . VAL B 1 106 ? -10.641 35.125 20.484 1 88.81 106 VAL B CA 1
ATOM 2549 C C . VAL B 1 106 ? -10.688 34.594 19.062 1 88.81 106 VAL B C 1
ATOM 2551 O O . VAL B 1 106 ? -10.711 33.375 18.844 1 88.81 106 VAL B O 1
ATOM 2554 N N . GLY B 1 107 ? -10.688 35.531 18.094 1 89.38 107 GLY B N 1
ATOM 2555 C CA . GLY B 1 107 ? -10.633 35.094 16.703 1 89.38 107 GLY B CA 1
ATOM 2556 C C . GLY B 1 107 ? -9.398 34.281 16.359 1 89.38 107 GLY B C 1
ATOM 2557 O O . GLY B 1 107 ? -9.492 33.281 15.641 1 89.38 107 GLY B O 1
ATOM 2558 N N . ALA B 1 108 ? -8.281 34.688 16.938 1 89.88 108 ALA B N 1
ATOM 2559 C CA . ALA B 1 108 ? -7.035 33.938 16.734 1 89.88 108 ALA B CA 1
ATOM 2560 C C . ALA B 1 108 ? -7.117 32.562 17.344 1 89.88 108 ALA B C 1
ATOM 2562 O O . ALA B 1 108 ? -6.602 31.594 16.781 1 89.88 108 ALA B O 1
ATOM 2563 N N . ARG B 1 109 ? -7.785 32.406 18.453 1 91.12 109 ARG B N 1
ATOM 2564 C CA . ARG B 1 109 ? -7.953 31.125 19.094 1 91.12 109 ARG B CA 1
ATOM 2565 C C . ARG B 1 109 ? -8.82 30.188 18.266 1 91.12 109 ARG B C 1
ATOM 2567 O O . ARG B 1 109 ? -8.547 29 18.156 1 91.12 109 ARG B O 1
ATOM 2574 N N . VAL B 1 110 ? -9.859 30.766 17.719 1 92.62 110 VAL B N 1
ATOM 2575 C CA . VAL B 1 110 ? -10.742 29.984 16.859 1 92.62 110 VAL B CA 1
ATOM 2576 C C . VAL B 1 110 ? -9.961 29.5 15.633 1 92.62 110 VAL B C 1
ATOM 2578 O O . VAL B 1 110 ? -10.102 28.344 15.227 1 92.62 110 VAL B O 1
ATOM 2581 N N . LYS B 1 111 ? -9.117 30.359 15.086 1 91.19 111 LYS B N 1
ATOM 2582 C CA . LYS B 1 111 ? -8.32 30 13.922 1 91.19 111 LYS B CA 1
ATOM 2583 C C . LYS B 1 111 ? -7.355 28.859 14.242 1 91.19 111 LYS B C 1
ATOM 2585 O O . LYS B 1 111 ? -7.133 27.969 13.414 1 91.19 111 LYS B O 1
ATOM 2590 N N . ILE B 1 112 ? -6.805 28.875 15.438 1 93.56 112 ILE B N 1
ATOM 2591 C CA . ILE B 1 112 ? -5.898 27.797 15.852 1 93.56 112 ILE B CA 1
ATOM 2592 C C . ILE B 1 112 ? -6.645 26.469 15.867 1 93.56 112 ILE B C 1
ATOM 2594 O O . ILE B 1 112 ? -6.133 25.453 15.383 1 93.56 112 ILE B O 1
ATOM 2598 N N . LYS B 1 113 ? -7.844 26.5 16.375 1 93.56 113 LYS B N 1
ATOM 2599 C CA . LYS B 1 113 ? -8.641 25.281 16.438 1 93.56 113 LYS B CA 1
ATOM 2600 C C . LYS B 1 113 ? -8.992 24.781 15.039 1 93.56 113 LYS B C 1
ATOM 2602 O O . LYS B 1 113 ? -8.961 23.578 14.773 1 93.56 113 LYS B O 1
ATOM 2607 N N . GLU B 1 114 ? -9.305 25.703 14.164 1 92.75 114 GLU B N 1
ATOM 2608 C CA . GLU B 1 114 ? -9.609 25.344 12.781 1 92.75 114 GLU B CA 1
ATOM 2609 C C . GLU B 1 114 ? -8.414 24.703 12.094 1 92.75 114 GLU B C 1
ATOM 2611 O O . GLU B 1 114 ? -8.547 23.672 11.43 1 92.75 114 GLU B O 1
ATOM 2616 N N . GLN B 1 115 ? -7.262 25.375 12.328 1 93.5 115 GLN B N 1
ATOM 2617 C CA . GLN B 1 115 ? -6.051 24.859 11.703 1 93.5 115 GLN B CA 1
ATOM 2618 C C . GLN B 1 115 ? -5.641 23.531 12.32 1 93.5 115 GLN B C 1
ATOM 2620 O O . GLN B 1 115 ? -5.102 22.656 11.633 1 93.5 115 GLN B O 1
ATOM 2625 N N . GLN B 1 116 ? -5.887 23.391 13.578 1 94.69 116 GLN B N 1
ATOM 2626 C CA . GLN B 1 116 ? -5.602 22.125 14.25 1 94.69 116 GLN B CA 1
ATOM 2627 C C . GLN B 1 116 ? -6.438 20.984 13.672 1 94.69 116 GLN B C 1
ATOM 2629 O O . GLN B 1 116 ? -5.93 19.891 13.453 1 94.69 116 GLN B O 1
ATOM 2634 N N . GLU B 1 117 ? -7.684 21.234 13.422 1 94.5 117 GLU B N 1
ATOM 2635 C CA . GLU B 1 117 ? -8.562 20.234 12.828 1 94.5 117 GLU B CA 1
ATOM 2636 C C . GLU B 1 117 ? -8.102 19.859 11.422 1 94.5 117 GLU B C 1
ATOM 2638 O O . GLU B 1 117 ? -8.125 18.672 11.047 1 94.5 117 GLU B O 1
ATOM 2643 N N . ALA B 1 118 ? -7.73 20.844 10.688 1 92.31 118 ALA B N 1
ATOM 2644 C CA . ALA B 1 118 ? -7.199 20.578 9.352 1 92.31 118 ALA B CA 1
ATOM 2645 C C . ALA B 1 118 ? -5.938 19.734 9.414 1 92.31 118 ALA B C 1
ATOM 2647 O O . ALA B 1 118 ? -5.754 18.828 8.602 1 92.31 118 ALA B O 1
ATOM 2648 N N . CYS B 1 119 ? -5.113 20.031 10.43 1 94.19 119 CYS B N 1
ATOM 2649 C CA . CYS B 1 119 ? -3.885 19.25 10.602 1 94.19 119 CYS B CA 1
ATOM 2650 C C . CYS B 1 119 ? -4.195 17.797 10.883 1 94.19 119 CYS B C 1
ATOM 2652 O O . CYS B 1 119 ? -3.545 16.906 10.328 1 94.19 119 CYS B O 1
ATOM 2654 N N . LEU B 1 120 ? -5.191 17.562 11.625 1 95.56 120 LEU B N 1
ATOM 2655 C CA . LEU B 1 120 ? -5.559 16.203 11.984 1 95.56 120 LEU B CA 1
ATOM 2656 C C . LEU B 1 120 ? -6.082 15.445 10.766 1 95.56 120 LEU B C 1
ATOM 2658 O O . LEU B 1 120 ? -5.77 14.266 10.578 1 95.56 120 LEU B O 1
ATOM 2662 N N . GLN B 1 121 ? -6.816 16.109 9.992 1 94.62 121 GLN B N 1
ATOM 2663 C CA . GLN B 1 121 ? -7.379 15.484 8.789 1 94.62 121 GLN B CA 1
ATOM 2664 C C . GLN B 1 121 ? -6.277 15.109 7.801 1 94.62 121 GLN B C 1
ATOM 2666 O O . GLN B 1 121 ? -6.258 13.984 7.289 1 94.62 121 GLN B O 1
ATOM 2671 N N . PHE B 1 122 ? -5.402 15.984 7.586 1 95.69 122 PHE B N 1
ATOM 2672 C CA . PHE B 1 122 ? -4.348 15.719 6.617 1 95.69 122 PHE B CA 1
ATOM 2673 C C . PHE B 1 122 ? -3.324 14.742 7.184 1 95.69 122 PHE B C 1
ATOM 2675 O O . PHE B 1 122 ? -2.711 13.969 6.441 1 95.69 122 PHE B O 1
ATOM 2682 N N . GLU B 1 123 ? -3.17 14.742 8.484 1 96.88 123 GLU B N 1
ATOM 2683 C CA . GLU B 1 123 ? -2.273 13.773 9.109 1 96.88 123 GLU B CA 1
ATOM 2684 C C . GLU B 1 123 ? -2.756 12.344 8.867 1 96.88 123 GLU B C 1
ATOM 2686 O O . GLU B 1 123 ? -1.952 11.453 8.586 1 96.88 123 GLU B O 1
ATOM 2691 N N . ALA B 1 124 ? -3.977 12.141 8.992 1 96.19 124 ALA B N 1
ATOM 2692 C CA . ALA B 1 124 ? -4.543 10.812 8.773 1 96.19 124 ALA B CA 1
ATOM 2693 C C . ALA B 1 124 ? -4.266 10.328 7.348 1 96.19 124 ALA B C 1
ATOM 2695 O O . ALA B 1 124 ? -3.865 9.18 7.141 1 96.19 124 ALA B O 1
ATOM 2696 N N . LYS B 1 125 ? -4.52 11.219 6.422 1 96.5 125 LYS B N 1
ATOM 2697 C CA . LYS B 1 125 ? -4.238 10.875 5.031 1 96.5 125 LYS B CA 1
ATOM 2698 C C . LYS B 1 125 ? -2.752 10.602 4.824 1 96.5 125 LYS B C 1
ATOM 2700 O O . LYS B 1 125 ? -2.383 9.664 4.113 1 96.5 125 LYS B O 1
ATOM 2705 N N . TRP B 1 126 ? -1.973 11.453 5.461 1 97.94 126 TRP B N 1
ATOM 2706 C CA . TRP B 1 126 ? -0.525 11.312 5.332 1 97.94 126 TRP B CA 1
ATOM 2707 C C . TRP B 1 126 ? -0.051 9.984 5.918 1 97.94 126 TRP B C 1
ATOM 2709 O O . TRP B 1 126 ? 0.795 9.305 5.328 1 97.94 126 TRP B O 1
ATOM 2719 N N . LEU B 1 127 ? -0.579 9.547 7.039 1 97.88 127 LEU B N 1
ATOM 2720 C CA . LEU B 1 127 ? -0.2 8.289 7.672 1 97.88 127 LEU B CA 1
ATOM 2721 C C . LEU B 1 127 ? -0.546 7.102 6.777 1 97.88 127 LEU B C 1
ATOM 2723 O O . LEU B 1 127 ? 0.229 6.148 6.676 1 97.88 127 LEU B O 1
ATOM 2727 N N . THR B 1 128 ? -1.659 7.195 6.195 1 97.88 128 THR B N 1
ATOM 2728 C CA . THR B 1 128 ? -2.055 6.152 5.254 1 97.88 128 THR B CA 1
ATOM 2729 C C . THR B 1 128 ? -1.105 6.109 4.062 1 97.88 128 THR B C 1
ATOM 2731 O O . THR B 1 128 ? -0.745 5.027 3.588 1 97.88 128 THR B O 1
ATOM 2734 N N . ALA B 1 129 ? -0.72 7.289 3.557 1 98.5 129 ALA B N 1
ATOM 2735 C CA . ALA B 1 129 ? 0.219 7.367 2.441 1 98.5 129 ALA B CA 1
ATOM 2736 C C . ALA B 1 129 ? 1.568 6.762 2.816 1 98.5 129 ALA B C 1
ATOM 2738 O O . ALA B 1 129 ? 2.211 6.102 1.994 1 98.5 129 ALA B O 1
ATOM 2739 N N . VAL B 1 130 ? 1.988 6.957 4.012 1 98.62 130 VAL B N 1
ATOM 2740 C CA . VAL B 1 130 ? 3.248 6.402 4.496 1 98.62 130 VAL B CA 1
ATOM 2741 C C . VAL B 1 130 ? 3.184 4.875 4.465 1 98.62 130 VAL B C 1
ATOM 2743 O O . VAL B 1 130 ? 4.09 4.223 3.941 1 98.62 130 VAL B O 1
ATOM 2746 N N . LYS B 1 131 ? 2.15 4.32 4.953 1 98.06 131 LYS B N 1
ATOM 2747 C CA . LYS B 1 131 ? 1.978 2.869 4.961 1 98.06 131 LYS B CA 1
ATOM 2748 C C . LYS B 1 131 ? 1.948 2.311 3.541 1 98.06 131 LYS B C 1
ATOM 2750 O O . LYS B 1 131 ? 2.561 1.275 3.262 1 98.06 131 LYS B O 1
ATOM 2755 N N . LEU B 1 132 ? 1.223 3 2.717 1 98.62 132 LEU B N 1
ATOM 2756 C CA . LEU B 1 132 ? 1.125 2.578 1.324 1 98.62 132 LEU B CA 1
ATOM 2757 C C . LEU B 1 132 ? 2.494 2.592 0.654 1 98.62 132 LEU B C 1
ATOM 2759 O O . LEU B 1 132 ? 2.84 1.665 -0.081 1 98.62 132 LEU B O 1
ATOM 2763 N N . SER B 1 133 ? 3.225 3.631 0.903 1 98.31 133 SER B N 1
ATOM 2764 C CA . SER B 1 133 ? 4.551 3.764 0.308 1 98.31 133 SER B CA 1
ATOM 2765 C C . SER B 1 133 ? 5.5 2.689 0.83 1 98.31 133 SER B C 1
ATOM 2767 O O . SER B 1 133 ? 6.301 2.139 0.071 1 98.31 133 SER B O 1
ATOM 2769 N N . GLU B 1 134 ? 5.422 2.385 2.055 1 98.19 134 GLU B N 1
ATOM 2770 C CA . GLU B 1 134 ? 6.227 1.316 2.635 1 98.19 134 GLU B CA 1
ATOM 2771 C C . GLU B 1 134 ? 5.918 -0.027 1.982 1 98.19 134 GLU B C 1
ATOM 2773 O O . GLU B 1 134 ? 6.828 -0.784 1.645 1 98.19 134 GLU B O 1
ATOM 2778 N N . MET B 1 135 ? 4.684 -0.263 1.873 1 97.88 135 MET B N 1
ATOM 2779 C CA . MET B 1 135 ? 4.266 -1.527 1.273 1 97.88 135 MET B CA 1
ATOM 2780 C C . MET B 1 135 ? 4.68 -1.597 -0.193 1 97.88 135 MET B C 1
ATOM 2782 O O . MET B 1 135 ? 5.066 -2.66 -0.684 1 97.88 135 MET B O 1
ATOM 2786 N N . ALA B 1 136 ? 4.527 -0.49 -0.883 1 98.56 136 ALA B N 1
ATOM 2787 C CA . ALA B 1 136 ? 4.938 -0.451 -2.285 1 98.56 136 ALA B CA 1
ATOM 2788 C C . ALA B 1 136 ? 6.438 -0.698 -2.426 1 98.56 136 ALA B C 1
ATOM 2790 O O . ALA B 1 136 ? 6.875 -1.379 -3.357 1 98.56 136 ALA B O 1
ATOM 2791 N N . ALA B 1 137 ? 7.211 -0.131 -1.548 1 98.5 137 ALA B N 1
ATOM 2792 C CA . ALA B 1 137 ? 8.648 -0.359 -1.568 1 98.5 137 ALA B CA 1
ATOM 2793 C C . ALA B 1 137 ? 8.977 -1.836 -1.36 1 98.5 137 ALA B C 1
ATOM 2795 O O . ALA B 1 137 ? 9.844 -2.387 -2.039 1 98.5 137 ALA B O 1
ATOM 2796 N N . GLU B 1 138 ? 8.305 -2.439 -0.421 1 97.5 138 GLU B N 1
ATOM 2797 C CA . GLU B 1 138 ? 8.477 -3.867 -0.17 1 97.5 138 GLU B CA 1
ATOM 2798 C C . GLU B 1 138 ? 8.078 -4.695 -1.387 1 97.5 138 GLU B C 1
ATOM 2800 O O . GLU B 1 138 ? 8.773 -5.645 -1.756 1 97.5 138 GLU B O 1
ATOM 2805 N N . ALA B 1 139 ? 6.98 -4.363 -1.974 1 98.12 139 ALA B N 1
ATOM 2806 C CA . ALA B 1 139 ? 6.52 -5.051 -3.178 1 98.12 139 ALA B CA 1
ATOM 2807 C C . ALA B 1 139 ? 7.562 -4.969 -4.289 1 98.12 139 ALA B C 1
ATOM 2809 O O . ALA B 1 139 ? 7.848 -5.961 -4.961 1 98.12 139 ALA B O 1
ATOM 2810 N N . ALA B 1 140 ? 8.117 -3.779 -4.465 1 98.38 140 ALA B N 1
ATOM 2811 C CA . ALA B 1 140 ? 9.148 -3.586 -5.484 1 98.38 140 ALA B CA 1
ATOM 2812 C C . ALA B 1 140 ? 10.383 -4.438 -5.191 1 98.38 140 ALA B C 1
ATOM 2814 O O . ALA B 1 140 ? 10.945 -5.055 -6.098 1 98.38 140 ALA B O 1
ATOM 2815 N N . TYR B 1 141 ? 10.758 -4.52 -3.963 1 97.38 141 TYR B N 1
ATOM 2816 C CA . TYR B 1 141 ? 11.898 -5.332 -3.564 1 97.38 141 TYR B CA 1
ATOM 2817 C C . TYR B 1 141 ? 11.656 -6.805 -3.869 1 97.38 141 TYR B C 1
ATOM 2819 O O . TYR B 1 141 ? 12.5 -7.473 -4.465 1 97.38 141 TYR B O 1
ATOM 2827 N N . GLN B 1 142 ? 10.484 -7.305 -3.496 1 96.12 142 GLN B N 1
ATOM 2828 C CA . GLN B 1 142 ? 10.133 -8.703 -3.709 1 96.12 142 GLN B CA 1
ATOM 2829 C C . GLN B 1 142 ? 10.055 -9.031 -5.199 1 96.12 142 GLN B C 1
ATOM 2831 O O . GLN B 1 142 ? 10.375 -10.148 -5.609 1 96.12 142 GLN B O 1
ATOM 2836 N N . ALA B 1 143 ? 9.664 -8.023 -5.984 1 96.38 143 ALA B N 1
ATOM 2837 C CA . ALA B 1 143 ? 9.523 -8.203 -7.426 1 96.38 143 ALA B CA 1
ATOM 2838 C C . ALA B 1 143 ? 10.875 -8.086 -8.125 1 96.38 143 ALA B C 1
ATOM 2840 O O . ALA B 1 143 ? 10.984 -8.367 -9.32 1 96.38 143 ALA B O 1
ATOM 2841 N N . GLY B 1 144 ? 11.898 -7.633 -7.434 1 95.75 144 GLY B N 1
ATOM 2842 C CA . GLY B 1 144 ? 13.227 -7.461 -8.008 1 95.75 144 GLY B CA 1
ATOM 2843 C C . GLY B 1 144 ? 13.438 -6.09 -8.625 1 95.75 144 GLY B C 1
ATOM 2844 O O . GLY B 1 144 ? 14.383 -5.883 -9.391 1 95.75 144 GLY B O 1
ATOM 2845 N N . ALA B 1 145 ? 12.516 -5.223 -8.438 1 97.38 145 ALA B N 1
ATOM 2846 C CA . ALA B 1 145 ? 12.656 -3.846 -8.906 1 97.38 145 ALA B CA 1
ATOM 2847 C C . ALA B 1 145 ? 13.453 -3.008 -7.906 1 97.38 145 ALA B C 1
ATOM 2849 O O . ALA B 1 145 ? 12.906 -2.102 -7.273 1 97.38 145 ALA B O 1
ATOM 2850 N N . ASP B 1 146 ? 14.695 -3.084 -7.852 1 96.19 146 ASP B N 1
ATOM 2851 C CA . ASP B 1 146 ? 15.555 -2.533 -6.805 1 96.19 146 ASP B CA 1
ATOM 2852 C C . ASP B 1 146 ? 15.594 -1.009 -6.875 1 96.19 146 ASP B C 1
ATOM 2854 O O . ASP B 1 146 ? 15.5 -0.331 -5.852 1 96.19 146 ASP B O 1
ATOM 2858 N N . GLN B 1 147 ? 15.758 -0.553 -8.023 1 96.56 147 GLN B N 1
ATOM 2859 C CA . GLN B 1 147 ? 15.82 0.897 -8.164 1 96.56 147 GLN B CA 1
ATOM 2860 C C . GLN B 1 147 ? 14.539 1.559 -7.676 1 96.56 147 GLN B C 1
ATOM 2862 O O . GLN B 1 147 ? 14.578 2.58 -6.988 1 96.56 147 GLN B O 1
ATOM 2867 N N . ALA B 1 148 ? 13.445 0.973 -8.102 1 97.12 148 ALA B N 1
ATOM 2868 C CA . ALA B 1 148 ? 12.156 1.504 -7.656 1 97.12 148 ALA B CA 1
ATOM 2869 C C . ALA B 1 148 ? 12.031 1.438 -6.137 1 97.12 148 ALA B C 1
ATOM 2871 O O . ALA B 1 148 ? 11.531 2.375 -5.508 1 97.12 148 ALA B O 1
ATOM 2872 N N . SER B 1 149 ? 12.461 0.345 -5.512 1 98.12 149 SER B N 1
ATOM 2873 C CA . SER B 1 149 ? 12.406 0.165 -4.066 1 98.12 149 SER B CA 1
ATOM 2874 C C . SER B 1 149 ? 13.25 1.217 -3.348 1 98.12 149 SER B C 1
ATOM 2876 O O . SER B 1 149 ? 12.773 1.876 -2.422 1 98.12 149 SER B O 1
ATOM 2878 N N . VAL B 1 150 ? 14.414 1.463 -3.789 1 97.81 150 VAL B N 1
ATOM 2879 C CA . VAL B 1 150 ? 15.328 2.416 -3.166 1 97.81 150 VAL B CA 1
ATOM 2880 C C . VAL B 1 150 ? 14.773 3.832 -3.311 1 97.81 150 VAL B C 1
ATOM 2882 O O . VAL B 1 150 ? 14.789 4.609 -2.354 1 97.81 150 VAL B O 1
ATOM 2885 N N . THR B 1 151 ? 14.305 4.141 -4.453 1 96.81 151 THR B N 1
ATOM 2886 C CA . THR B 1 151 ? 13.734 5.465 -4.684 1 96.81 151 THR B CA 1
ATOM 2887 C C . THR B 1 151 ? 12.547 5.707 -3.76 1 96.81 151 THR B C 1
ATOM 2889 O O . THR B 1 151 ? 12.414 6.789 -3.182 1 96.81 151 THR B O 1
ATOM 2892 N N . ALA B 1 152 ? 11.695 4.699 -3.68 1 97.44 152 ALA B N 1
ATOM 2893 C CA . ALA B 1 152 ? 10.523 4.824 -2.818 1 97.44 152 ALA B CA 1
ATOM 2894 C C . ALA B 1 152 ? 10.93 5.039 -1.364 1 97.44 152 ALA B C 1
ATOM 2896 O O . ALA B 1 152 ? 10.367 5.887 -0.673 1 97.44 152 ALA B O 1
ATOM 2897 N N . ARG B 1 153 ? 11.914 4.332 -0.88 1 97.81 153 ARG B N 1
ATOM 2898 C CA . ARG B 1 153 ? 12.375 4.449 0.497 1 97.81 153 ARG B CA 1
ATOM 2899 C C . ARG B 1 153 ? 13.008 5.816 0.746 1 97.81 153 ARG B C 1
ATOM 2901 O O . ARG B 1 153 ? 12.812 6.414 1.806 1 97.81 153 ARG B O 1
ATOM 2908 N N . THR B 1 154 ? 13.711 6.258 -0.18 1 97.31 154 THR B N 1
ATOM 2909 C CA . THR B 1 154 ? 14.336 7.574 -0.071 1 97.31 154 THR B CA 1
ATOM 2910 C C . THR B 1 154 ? 13.273 8.672 0.012 1 97.31 154 THR B C 1
ATOM 2912 O O . THR B 1 154 ? 13.383 9.586 0.827 1 97.31 154 THR B O 1
ATOM 2915 N N . GLN B 1 155 ? 12.305 8.578 -0.872 1 96.81 155 GLN B N 1
ATOM 2916 C CA . GLN B 1 155 ? 11.211 9.539 -0.843 1 96.81 155 GLN B CA 1
ATOM 2917 C C . GLN B 1 155 ? 10.484 9.508 0.496 1 96.81 155 GLN B C 1
ATOM 2919 O O . GLN B 1 155 ? 10.094 10.547 1.025 1 96.81 155 GLN B O 1
ATOM 2924 N N . LEU B 1 156 ? 10.281 8.336 0.977 1 98.19 156 LEU B N 1
ATOM 2925 C CA . LEU B 1 156 ? 9.633 8.156 2.273 1 98.19 156 LEU B CA 1
ATOM 2926 C C . LEU B 1 156 ? 10.406 8.883 3.369 1 98.19 156 LEU B C 1
ATOM 2928 O O . LEU B 1 156 ? 9.82 9.633 4.156 1 98.19 156 LEU B O 1
ATOM 2932 N N . GLU B 1 157 ? 11.664 8.742 3.385 1 97.5 157 GLU B N 1
ATOM 2933 C CA . GLU B 1 157 ? 12.523 9.375 4.383 1 97.5 157 GLU B CA 1
ATOM 2934 C C . GLU B 1 157 ? 12.484 10.898 4.254 1 97.5 157 GLU B C 1
ATOM 2936 O O . GLU B 1 157 ? 12.43 11.609 5.262 1 97.5 157 GLU B O 1
ATOM 2941 N N . LEU B 1 158 ? 12.531 11.352 3.062 1 97.12 158 LEU B N 1
ATOM 2942 C CA . LEU B 1 158 ? 12.492 12.789 2.816 1 97.12 158 LEU B CA 1
ATOM 2943 C C . LEU B 1 158 ? 11.188 13.391 3.316 1 97.12 158 LEU B C 1
ATOM 2945 O O . LEU B 1 158 ? 11.195 14.422 3.984 1 97.12 158 LEU B O 1
ATOM 2949 N N . CYS B 1 159 ? 10.109 12.719 2.979 1 98 159 CYS B N 1
ATOM 2950 C CA . CYS B 1 159 ? 8.805 13.219 3.391 1 98 159 CYS B CA 1
ATOM 2951 C C . CYS B 1 159 ? 8.656 13.172 4.906 1 98 159 CYS B C 1
ATOM 2953 O O . CYS B 1 159 ? 8.133 14.109 5.512 1 98 159 CYS B O 1
ATOM 2955 N N . GLN B 1 160 ? 9.117 12.156 5.523 1 97.75 160 GLN B N 1
ATOM 2956 C CA . GLN B 1 160 ? 9.07 12.055 6.98 1 97.75 160 GLN B CA 1
ATOM 2957 C C . GLN B 1 160 ? 9.93 13.133 7.633 1 97.75 160 GLN B C 1
ATOM 2959 O O . GLN B 1 160 ? 9.539 13.711 8.648 1 97.75 160 GLN B O 1
ATOM 2964 N N . GLY B 1 161 ? 11.047 13.406 7.062 1 97.62 161 GLY B N 1
ATOM 2965 C CA . GLY B 1 161 ? 11.898 14.477 7.562 1 97.62 161 GLY B CA 1
ATOM 2966 C C . GLY B 1 161 ? 11.234 15.836 7.508 1 97.62 161 GLY B C 1
ATOM 2967 O O . GLY B 1 161 ? 11.336 16.625 8.453 1 97.62 161 GLY B O 1
ATOM 2968 N N . ARG B 1 162 ? 10.602 16.062 6.488 1 97.19 162 ARG B N 1
ATOM 2969 C CA . ARG B 1 162 ? 9.906 17.328 6.312 1 97.19 162 ARG B CA 1
ATOM 2970 C C . ARG B 1 162 ? 8.82 17.516 7.367 1 97.19 162 ARG B C 1
ATOM 2972 O O . ARG B 1 162 ? 8.703 18.578 7.969 1 97.19 162 ARG B O 1
ATOM 2979 N N . VAL B 1 163 ? 8.047 16.5 7.582 1 97.94 163 VAL B N 1
ATOM 2980 C CA . VAL B 1 163 ? 6.949 16.547 8.539 1 97.94 163 VAL B CA 1
ATOM 2981 C C . VAL B 1 163 ? 7.504 16.688 9.953 1 97.94 163 VAL B C 1
ATOM 2983 O O . VAL B 1 163 ? 6.977 17.469 10.758 1 97.94 163 VAL B O 1
ATOM 2986 N N . GLU B 1 164 ? 8.562 16.062 10.211 1 97.62 164 GLU B N 1
ATOM 2987 C CA . GLU B 1 164 ? 9.164 16.125 11.539 1 97.62 164 GLU B CA 1
ATOM 2988 C C . GLU B 1 164 ? 9.664 17.531 11.852 1 97.62 164 GLU B C 1
ATOM 2990 O O . GLU B 1 164 ? 9.508 18.016 12.969 1 97.62 164 GLU B O 1
ATOM 2995 N N . GLU B 1 165 ? 10.219 18.172 10.945 1 96.94 165 GLU B N 1
ATOM 2996 C CA . GLU B 1 165 ? 10.695 19.547 11.117 1 96.94 165 GLU B CA 1
ATOM 2997 C C . GLU B 1 165 ? 9.547 20.469 11.484 1 96.94 165 GLU B C 1
ATOM 2999 O O . GLU B 1 165 ? 9.672 21.297 12.398 1 96.94 165 GLU B O 1
ATOM 3004 N N . LEU B 1 166 ? 8.516 20.297 10.82 1 97.25 166 LEU B N 1
ATOM 3005 C CA . LEU B 1 166 ? 7.363 21.172 11.062 1 97.25 166 LEU B CA 1
ATOM 3006 C C . LEU B 1 166 ? 6.707 20.844 12.398 1 97.25 166 LEU B C 1
ATOM 3008 O O . LEU B 1 166 ? 6.195 21.734 13.078 1 97.25 166 LEU B O 1
ATOM 3012 N N . ARG B 1 167 ? 6.738 19.594 12.758 1 97.19 167 ARG B N 1
ATOM 3013 C CA . ARG B 1 167 ? 6.207 19.188 14.055 1 97.19 167 ARG B CA 1
ATOM 3014 C C . ARG B 1 167 ? 7.027 19.781 15.195 1 97.19 167 ARG B C 1
ATOM 3016 O O . ARG B 1 167 ? 6.477 20.203 16.219 1 97.19 167 ARG B O 1
ATOM 3023 N N . GLU B 1 168 ? 8.289 19.891 15.008 1 97.31 168 GLU B N 1
ATOM 3024 C CA . GLU B 1 168 ? 9.156 20.516 16 1 97.31 168 GLU B CA 1
ATOM 3025 C C . GLU B 1 168 ? 8.844 22 16.141 1 97.31 168 GLU B C 1
ATOM 3027 O O . GLU B 1 168 ? 8.859 22.547 17.25 1 97.31 168 GLU B O 1
ATOM 3032 N N . GLN B 1 169 ? 8.594 22.609 15.047 1 96.56 169 GLN B N 1
ATOM 3033 C CA . GLN B 1 169 ? 8.219 24.016 15.086 1 96.56 169 GLN B CA 1
ATOM 3034 C C . GLN B 1 169 ? 6.898 24.219 15.812 1 96.56 169 GLN B C 1
ATOM 3036 O O . GLN B 1 169 ? 6.727 25.188 16.547 1 96.56 169 GLN B O 1
ATOM 3041 N N . ALA B 1 170 ? 6.039 23.219 15.586 1 95.56 170 ALA B N 1
ATOM 3042 C CA . ALA B 1 170 ? 4.75 23.297 16.266 1 95.56 170 ALA B CA 1
ATOM 3043 C C . ALA B 1 170 ? 4.934 23.172 17.781 1 95.56 170 ALA B C 1
ATOM 3045 O O . ALA B 1 170 ? 4.324 23.906 18.547 1 95.56 170 ALA B O 1
ATOM 3046 N N . VAL B 1 171 ? 5.781 22.312 18.188 1 96.31 171 VAL B N 1
ATOM 3047 C CA . VAL B 1 171 ? 6.062 22.109 19.594 1 96.31 171 VAL B CA 1
ATOM 3048 C C . VAL B 1 171 ? 6.68 23.359 20.188 1 96.31 171 VAL B C 1
ATOM 3050 O O . VAL B 1 171 ? 6.316 23.781 21.297 1 96.31 171 VAL B O 1
ATOM 3053 N N . ARG B 1 172 ? 7.484 24.062 19.5 1 95.44 172 ARG B N 1
ATOM 3054 C CA . ARG B 1 172 ? 8.117 25.297 19.953 1 95.44 172 ARG B CA 1
ATOM 3055 C C . ARG B 1 172 ? 7.098 26.422 20.078 1 95.44 172 ARG B C 1
ATOM 3057 O O . ARG B 1 172 ? 7.086 27.156 21.062 1 95.44 172 ARG B O 1
ATOM 3064 N N . ALA B 1 173 ? 6.301 26.484 19.062 1 94.12 173 ALA B N 1
ATOM 3065 C CA . ALA B 1 173 ? 5.266 27.516 19.078 1 94.12 173 ALA B CA 1
ATOM 3066 C C . ALA B 1 173 ? 4.316 27.328 20.266 1 94.12 173 ALA B C 1
ATOM 3068 O O . ALA B 1 173 ? 3.975 28.297 20.953 1 94.12 173 ALA B O 1
ATOM 3069 N N . GLU B 1 174 ? 3.957 26.078 20.453 1 95.06 174 GLU B N 1
ATOM 3070 C CA . GLU B 1 174 ? 3.068 25.766 21.578 1 95.06 174 GLU B CA 1
ATOM 3071 C C . GLU B 1 174 ? 3.75 26.016 22.906 1 95.06 174 GLU B C 1
ATOM 3073 O O . GLU B 1 174 ? 3.107 26.453 23.875 1 95.06 174 GLU B O 1
ATOM 3078 N N . GLY B 1 175 ? 4.988 25.812 23 1 94.94 175 GLY B N 1
ATOM 3079 C CA . GLY B 1 175 ? 5.758 26.141 24.188 1 94.94 175 GLY B CA 1
ATOM 3080 C C . GLY B 1 175 ? 5.785 27.625 24.484 1 94.94 175 GLY B C 1
ATOM 3081 O O . GLY B 1 175 ? 5.641 28.031 25.641 1 94.94 175 GLY B O 1
ATOM 3082 N N . ASN B 1 176 ? 5.953 28.422 23.5 1 94 176 ASN B N 1
ATOM 3083 C CA . ASN B 1 176 ? 5.93 29.875 23.641 1 94 176 ASN B CA 1
ATOM 3084 C C . ASN B 1 176 ? 4.566 30.375 24.125 1 94 176 ASN B C 1
ATOM 3086 O O . ASN B 1 176 ? 4.492 31.25 24.984 1 94 176 ASN B O 1
ATOM 3090 N N . LEU B 1 177 ? 3.561 29.766 23.562 1 94 177 LEU B N 1
ATOM 3091 C CA . LEU B 1 177 ? 2.215 30.156 23.969 1 94 177 LEU B CA 1
ATOM 3092 C C . LEU B 1 177 ? 1.97 29.812 25.422 1 94 177 LEU B C 1
ATOM 3094 O O . LEU B 1 177 ? 1.417 30.625 26.172 1 94 177 LEU B O 1
ATOM 3098 N N . ALA B 1 178 ? 2.406 28.656 25.781 1 94.44 178 ALA B N 1
ATOM 3099 C CA . ALA B 1 178 ? 2.258 28.234 27.172 1 94.44 178 ALA B CA 1
ATOM 3100 C C . ALA B 1 178 ? 3.012 29.156 28.125 1 94.44 178 ALA B C 1
ATOM 3102 O O . ALA B 1 178 ? 2.516 29.5 29.203 1 94.44 178 ALA B O 1
ATOM 3103 N N . GLN B 1 179 ? 4.172 29.625 27.75 1 91.81 179 GLN B N 1
ATOM 3104 C CA . GLN B 1 179 ? 4.984 30.531 28.562 1 91.81 179 GLN B CA 1
ATOM 3105 C C . GLN B 1 179 ? 4.305 31.891 28.719 1 91.81 179 GLN B C 1
ATOM 3107 O O . GLN B 1 179 ? 4.262 32.438 29.828 1 91.81 179 GLN B O 1
ATOM 3112 N N . ILE B 1 180 ? 3.742 32.406 27.734 1 90.31 180 ILE B N 1
ATOM 3113 C CA . ILE B 1 180 ? 3.082 33.688 27.781 1 90.31 180 ILE B CA 1
ATOM 3114 C C . ILE B 1 180 ? 1.826 33.594 28.656 1 90.31 180 ILE B C 1
ATOM 3116 O O . ILE B 1 180 ? 1.536 34.531 29.422 1 90.31 180 ILE B O 1
ATOM 3120 N N . GLN B 1 181 ? 1.132 32.531 28.516 1 88.62 181 GLN B N 1
ATOM 3121 C CA . GLN B 1 181 ? -0.066 32.344 29.328 1 88.62 181 GLN B CA 1
ATOM 3122 C C . GLN B 1 181 ? 0.284 32.219 30.797 1 88.62 181 GLN B C 1
ATOM 3124 O O . GLN B 1 181 ? -0.418 32.75 31.656 1 88.62 181 GLN B O 1
ATOM 3129 N N . ALA B 1 182 ? 1.373 31.594 31.062 1 88.94 182 ALA B N 1
ATOM 3130 C CA . ALA B 1 182 ? 1.821 31.469 32.438 1 88.94 182 ALA B CA 1
ATOM 3131 C C . ALA B 1 182 ? 2.236 32.812 33 1 88.94 182 ALA B C 1
ATOM 3133 O O . ALA B 1 182 ? 1.941 33.156 34.156 1 88.94 182 ALA B O 1
ATOM 3134 N N . GLU B 1 183 ? 2.883 33.625 32.281 1 86.12 183 GLU B N 1
ATOM 3135 C CA . GLU B 1 183 ? 3.309 34.969 32.688 1 86.12 183 GLU B CA 1
ATOM 3136 C C . GLU B 1 183 ? 2.109 35.875 32.969 1 86.12 183 GLU B C 1
ATOM 3138 O O . GLU B 1 183 ? 2.117 36.656 33.906 1 86.12 183 GLU B O 1
ATOM 3143 N N . ASP B 1 184 ? 1.157 35.719 32.156 1 82.19 184 ASP B N 1
ATOM 3144 C CA . ASP B 1 184 ? -0.061 36.5 32.344 1 82.19 184 ASP B CA 1
ATOM 3145 C C . ASP B 1 184 ? -0.751 36.125 33.656 1 82.19 184 ASP B C 1
ATOM 3147 O O . ASP B 1 184 ? -1.23 37 34.375 1 82.19 184 ASP B O 1
ATOM 3151 N N . ILE B 1 185 ? -0.774 34.875 33.969 1 83.38 185 ILE B N 1
ATOM 3152 C CA . ILE B 1 185 ? -1.394 34.406 35.188 1 83.38 185 ILE B CA 1
ATOM 3153 C C . ILE B 1 185 ? -0.607 34.938 36.406 1 83.38 185 ILE B C 1
ATOM 3155 O O . ILE B 1 185 ? -1.193 35.406 37.375 1 83.38 185 ILE B O 1
ATOM 3159 N N . ARG B 1 186 ? 0.67 35.031 36.344 1 85.25 186 ARG B N 1
ATOM 3160 C CA . ARG B 1 186 ? 1.527 35.5 37.438 1 85.25 186 ARG B CA 1
ATOM 3161 C C . ARG B 1 186 ? 1.344 37 37.625 1 85.25 186 ARG B C 1
ATOM 3163 O O . ARG B 1 186 ? 1.259 37.469 38.781 1 85.25 186 ARG B O 1
ATOM 3170 N N . ARG B 1 187 ? 1.131 37.844 36.656 1 80.38 187 ARG B N 1
ATOM 3171 C CA . ARG B 1 187 ? 0.954 39.281 36.75 1 80.38 187 ARG B CA 1
ATOM 3172 C C . ARG B 1 187 ? -0.39 39.656 37.344 1 80.38 187 ARG B C 1
ATOM 3174 O O . ARG B 1 187 ? -0.48 40.594 38.156 1 80.38 187 ARG B O 1
ATOM 3181 N N . GLN B 1 188 ? -1.404 38.938 36.969 1 78.25 188 GLN B N 1
ATOM 3182 C CA . GLN B 1 188 ? -2.734 39.188 37.531 1 78.25 188 GLN B CA 1
ATOM 3183 C C . GLN B 1 188 ? -2.785 38.906 39.031 1 78.25 188 GLN B C 1
ATOM 3185 O O . GLN B 1 188 ? -3.438 39.625 39.781 1 78.25 188 GLN B O 1
ATOM 3190 N N . ARG B 1 189 ? -2.094 37.938 39.469 1 80.38 189 ARG B N 1
ATOM 3191 C CA . ARG B 1 189 ? -2.045 37.594 40.875 1 80.38 189 ARG B CA 1
ATOM 3192 C C . ARG B 1 189 ? -1.298 38.656 41.688 1 80.38 189 ARG B C 1
ATOM 3194 O O . ARG B 1 189 ? -1.663 38.938 42.812 1 80.38 189 ARG B O 1
ATOM 3201 N N . GLN B 1 190 ? -0.344 39.406 41.156 1 77.88 190 GLN B N 1
ATOM 3202 C CA . GLN B 1 190 ? 0.443 40.438 41.812 1 77.88 190 GLN B CA 1
ATOM 3203 C C . GLN B 1 190 ? -0.305 41.75 41.844 1 77.88 190 GLN B C 1
ATOM 3205 O 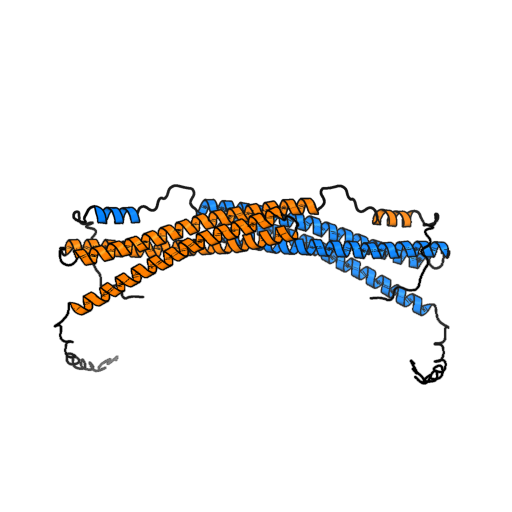O . GLN B 1 190 ? -0.125 42.562 42.781 1 77.88 190 GLN B O 1
ATOM 3210 N N . ALA B 1 191 ? -1.189 42.188 41.094 1 68.75 191 ALA B N 1
ATOM 3211 C CA . ALA B 1 191 ? -1.923 43.438 41.031 1 68.75 191 ALA B CA 1
ATOM 3212 C C . ALA B 1 191 ? -3.104 43.438 42 1 68.75 191 ALA B C 1
ATOM 3214 O O . ALA B 1 191 ? -3.537 44.5 42.469 1 68.75 191 ALA B O 1
ATOM 3215 N N . GLU B 1 192 ? -3.801 42.562 42.344 1 58.69 192 GLU B N 1
ATOM 3216 C CA . GLU B 1 192 ? -4.852 42.531 43.375 1 58.69 192 GLU B CA 1
ATOM 3217 C C . GLU B 1 192 ? -4.27 42.344 44.75 1 58.69 192 GLU B C 1
ATOM 3219 O O . GLU B 1 192 ? -4.176 41.219 45.25 1 58.69 192 GLU B O 1
ATOM 3224 N N . PRO B 1 193 ? -3.463 43.344 45.062 1 54.66 193 PRO B N 1
ATOM 3225 C CA . PRO B 1 193 ? -3.002 43.062 46.406 1 54.66 193 PRO B CA 1
ATOM 3226 C C . PRO B 1 193 ? -4.148 42.781 47.375 1 54.66 193 PRO B C 1
ATOM 3228 O O . PRO B 1 193 ? -4.023 41.906 48.25 1 54.66 193 PRO B O 1
ATOM 3231 N N . GLY B 1 194 ? -5.012 44.031 47.781 1 50.44 194 GLY B N 1
ATOM 3232 C CA . GLY B 1 194 ? -5.941 44.25 48.875 1 50.44 194 GLY B CA 1
ATOM 3233 C C . GLY B 1 194 ? -7.168 43.375 48.812 1 50.44 194 GLY B C 1
ATOM 3234 O O . GLY B 1 194 ? -8.109 43.562 49.594 1 50.44 194 GLY B O 1
ATOM 3235 N N . ARG B 1 195 ? -7.828 43.031 47.781 1 48.59 195 ARG B N 1
ATOM 3236 C CA . ARG B 1 195 ? -9.102 42.375 48.062 1 48.59 195 ARG B CA 1
ATOM 3237 C C . ARG B 1 195 ? -8.93 41.25 49.031 1 48.59 195 ARG B C 1
ATOM 3239 O O . ARG B 1 195 ? -8.203 40.281 48.75 1 48.59 195 ARG B O 1
ATOM 3246 N N . GLU B 1 196 ? -8.859 41.531 50.312 1 46.44 196 GLU B N 1
ATOM 3247 C CA . GLU B 1 196 ? -9.141 40.656 51.438 1 46.44 196 GLU B CA 1
ATOM 3248 C C . GLU B 1 196 ? -10.086 39.531 51.031 1 46.44 196 GLU B C 1
ATOM 3250 O O . GLU B 1 196 ? -11.016 39.75 50.25 1 46.44 196 GLU B O 1
ATOM 3255 N N . THR B 1 197 ? -9.633 38.375 50.906 1 45.09 197 THR B N 1
ATOM 3256 C CA . THR B 1 197 ? -10.5 37.188 50.812 1 45.09 197 THR B CA 1
ATOM 3257 C C . THR B 1 197 ? -11.859 37.469 51.469 1 45.09 197 THR B C 1
ATOM 3259 O O . THR B 1 197 ? -11.93 37.875 52.625 1 45.09 197 THR B O 1
ATOM 3262 N N . PRO B 1 198 ? -12.906 38.062 50.75 1 42.44 198 PRO B N 1
ATOM 3263 C CA . PRO B 1 198 ? -14.172 38.25 51.438 1 42.44 198 PRO B CA 1
ATOM 3264 C C . PRO B 1 198 ? -14.414 37.188 52.5 1 42.44 198 PRO B C 1
ATOM 3266 O O . PRO B 1 198 ? -14.055 36.031 52.312 1 42.44 198 PRO B O 1
ATOM 3269 N N . THR B 1 199 ? -14.406 37.5 53.812 1 40.78 199 THR B N 1
ATOM 3270 C CA . THR B 1 199 ? -14.922 36.656 54.875 1 40.78 199 THR B CA 1
ATOM 3271 C C . THR B 1 199 ? -16.219 35.969 54.438 1 40.78 199 THR B C 1
ATOM 3273 O O . THR B 1 199 ? -17.047 36.562 53.75 1 40.78 199 THR B O 1
ATOM 3276 N N . PRO B 1 200 ? -16.234 34.625 54.406 1 43.16 200 PRO B N 1
ATOM 3277 C CA . PRO B 1 200 ? -17.406 33.844 54.062 1 43.16 200 PRO B CA 1
ATOM 3278 C C . PRO B 1 200 ? -18.719 34.469 54.5 1 43.16 200 PRO B C 1
ATOM 3280 O O . PRO B 1 200 ? -18.906 34.719 55.688 1 43.16 200 PRO B O 1
ATOM 3283 N N . ALA B 1 201 ? -19.219 35.5 53.812 1 38.91 201 ALA B N 1
ATOM 3284 C CA . ALA B 1 201 ? -20.547 36 54.188 1 38.91 201 ALA B CA 1
ATOM 3285 C C . ALA B 1 201 ? -21.438 34.875 54.656 1 38.91 201 ALA B C 1
ATOM 3287 O O . ALA B 1 201 ? -21.328 33.719 54.156 1 38.91 201 ALA B O 1
ATOM 3288 N N . ALA B 1 202 ? -22.094 35 55.875 1 38.16 202 ALA B N 1
ATOM 3289 C CA . ALA B 1 202 ? -23.031 34.156 56.594 1 38.16 202 ALA B CA 1
ATOM 3290 C C . ALA B 1 202 ? -24.062 33.562 55.625 1 38.16 202 ALA B C 1
ATOM 3292 O O . ALA B 1 202 ? -24.5 34.219 54.688 1 38.16 202 ALA B O 1
ATOM 3293 N N . ALA B 1 203 ? -23.938 32.25 55.438 1 39.41 203 ALA B N 1
ATOM 3294 C CA . ALA B 1 203 ? -24.844 31.344 54.75 1 39.41 203 ALA B CA 1
ATOM 3295 C C . ALA B 1 203 ? -26.281 31.875 54.812 1 39.41 203 ALA B C 1
ATOM 3297 O O . ALA B 1 203 ? -26.781 32.219 55.906 1 39.41 203 ALA B O 1
ATOM 3298 N N . PRO B 1 204 ? -26.656 32.75 53.75 1 37.69 204 PRO B N 1
ATOM 3299 C CA . PRO B 1 204 ? -28.062 33.125 53.875 1 37.69 204 PRO B CA 1
ATOM 3300 C C . PRO B 1 204 ? -28.922 32.031 54.5 1 37.69 204 PRO B C 1
ATOM 3302 O O . PRO B 1 204 ? -28.594 30.844 54.375 1 37.69 204 PRO B O 1
ATOM 3305 N N . ALA B 1 205 ? -29.656 32.438 55.531 1 35.56 205 ALA B N 1
ATOM 3306 C CA . ALA B 1 205 ? -30.547 31.672 56.375 1 35.56 205 ALA B CA 1
ATOM 3307 C C . ALA B 1 205 ? -31.391 30.688 55.562 1 35.56 205 ALA B C 1
ATOM 3309 O O . ALA B 1 205 ? -31.641 30.938 54.375 1 35.56 205 ALA B O 1
ATOM 3310 N N . PRO B 1 206 ? -31.453 29.422 56 1 36.5 206 PRO B N 1
ATOM 3311 C CA . PRO B 1 206 ? -32.219 28.297 55.469 1 36.5 206 PRO B CA 1
ATOM 3312 C C . PRO B 1 206 ? -33.625 28.703 55 1 36.5 206 PRO B C 1
ATOM 3314 O O . PRO B 1 206 ? -34.375 29.312 55.75 1 36.5 206 PRO B O 1
ATOM 3317 N N . GLU B 1 207 ? -33.625 29.391 53.688 1 32.22 207 GLU B N 1
ATOM 3318 C CA . GLU B 1 207 ? -34.969 29.656 53.219 1 32.22 207 GLU B CA 1
ATOM 3319 C C . GLU B 1 207 ? -35.969 28.625 53.781 1 32.22 207 GLU B C 1
ATOM 3321 O O . GLU B 1 207 ? -35.656 27.438 53.812 1 32.22 207 GLU B O 1
ATOM 3326 N N . GLU B 1 208 ? -36.875 29.062 54.625 1 31.86 208 GLU B N 1
ATOM 3327 C CA . GLU B 1 208 ? -37.969 28.438 55.344 1 31.86 208 GLU B CA 1
ATOM 3328 C C . GLU B 1 208 ? -38.719 27.438 54.438 1 31.86 208 GLU B C 1
ATOM 3330 O O . GLU B 1 208 ? -38.906 27.688 53.25 1 31.86 208 GLU B O 1
ATOM 3335 N N . GLU B 1 209 ? -38.594 26.125 54.812 1 34.12 209 GLU B N 1
ATOM 3336 C CA . GLU B 1 209 ? -39.312 24.922 54.375 1 34.12 209 GLU B CA 1
ATOM 3337 C C . GLU B 1 209 ? -40.781 25.203 54.094 1 34.12 209 GLU B C 1
ATOM 3339 O O . GLU B 1 209 ? -41.562 25.5 55.031 1 34.12 209 GLU B O 1
ATOM 3344 N N . ILE B 1 210 ? -41 26.172 53 1 35.56 210 ILE B N 1
ATOM 3345 C CA . ILE B 1 210 ? -42.406 26.359 52.75 1 35.56 210 ILE B CA 1
ATOM 3346 C C . ILE B 1 210 ? -43.125 25.016 52.844 1 35.56 210 ILE B C 1
ATOM 3348 O O . ILE B 1 210 ? -42.781 24.062 52.156 1 35.56 210 ILE B O 1
ATOM 3352 N N . PRO B 1 211 ? -43.844 24.766 53.969 1 34.41 211 PRO B N 1
ATOM 3353 C CA . PRO B 1 211 ? -44.594 23.562 54.375 1 34.41 211 PRO B CA 1
ATOM 3354 C C . PRO B 1 211 ? -45.469 23.016 53.25 1 34.41 211 PRO B C 1
ATOM 3356 O O . PRO B 1 211 ? -45.875 23.781 52.375 1 34.41 211 PRO B O 1
ATOM 3359 N N . GLU B 1 212 ? -45.344 21.688 52.938 1 34.81 212 GLU B N 1
ATOM 3360 C CA . GLU B 1 212 ? -45.969 20.688 52.062 1 34.81 212 GLU B CA 1
ATOM 3361 C C . GLU B 1 212 ? -47.5 20.766 52.156 1 34.81 212 GLU B C 1
ATOM 3363 O O . GLU B 1 212 ? -48.188 19.859 51.75 1 34.81 212 GLU B O 1
ATOM 3368 N N . GLN B 1 213 ? -47.938 21.969 52.75 1 28.98 213 GLN B N 1
ATOM 3369 C CA . GLN B 1 213 ? -49.281 21.734 53.281 1 28.98 213 GLN B CA 1
ATOM 3370 C C . GLN B 1 213 ? -50.188 21.125 52.219 1 28.98 213 GLN B C 1
ATOM 3372 O O . GLN B 1 213 ? -50.719 20.047 52.406 1 28.98 213 GLN B O 1
ATOM 3377 N N . TYR B 1 214 ? -51.156 22 51.688 1 30.33 214 TYR B N 1
ATOM 3378 C CA . TYR B 1 214 ? -52.594 21.719 51.719 1 30.33 214 TYR B CA 1
ATOM 3379 C C . TYR B 1 214 ? -53.062 21.031 50.438 1 30.33 214 TYR B C 1
ATOM 3381 O O . TYR B 1 214 ? -53.5 21.703 49.5 1 30.33 214 TYR B O 1
ATOM 3389 N N . LEU B 1 215 ? -52.062 20.344 49.688 1 28.8 215 LEU B N 1
ATOM 3390 C CA . LEU B 1 215 ? -52.719 19.703 48.562 1 28.8 215 LEU B CA 1
ATOM 3391 C C . LEU B 1 215 ? -53.938 18.938 48.969 1 28.8 215 LEU B C 1
ATOM 3393 O O . LEU B 1 215 ? -53.844 17.859 49.594 1 28.8 215 LEU B O 1
ATOM 3397 N N . ARG B 1 216 ? -54.844 19.625 49.625 1 29.38 216 ARG B N 1
ATOM 3398 C CA . ARG B 1 216 ? -56.156 19.031 49.906 1 29.38 216 ARG B CA 1
ATOM 3399 C C . ARG B 1 216 ? -56.812 18.516 48.656 1 29.38 216 ARG B C 1
ATOM 3401 O O . ARG B 1 216 ? -57.344 19.297 47.844 1 29.38 216 ARG B O 1
ATOM 3408 N N . GLU B 1 217 ? -56.031 17.859 47.719 1 27.2 217 GLU B N 1
ATOM 3409 C CA . GLU B 1 217 ? -56.906 17.391 46.656 1 27.2 217 GLU B CA 1
ATOM 3410 C C . GLU B 1 217 ? -58.125 16.672 47.188 1 27.2 217 GLU B C 1
ATOM 3412 O O . GLU B 1 217 ? -58 15.648 47.906 1 27.2 217 GLU B O 1
ATOM 3417 N N . ASP B 1 218 ? -59.25 17.344 47.594 1 23.91 218 ASP B N 1
ATOM 3418 C CA . ASP B 1 218 ? -60.562 16.734 47.438 1 23.91 218 ASP B CA 1
ATOM 3419 C C . ASP B 1 218 ? -60.75 16.188 46.031 1 23.91 218 ASP B C 1
ATOM 3421 O O . ASP B 1 218 ? -60.312 16.797 45.062 1 23.91 218 ASP B O 1
#

InterPro domains:
  IPR009062 Smac/DIABLO-like superfamily [SSF46984] (36-218)
  IPR015142 Smac/DIABLO protein [PF09057] (35-218)
  IPR015142 Smac/DIABLO protein [PTHR32247] (36-218)